Protein 1RTR (pdb70)

Secondary structure (DSSP, 8-state):
----HHHHHHHHHHHHHTSSPPPSS--SHHHHHHHHHTS----HHHHHHHHHHHHTTS-GGGGHHHHHHHHHHHHHHHHHHHSTTTT--SEETTEE-HHHHH-HHHHHHHHHHHHHHHHHHHHT-TTS-HHHHHHHHHHHHHHHSTTTHHHHHHHHHHTTTS---HHHHHHHHHHHTHHHHHHHHHHHHHHHT--HHHHHHHHHHHHHHHHHHHHHHHHHHHHHHH----HHHHHHHHHHHHHHHHHHHHHHHHHHTS-TTS--HHHHHHHHHHH--/----HHHHHHHHHHHHHTSS---TT-SSHHHHHHHHHTS----HHHHHHHHHHHHTTS-GGGGHHHHHHHHHHHHHHHHHHTSTTTT--SEETTEEPHHHHH-HHHHHHHHHHHHHHHHHHHHT-TTS-HHHHHHHHHHHHHHHSTTTHHHHHHHHHHTTTS---HHHHHHHHIIIIIHHHHHHHHHHHHHHT--HHHHHHHHHHHHHHHHHHHHHHHHHT---HHHHH-HHHHHHHHHHHHHHHHHHHHHS-TTS--HHHHHHHHHHHH-

Structure (mmCIF, N/CA/C/O backbone):
data_1RTR
#
_entry.id   1RTR
#
_cell.length_a   150.201
_cell.length_b   150.201
_cell.length_c   163.184
_cell.angle_alpha   90.00
_cell.angle_beta   90.00
_cell.angle_gamma   120.00
#
_symmetry.space_group_name_H-M   'P 61 2 2'
#
loop_
_entity.id
_entity.type
_entity.pdbx_description
1 polymer geranyltranstransferase
2 water water
#
loop_
_atom_site.group_PDB
_atom_site.id
_atom_site.type_symbol
_atom_site.label_atom_id
_atom_site.label_alt_id
_atom_site.label_comp_id
_atom_site.label_asym_id
_atom_site.label_entity_id
_atom_site.label_seq_id
_atom_site.pdbx_PDB_ins_code
_atom_site.Cartn_x
_atom_site.Cartn_y
_atom_site.Cartn_z
_atom_site.occupancy
_atom_site.B_iso_or_equiv
_atom_site.auth_seq_id
_atom_site.auth_comp_id
_atom_site.auth_asym_id
_atom_site.auth_atom_id
_atom_site.pdbx_PDB_model_num
ATOM 1 N N . THR A 1 2 ? -7.037 77.260 37.155 1.00 90.90 2 THR A N 1
ATOM 2 C CA . THR A 1 2 ? -7.252 77.725 38.558 1.00 91.04 2 THR A CA 1
ATOM 3 C C . THR A 1 2 ? -8.727 77.684 38.926 1.00 91.16 2 THR A C 1
ATOM 4 O O . THR A 1 2 ? -9.596 77.761 38.054 1.00 90.99 2 THR A O 1
ATOM 8 N N . ASN A 1 3 ? -8.992 77.556 40.226 1.00 91.52 3 ASN A N 1
ATOM 9 C CA . ASN A 1 3 ? -10.347 77.573 40.762 1.00 91.86 3 ASN A CA 1
ATOM 10 C C . ASN A 1 3 ? -10.814 79.000 41.052 1.00 91.87 3 ASN A C 1
ATOM 11 O O . ASN A 1 3 ? -10.343 79.636 42.000 1.00 92.15 3 ASN A O 1
ATOM 16 N N . LEU A 1 4 ? -11.726 79.504 40.223 1.00 91.68 4 LEU A N 1
ATOM 17 C CA . LEU A 1 4 ? -12.270 80.851 40.395 1.00 91.38 4 LEU A CA 1
ATOM 18 C C . LEU A 1 4 ? -13.793 80.836 40.300 1.00 91.33 4 LEU A C 1
ATOM 19 O O . LEU A 1 4 ? -14.351 80.910 39.194 1.00 91.38 4 LEU A O 1
ATOM 24 N N . PRO A 1 5 ? -14.464 80.732 41.452 1.00 91.17 5 PRO A N 1
ATOM 25 C CA . PRO A 1 5 ? -15.927 80.813 41.498 1.00 91.01 5 PRO A CA 1
ATOM 26 C C . PRO A 1 5 ? -16.393 82.066 40.764 1.00 90.85 5 PRO A C 1
ATOM 27 O O . PRO A 1 5 ? -15.774 83.125 40.911 1.00 90.89 5 PRO A O 1
ATOM 31 N N . MET A 1 6 ? -17.450 81.931 39.968 1.00 90.50 6 MET A N 1
ATOM 32 C CA . MET A 1 6 ? -17.970 83.041 39.179 1.00 90.08 6 MET A CA 1
ATOM 33 C C . MET A 1 6 ? -18.358 84.223 40.063 1.00 89.52 6 MET A C 1
ATOM 34 O O . MET A 1 6 ? -17.992 85.363 39.764 1.00 89.55 6 MET A O 1
ATOM 39 N N . ASN A 1 7 ? -19.080 83.951 41.149 1.00 88.69 7 ASN A N 1
ATOM 40 C CA . ASN A 1 7 ? -19.524 85.015 42.052 1.00 88.09 7 ASN A CA 1
ATOM 41 C C . ASN A 1 7 ? -18.379 85.762 42.742 1.00 87.21 7 ASN A C 1
ATOM 42 O O . ASN A 1 7 ? -18.544 86.916 43.139 1.00 87.21 7 ASN A O 1
ATOM 47 N N . LYS A 1 8 ? -17.224 85.112 42.881 1.00 86.06 8 LYS A N 1
ATOM 48 C CA . LYS A 1 8 ? -16.061 85.774 43.465 1.00 84.99 8 LYS A CA 1
ATOM 49 C C . LYS A 1 8 ? -15.350 86.707 42.481 1.00 83.75 8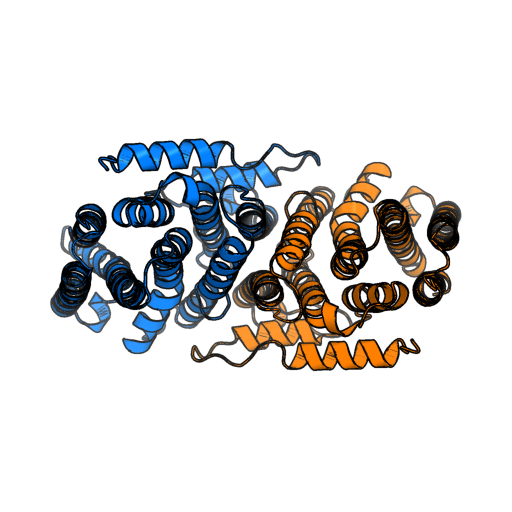 LYS A C 1
ATOM 50 O O . LYS A 1 8 ? -14.729 87.691 42.904 1.00 83.85 8 LYS A O 1
ATOM 56 N N . LEU A 1 9 ? -15.438 86.405 41.184 1.00 81.84 9 LEU A N 1
ATOM 57 C CA . LEU A 1 9 ? -14.958 87.321 40.153 1.00 80.00 9 LEU A CA 1
ATOM 58 C C . LEU A 1 9 ? -15.894 88.526 39.995 1.00 78.83 9 LEU A C 1
ATOM 59 O O . LEU A 1 9 ? -15.437 89.668 39.979 1.00 78.59 9 LEU A O 1
ATOM 64 N N . ILE A 1 10 ? -17.196 88.259 39.894 1.00 77.41 10 ILE A N 1
ATOM 65 C CA . ILE A 1 10 ? -18.222 89.302 39.873 1.00 76.22 10 ILE A CA 1
ATOM 66 C C . ILE A 1 10 ? -18.013 90.304 41.009 1.00 75.65 10 ILE A C 1
ATOM 67 O O . ILE A 1 10 ? -18.123 91.512 40.801 1.00 75.73 10 ILE A O 1
ATOM 72 N N . ASP A 1 11 ? -17.707 89.789 42.200 1.00 74.79 11 ASP A N 1
ATOM 73 C CA . ASP A 1 11 ? -17.477 90.610 43.388 1.00 73.93 11 ASP A CA 1
ATOM 74 C C . ASP A 1 11 ? -16.271 91.510 43.216 1.00 72.74 11 ASP A C 1
ATOM 75 O O . ASP A 1 11 ? -16.342 92.706 43.502 1.00 72.68 11 ASP A O 1
ATOM 80 N N . GLU A 1 12 ? -15.170 90.931 42.747 1.00 71.24 12 GLU A N 1
ATOM 81 C CA . GLU A 1 12 ? -13.950 91.688 42.518 1.00 69.98 12 GLU A CA 1
ATOM 82 C C . GLU A 1 12 ? -14.158 92.779 41.470 1.00 69.52 12 GLU A C 1
ATOM 83 O O . GLU A 1 12 ? -13.711 93.914 41.661 1.00 69.76 12 GLU A O 1
ATOM 89 N N . VAL A 1 13 ? -14.850 92.432 40.385 1.00 68.44 13 VAL A N 1
ATOM 90 C CA . VAL A 1 13 ? -15.205 93.390 39.346 1.00 67.45 13 VAL A CA 1
ATOM 91 C C . VAL A 1 13 ? -16.023 94.527 39.958 1.00 67.13 13 VAL A C 1
ATOM 92 O O . VAL A 1 13 ? -15.714 95.703 39.748 1.00 67.03 13 VAL A O 1
ATOM 96 N N . ASN A 1 14 ? -17.038 94.180 40.740 1.00 66.86 14 ASN A N 1
ATOM 97 C CA . ASN A 1 14 ? -17.865 95.194 41.388 1.00 66.70 14 ASN A CA 1
ATOM 98 C C . ASN A 1 14 ? -17.079 96.146 42.308 1.00 66.45 14 ASN A C 1
ATOM 99 O O . ASN A 1 14 ? -17.314 97.356 42.280 1.00 66.33 14 ASN A O 1
ATOM 104 N N . ASN A 1 15 ? -16.131 95.613 43.086 1.00 65.98 15 ASN A N 1
ATOM 105 C CA . ASN A 1 15 ? -15.303 96.452 43.962 1.00 65.76 15 ASN A CA 1
ATOM 106 C C . ASN A 1 15 ? -14.432 97.409 43.153 1.00 65.91 15 ASN A C 1
ATOM 107 O O . ASN A 1 15 ? -14.323 98.595 43.478 1.00 65.97 15 ASN A O 1
ATOM 116 N N . GLU A 1 16 ? -13.836 96.894 42.086 1.00 66.11 16 GLU A N 1
ATOM 117 C CA . GLU A 1 16 ? -13.036 97.723 41.189 1.00 66.25 16 GLU A CA 1
ATOM 118 C C . GLU A 1 16 ? -13.866 98.794 40.475 1.00 66.05 16 GLU A C 1
ATOM 119 O O . GLU A 1 16 ? -13.413 99.919 40.322 1.00 66.02 16 GLU A O 1
ATOM 125 N N . LEU A 1 17 ? -15.082 98.453 40.068 1.00 66.03 17 LEU A N 1
ATOM 126 C CA . LEU A 1 17 ? -15.922 99.400 39.346 1.00 66.12 17 LEU A CA 1
ATOM 127 C C . LEU A 1 17 ? -16.468 100.519 40.233 1.00 66.55 17 LEU A C 1
ATOM 128 O O . LEU A 1 17 ? -16.679 101.628 39.752 1.00 66.84 17 LEU A O 1
ATOM 133 N N . SER A 1 18 ? -16.706 100.225 41.515 1.00 66.96 18 SER A N 1
ATOM 134 C CA . SER A 1 18 ? -17.231 101.210 42.470 1.00 67.14 18 SER A CA 1
ATOM 135 C C . SER A 1 18 ? -16.225 102.323 42.767 1.00 67.58 18 SER A C 1
ATOM 136 O O . SER A 1 18 ? -16.596 103.427 43.182 1.00 67.58 18 SER A O 1
ATOM 139 N N . VAL A 1 19 ? -14.955 102.024 42.541 1.00 67.94 19 VAL A N 1
ATOM 140 C CA . VAL A 1 19 ? -13.881 102.935 42.873 1.00 68.60 19 VAL A CA 1
ATOM 141 C C . VAL A 1 19 ? -13.005 103.243 41.638 1.00 68.80 19 VAL A C 1
ATOM 142 O O . VAL A 1 19 ? -11.837 103.599 41.771 1.00 68.60 19 VAL A O 1
ATOM 146 N N . ALA A 1 20 ? -13.595 103.133 40.442 1.00 69.45 20 ALA A N 1
ATOM 147 C CA . ALA A 1 20 ? -12.860 103.264 39.169 1.00 69.89 20 ALA A CA 1
ATOM 148 C C . ALA A 1 20 ? -12.838 104.687 38.613 1.00 70.22 20 ALA A C 1
ATOM 149 O O . ALA A 1 20 ? -12.054 104.997 37.723 1.00 70.06 20 ALA A O 1
ATOM 151 N N . ILE A 1 21 ? -13.720 105.533 39.133 1.00 70.98 21 ILE A N 1
ATOM 152 C CA . ILE A 1 21 ? -13.775 106.942 38.769 1.00 71.94 21 ILE A CA 1
ATOM 153 C C . ILE A 1 21 ? -13.572 107.768 40.040 1.00 72.63 21 ILE A C 1
ATOM 154 O O . ILE A 1 21 ? -14.247 107.542 41.040 1.00 72.78 21 ILE A O 1
ATOM 159 N N . ASN A 1 22 ? -12.629 108.703 40.003 1.00 73.75 22 ASN A N 1
ATOM 160 C CA . ASN A 1 22 ? -12.368 109.570 41.153 1.00 74.95 22 ASN A CA 1
ATOM 161 C C . ASN A 1 22 ? -13.310 110.765 41.181 1.00 75.84 22 ASN A C 1
ATOM 162 O O . ASN A 1 22 ? -13.701 111.288 40.129 1.00 75.71 22 ASN A O 1
ATOM 167 N N . LYS A 1 23 ? -13.655 111.194 42.396 1.00 76.95 23 LYS A N 1
ATOM 168 C CA . LYS A 1 23 ? -14.617 112.278 42.607 1.00 77.95 23 LYS A CA 1
ATOM 169 C C . LYS A 1 23 ? -14.263 113.596 41.897 1.00 77.96 23 LYS A C 1
ATOM 170 O O . LYS A 1 23 ? -13.084 113.926 41.701 1.00 77.69 23 LYS A O 1
ATOM 176 N N . SER A 1 24 ? -15.314 114.325 41.521 1.00 78.19 24 SER A N 1
ATOM 177 C CA . SER A 1 24 ? -15.234 115.554 40.725 1.00 78.57 24 SER A CA 1
ATOM 178 C C . SER A 1 24 ? -14.315 116.632 41.304 1.00 78.57 24 SER A C 1
ATOM 179 O O . SER A 1 24 ? -14.423 116.992 42.480 1.00 78.53 24 SER A O 1
ATOM 182 N N . VAL A 1 25 ? -13.422 117.144 40.462 1.00 78.33 25 VAL A N 1
ATOM 183 C CA . VAL A 1 25 ? -12.594 118.290 40.819 1.00 78.27 25 VAL A CA 1
ATOM 184 C C . VAL A 1 25 ? -13.267 119.605 40.382 1.00 78.04 25 VAL A C 1
ATOM 185 O O . VAL A 1 25 ? -12.942 120.676 40.898 1.00 78.18 25 VAL A O 1
ATOM 189 N N . MET A 1 26 ? -14.212 119.505 39.445 1.00 77.67 26 MET A N 1
ATOM 190 C CA . MET A 1 26 ? -14.878 120.665 38.848 1.00 77.14 26 MET A CA 1
ATOM 191 C C . MET A 1 26 ? -16.264 120.934 39.452 1.00 77.12 26 MET A C 1
ATOM 192 O O . MET A 1 26 ? -16.951 121.871 39.042 1.00 77.24 26 MET A O 1
ATOM 197 N N . ASP A 1 27 ? -16.657 120.118 40.433 1.00 77.00 27 ASP A N 1
ATOM 198 C CA . ASP A 1 27 ? -17.968 120.220 41.100 1.00 76.71 27 ASP A CA 1
ATOM 199 C C . ASP A 1 27 ? -19.181 120.080 40.147 1.00 75.92 27 ASP A C 1
ATOM 200 O O . ASP A 1 27 ? -20.025 120.982 40.040 1.00 75.95 27 ASP A O 1
ATOM 205 N N . THR A 1 28 ? -19.240 118.947 39.444 1.00 74.79 28 THR A N 1
ATOM 206 C CA . THR A 1 28 ? -20.425 118.564 38.672 1.00 73.67 28 THR A CA 1
ATOM 207 C C . THR A 1 28 ? -20.843 117.142 39.027 1.00 72.80 28 THR A C 1
ATOM 208 O O . THR A 1 28 ? -20.111 116.406 39.699 1.00 72.47 28 THR A O 1
ATOM 212 N N . GLN A 1 29 ? -22.024 116.759 38.556 1.00 71.92 29 GLN A N 1
ATOM 213 C CA . GLN A 1 29 ? -22.554 115.427 38.803 1.00 71.09 29 GLN A CA 1
ATOM 214 C C . GLN A 1 29 ? -22.010 114.369 37.844 1.00 69.98 29 GLN A C 1
ATOM 215 O O . GLN A 1 29 ? -22.342 113.187 37.980 1.00 69.90 29 GLN A O 1
ATOM 221 N N . LEU A 1 30 ? -21.180 114.792 36.886 1.00 68.67 30 LEU A N 1
ATOM 222 C CA . LEU A 1 30 ? -20.668 113.912 35.832 1.00 67.11 30 LEU A CA 1
ATOM 223 C C . LEU A 1 30 ? -20.200 112.571 36.369 1.00 66.63 30 LEU A C 1
ATOM 224 O O . LEU A 1 30 ? -20.628 111.522 35.890 1.00 66.21 30 LEU A O 1
ATOM 229 N N . GLU A 1 31 ? -19.345 112.598 37.379 1.00 66.10 31 GLU A N 1
ATOM 230 C CA . GLU A 1 31 ? -18.812 111.348 37.891 1.00 65.98 31 GLU A CA 1
ATOM 231 C C . GLU A 1 31 ? -19.785 110.553 38.788 1.00 65.93 31 GLU A C 1
ATOM 232 O O . GLU A 1 31 ? -19.669 109.331 38.875 1.00 66.15 31 GLU A O 1
ATOM 238 N N . GLU A 1 32 ? -20.752 111.210 39.431 1.00 65.61 32 GLU A N 1
ATOM 239 C CA . GLU A 1 32 ? -21.774 110.427 40.137 1.00 65.30 32 GLU A CA 1
ATOM 240 C C . GLU A 1 32 ? -22.775 109.820 39.148 1.00 64.15 32 GLU A C 1
ATOM 241 O O . GLU A 1 32 ? -23.331 108.751 39.402 1.00 63.92 32 GLU A O 1
ATOM 247 N N . SER A 1 33 ? -22.966 110.486 38.010 1.00 62.92 33 SER A N 1
ATOM 248 C CA . SER A 1 33 ? -23.714 109.924 36.892 1.00 61.64 33 SER A CA 1
ATOM 249 C C . SER A 1 33 ? -22.989 108.718 36.265 1.00 61.15 33 SER A C 1
ATOM 250 O O . SER A 1 33 ? -23.595 107.678 36.046 1.00 61.07 33 SER A O 1
ATOM 253 N N . MET A 1 34 ? -21.694 108.864 35.985 1.00 60.37 34 MET A N 1
ATOM 254 C CA . MET A 1 34 ? -20.863 107.771 35.481 1.00 59.50 34 MET A CA 1
ATOM 255 C C . MET A 1 34 ? -20.942 106.573 36.421 1.00 60.05 34 MET A C 1
ATOM 256 O O . MET A 1 34 ? -21.255 105.457 35.995 1.00 60.05 34 MET A O 1
ATOM 261 N N . LEU A 1 35 ? -20.666 106.826 37.701 1.00 60.75 35 LEU A N 1
ATOM 262 C CA . LEU A 1 35 ? -20.662 105.808 38.752 1.00 61.06 35 LEU A CA 1
ATOM 263 C C . LEU A 1 35 ? -22.028 105.165 38.970 1.00 61.34 35 LEU A C 1
ATOM 264 O O . LEU A 1 35 ? -22.121 103.961 39.209 1.00 61.21 35 LEU A O 1
ATOM 269 N N . TYR A 1 36 ? -23.080 105.970 38.884 1.00 62.07 36 TYR A N 1
ATOM 270 C CA . TYR A 1 36 ? -24.445 105.466 39.023 1.00 63.09 36 TYR A CA 1
ATOM 271 C C . TYR A 1 36 ? -24.724 104.288 38.085 1.00 63.38 36 TYR A C 1
ATOM 272 O O . TYR A 1 36 ? -25.152 103.224 38.546 1.00 63.70 36 TYR A O 1
ATOM 281 N N . SER A 1 37 ? -24.483 104.480 36.784 1.00 63.44 37 SER A N 1
ATOM 282 C CA . SER A 1 37 ? -24.705 103.428 35.788 1.00 63.62 37 SER A CA 1
ATOM 283 C C . SER A 1 37 ? -23.677 102.301 35.885 1.00 63.92 37 SER A C 1
ATOM 284 O O . SER A 1 37 ? -24.003 101.134 35.698 1.00 63.84 37 SER A O 1
ATOM 287 N N . LEU A 1 38 ? -22.434 102.664 36.175 1.00 64.59 38 LEU A N 1
ATOM 288 C CA . LEU A 1 38 ? -21.360 101.697 36.336 1.00 65.45 38 LEU A CA 1
ATOM 289 C C . LEU A 1 38 ? -21.664 100.712 37.460 1.00 66.43 38 LEU A C 1
ATOM 290 O O . LEU A 1 38 ? -21.274 99.544 37.384 1.00 66.73 38 LEU A O 1
ATOM 295 N N . ASN A 1 39 ? -22.367 101.187 38.490 1.00 67.64 39 ASN A N 1
ATOM 296 C CA . ASN A 1 39 ? -22.746 100.360 39.640 1.00 68.80 39 ASN A CA 1
ATOM 297 C C . ASN A 1 39 ? -24.167 99.796 39.585 1.00 69.31 39 ASN A C 1
ATOM 298 O O . ASN A 1 39 ? -24.571 99.074 40.497 1.00 69.60 39 ASN A O 1
ATOM 303 N N . ALA A 1 40 ? -24.911 100.123 38.523 1.00 69.89 40 ALA A N 1
ATOM 304 C CA . ALA A 1 40 ? -26.260 99.588 38.287 1.00 70.30 40 ALA A CA 1
ATOM 305 C C . ALA A 1 40 ? -26.344 98.126 38.684 1.00 70.62 40 ALA A C 1
ATOM 306 O O . ALA A 1 40 ? -27.363 97.675 39.213 1.00 71.06 40 ALA A O 1
ATOM 308 N N . GLY A 1 41 ? -25.258 97.397 38.442 1.00 70.75 41 GLY A N 1
ATOM 309 C CA . GLY A 1 41 ? -25.167 96.007 38.828 1.00 70.92 41 GLY A CA 1
ATOM 310 C C . GLY A 1 41 ? -25.827 95.164 37.762 1.00 71.11 41 GLY A C 1
ATOM 311 O O . GLY A 1 41 ? -27.039 95.281 37.510 1.00 71.55 41 GLY A O 1
ATOM 312 N N . GLY A 1 42 ? -25.015 94.338 37.115 1.00 70.58 42 GLY A N 1
ATOM 313 C CA . GLY A 1 42 ? -25.503 93.373 36.157 1.00 69.96 42 GLY A CA 1
ATOM 314 C C . GLY A 1 42 ? -24.851 92.038 36.427 1.00 69.51 42 GLY A C 1
ATOM 315 O O . GLY A 1 42 ? -24.379 91.774 37.537 1.00 69.76 42 GLY A O 1
ATOM 316 N N . LYS A 1 43 ? -24.824 91.198 35.400 1.00 68.56 43 LYS A N 1
ATOM 317 C CA . LYS A 1 43 ? -24.243 89.870 35.499 1.00 67.67 43 LYS A CA 1
ATOM 318 C C . LYS A 1 43 ? -22.716 89.934 35.324 1.00 66.16 43 LYS A C 1
ATOM 319 O O . LYS A 1 43 ? -21.986 89.057 35.807 1.00 66.08 43 LYS A O 1
ATOM 325 N N . ARG A 1 44 ? -22.255 90.988 34.638 1.00 64.24 44 ARG A N 1
ATOM 326 C CA . ARG A 1 44 ? -20.829 91.254 34.351 1.00 62.19 44 ARG A CA 1
ATOM 327 C C . ARG A 1 44 ? -20.133 90.189 33.500 1.00 61.09 44 ARG A C 1
ATOM 328 O O . ARG A 1 44 ? -18.941 89.928 33.690 1.00 61.22 44 ARG A O 1
ATOM 336 N N . ILE A 1 45 ? -20.859 89.581 32.561 1.00 59.84 45 ILE A N 1
ATOM 337 C CA . ILE A 1 45 ? -20.314 88.450 31.796 1.00 58.29 45 ILE A CA 1
ATOM 338 C C . ILE A 1 45 ? -19.135 88.829 30.930 1.00 56.62 45 ILE A C 1
ATOM 339 O O . ILE A 1 45 ? -18.219 88.027 30.769 1.00 55.58 45 ILE A O 1
ATOM 344 N N . ARG A 1 46 ? -19.152 90.050 30.386 1.00 55.47 46 ARG A N 1
ATOM 345 C CA . ARG A 1 46 ? -18.083 90.493 29.482 1.00 54.26 46 ARG A CA 1
ATOM 346 C C . ARG A 1 46 ? -16.728 90.534 30.183 1.00 53.53 46 ARG A C 1
ATOM 347 O O . ARG A 1 46 ? -15.805 89.847 29.732 1.00 53.14 46 ARG A O 1
ATOM 355 N N . PRO A 1 47 ? -16.602 91.307 31.276 1.00 52.85 47 PRO A N 1
ATOM 356 C CA . PRO A 1 47 ? -15.376 91.293 32.083 1.00 52.52 47 PRO A CA 1
ATOM 357 C C . PRO A 1 47 ? -15.034 89.900 32.557 1.00 52.04 47 PRO A C 1
ATOM 358 O O . PRO A 1 47 ? -13.875 89.497 32.455 1.00 52.22 47 PRO A O 1
ATOM 362 N N . VAL A 1 48 ? -16.030 89.169 33.048 1.00 51.71 48 VAL A N 1
ATOM 363 C CA . VAL A 1 48 ? -15.786 87.842 33.602 1.00 51.60 48 VAL A CA 1
ATOM 364 C C . VAL A 1 48 ? -15.260 86.890 32.537 1.00 50.97 48 VAL A C 1
ATOM 365 O O . VAL A 1 48 ? -14.287 86.158 32.776 1.00 51.21 48 VAL A O 1
ATOM 369 N N . LEU A 1 49 ? -15.886 86.923 31.360 1.00 50.48 49 LEU A N 1
ATOM 370 C CA . LEU A 1 49 ? -15.410 86.180 30.197 1.00 49.47 49 LEU A CA 1
ATOM 371 C C . LEU A 1 49 ? -13.939 86.433 29.950 1.00 48.93 49 LEU A C 1
ATOM 372 O O . LEU A 1 49 ? -13.177 85.482 29.793 1.00 49.08 49 LEU A O 1
ATOM 377 N N . LEU A 1 50 ? -13.537 87.705 29.931 1.00 48.21 50 LEU A N 1
ATOM 378 C CA . LEU A 1 50 ? -12.145 88.067 29.640 1.00 48.04 50 LEU A CA 1
ATOM 379 C C . LEU A 1 50 ? -11.200 87.494 30.704 1.00 48.45 50 LEU A C 1
ATOM 380 O O . LEU A 1 50 ? -10.194 86.843 30.384 1.00 47.94 50 LEU A O 1
ATOM 385 N N . LEU A 1 51 ? -11.551 87.726 31.966 1.00 49.24 51 LEU A N 1
ATOM 386 C CA . LEU A 1 51 ? -10.833 87.162 33.107 1.00 49.84 51 LEU A CA 1
ATOM 387 C C . LEU A 1 51 ? -10.704 85.635 33.026 1.00 50.40 51 LEU A C 1
ATOM 388 O O . LEU A 1 51 ? -9.586 85.098 33.091 1.00 50.42 51 LEU A O 1
ATOM 393 N N . LEU A 1 52 ? -11.827 84.933 32.851 1.00 51.23 52 LEU A N 1
ATOM 394 C CA . LEU A 1 52 ? -11.801 83.459 32.766 1.00 51.91 52 LEU A CA 1
ATOM 395 C C . LEU A 1 52 ? -11.014 82.929 31.564 1.00 52.89 52 LEU A C 1
ATOM 396 O O . LEU A 1 52 ? -10.310 81.915 31.684 1.00 54.11 52 LEU A O 1
ATOM 401 N N . THR A 1 53 ? -11.097 83.611 30.421 1.00 52.89 53 THR A N 1
ATOM 402 C CA . THR A 1 53 ? -10.296 83.232 29.252 1.00 53.03 53 THR A CA 1
ATOM 403 C C . THR A 1 53 ? -8.783 83.253 29.530 1.00 53.98 53 THR A C 1
ATOM 404 O O . THR A 1 53 ? -8.053 82.345 29.105 1.00 54.17 53 THR A O 1
ATOM 408 N N . LEU A 1 54 ? -8.310 84.290 30.216 1.00 55.04 54 LEU A N 1
ATOM 409 C CA . LEU A 1 54 ? -6.898 84.352 30.624 1.00 56.56 54 LEU A CA 1
ATOM 410 C C . LEU A 1 54 ? -6.509 83.176 31.533 1.00 57.52 54 LEU A C 1
ATOM 411 O O . LEU A 1 54 ? -5.424 82.597 31.391 1.00 57.44 54 LEU A O 1
ATOM 416 N N . ASP A 1 55 ? -7.397 82.836 32.468 1.00 58.65 55 ASP A N 1
ATOM 417 C CA . ASP A 1 55 ? -7.149 81.726 33.378 1.00 59.97 55 ASP A CA 1
ATOM 418 C C . ASP A 1 55 ? -7.049 80.380 32.648 1.00 60.25 55 ASP A C 1
ATOM 419 O O . ASP A 1 55 ? -6.167 79.580 32.956 1.00 60.59 55 ASP A O 1
ATOM 424 N N . SER A 1 56 ? -7.939 80.151 31.675 1.00 60.06 56 SER A N 1
ATOM 425 C CA . SER A 1 56 ? -7.882 78.967 30.818 1.00 59.71 56 SER A CA 1
ATOM 426 C C . SER A 1 56 ? -6.585 78.903 30.061 1.00 59.43 56 SER A C 1
ATOM 427 O O . SER A 1 56 ? -6.122 77.819 29.695 1.00 60.12 56 SER A O 1
ATOM 430 N N . LEU A 1 57 ? -6.017 80.066 29.778 1.00 59.02 57 LEU A N 1
ATOM 431 C CA . LEU A 1 57 ? -4.796 80.128 28.992 1.00 58.71 57 LEU A CA 1
ATOM 432 C C . LEU A 1 57 ? -3.531 80.174 29.866 1.00 58.93 57 LEU A C 1
ATOM 433 O O . LEU A 1 57 ? -2.460 80.578 29.397 1.00 59.11 57 LEU A O 1
ATOM 438 N N . ASN A 1 58 ? -3.657 79.756 31.131 1.00 58.95 58 ASN A N 1
ATOM 439 C CA . ASN A 1 58 ? -2.510 79.617 32.037 1.00 59.06 58 ASN A CA 1
ATOM 440 C C . ASN A 1 58 ? -1.839 80.950 32.399 1.00 59.33 58 ASN A C 1
ATOM 441 O O . ASN A 1 58 ? -0.645 81.000 32.702 1.00 59.23 58 ASN A O 1
ATOM 446 N N . THR A 1 59 ? -2.613 82.026 32.369 1.00 59.42 59 THR A N 1
ATOM 447 C CA . THR A 1 59 ? -2.056 83.353 32.522 1.00 59.49 59 THR A CA 1
ATOM 448 C C . THR A 1 59 ? -2.679 84.001 33.735 1.00 59.71 59 THR A C 1
ATOM 449 O O . THR A 1 59 ? -3.847 83.751 34.048 1.00 59.76 59 THR A O 1
ATOM 453 N N . GLU A 1 60 ? -1.893 84.814 34.437 1.00 59.92 60 GLU A N 1
ATOM 454 C CA . GLU A 1 60 ? -2.403 85.531 35.603 1.00 60.06 60 GLU A CA 1
ATOM 455 C C . GLU A 1 60 ? -3.586 86.418 35.210 1.00 59.54 60 GLU A C 1
ATOM 456 O O . GLU A 1 60 ? -3.418 87.410 34.503 1.00 59.48 60 GLU A O 1
ATOM 462 N N . TYR A 1 61 ? -4.777 86.056 35.676 1.00 59.09 61 TYR A N 1
ATOM 463 C CA . TYR A 1 61 ? -5.986 86.773 35.289 1.00 59.06 61 TYR A CA 1
ATOM 464 C C . TYR A 1 61 ? -5.977 88.279 35.610 1.00 59.12 61 TYR A C 1
ATOM 465 O O . TYR A 1 61 ? -6.717 89.058 34.982 1.00 59.39 61 TYR A O 1
ATOM 474 N N . GLU A 1 62 ? -5.144 88.691 36.568 1.00 58.60 62 GLU A N 1
ATOM 475 C CA . GLU A 1 62 ? -5.116 90.097 36.989 1.00 58.10 62 GLU A CA 1
ATOM 476 C C . GLU A 1 62 ? -4.477 90.983 35.936 1.00 57.00 62 GLU A C 1
ATOM 477 O O . GLU A 1 62 ? -4.737 92.185 35.893 1.00 57.02 62 GLU A O 1
ATOM 483 N N . LEU A 1 63 ? -3.669 90.381 35.070 1.00 56.00 63 LEU A N 1
ATOM 484 C CA . LEU A 1 63 ? -3.137 91.096 33.908 1.00 54.99 63 LEU A CA 1
ATOM 485 C C . LEU A 1 63 ? -4.240 91.770 33.092 1.00 54.08 63 LEU A C 1
ATOM 486 O O . LEU A 1 63 ? -4.030 92.838 32.528 1.00 54.42 63 LEU A O 1
ATOM 491 N N . GLY A 1 64 ? -5.425 91.169 33.064 1.00 53.29 64 GLY A N 1
ATOM 492 C CA . GLY A 1 64 ? -6.503 91.676 32.241 1.00 52.44 64 GLY A CA 1
ATOM 493 C C . GLY A 1 64 ? -7.556 92.478 32.967 1.00 52.04 64 GLY A C 1
ATOM 494 O O . GLY A 1 64 ? -8.583 92.832 32.370 1.00 51.94 64 GLY A O 1
ATOM 495 N N . MET A 1 65 ? -7.324 92.779 34.242 1.00 51.90 65 MET A N 1
ATOM 496 C CA . MET A 1 65 ? -8.332 93.500 35.018 1.00 51.61 65 MET A CA 1
ATOM 497 C C . MET A 1 65 ? -8.683 94.863 34.436 1.00 51.85 65 MET A C 1
ATOM 498 O O . MET A 1 65 ? -9.866 95.197 34.332 1.00 52.48 65 MET A O 1
ATOM 503 N N . LYS A 1 66 ? -7.673 95.649 34.060 1.00 51.53 66 LYS A N 1
ATOM 504 C CA . LYS A 1 66 ? -7.941 96.970 33.505 1.00 51.27 66 LYS A CA 1
ATOM 505 C C . LYS A 1 66 ? -8.725 96.873 32.193 1.00 50.47 66 LYS A C 1
ATOM 506 O O . LYS A 1 66 ? -9.693 97.616 32.007 1.00 49.98 66 LYS A O 1
ATOM 512 N N . SER A 1 67 ? -8.328 95.942 31.315 1.00 49.64 67 SER A N 1
ATOM 513 C CA . SER A 1 67 ? -9.044 95.689 30.054 1.00 49.08 67 SER A CA 1
ATOM 514 C C . SER A 1 67 ? -10.497 95.283 30.301 1.00 49.13 67 SER A C 1
ATOM 515 O O . SER A 1 67 ? -11.405 95.795 29.645 1.00 48.54 67 SER A O 1
ATOM 518 N N . ALA A 1 68 ? -10.705 94.383 31.272 1.00 49.23 68 ALA A N 1
ATOM 519 C CA . ALA A 1 68 ? -12.038 93.989 31.718 1.00 49.03 68 ALA A CA 1
ATOM 520 C C . ALA A 1 68 ? -12.853 95.173 32.232 1.00 49.15 68 ALA A C 1
ATOM 521 O O . ALA A 1 68 ? -14.041 95.295 31.903 1.00 49.70 68 ALA A O 1
ATOM 523 N N . ILE A 1 69 ? -12.231 96.041 33.034 1.00 48.95 69 ILE A N 1
ATOM 524 C CA . ILE A 1 69 ? -12.907 97.250 33.522 1.00 48.96 69 ILE A CA 1
ATOM 525 C C . ILE A 1 69 ? -13.283 98.154 32.351 1.00 48.60 69 ILE A C 1
ATOM 526 O O . ILE A 1 69 ? -14.428 98.612 32.255 1.00 48.72 69 ILE A O 1
ATOM 531 N N . ALA A 1 70 ? -12.313 98.411 31.470 1.00 48.22 70 ALA A N 1
ATOM 532 C CA . ALA A 1 70 ? -12.567 99.115 30.214 1.00 48.20 70 ALA A CA 1
ATOM 533 C C . ALA A 1 70 ? -13.756 98.519 29.469 1.00 48.38 70 ALA A C 1
ATOM 534 O O . ALA A 1 70 ? -14.676 99.240 29.086 1.00 48.75 70 ALA A O 1
ATOM 536 N N . LEU A 1 71 ? -13.750 97.201 29.298 1.00 48.56 71 LEU A N 1
ATOM 537 C CA . LEU A 1 71 ? -14.817 96.508 28.580 1.00 48.84 71 LEU A CA 1
ATOM 538 C C . LEU A 1 71 ? -16.187 96.785 29.187 1.00 49.07 71 LEU A C 1
ATOM 539 O O . LEU A 1 71 ? -17.162 97.028 28.459 1.00 48.99 71 LEU A O 1
ATOM 544 N N . GLU A 1 72 ? -16.266 96.760 30.520 1.00 49.32 72 GLU A N 1
ATOM 545 C CA . GLU A 1 72 ? -17.539 97.036 31.197 1.00 49.29 72 GLU A CA 1
ATOM 546 C C . GLU A 1 72 ? -17.942 98.519 31.080 1.00 48.97 72 GLU A C 1
ATOM 547 O O . GLU A 1 72 ? -19.141 98.838 30.994 1.00 48.83 72 GLU A O 1
ATOM 553 N N . MET A 1 73 ? -16.951 99.415 31.059 1.00 48.50 73 MET A N 1
ATOM 554 C CA . MET A 1 73 ? -17.216 100.839 30.816 1.00 48.40 73 MET A CA 1
ATOM 555 C C . MET A 1 73 ? -17.869 101.027 29.437 1.00 48.82 73 MET A C 1
ATOM 556 O O . MET A 1 73 ? -18.849 101.776 29.303 1.00 48.97 73 MET A O 1
ATOM 561 N N . ILE A 1 74 ? -17.344 100.325 28.426 1.00 48.52 74 ILE A N 1
ATOM 562 C CA . ILE A 1 74 ? -17.887 100.394 27.074 1.00 48.82 74 ILE A CA 1
ATOM 563 C C . ILE A 1 74 ? -19.313 99.867 27.026 1.00 48.87 74 ILE A C 1
ATOM 564 O O . ILE A 1 74 ? -20.177 100.442 26.363 1.00 48.64 74 ILE A O 1
ATOM 569 N N . HIS A 1 75 ? -19.552 98.763 27.723 1.00 49.16 75 HIS A N 1
ATOM 570 C CA . HIS A 1 75 ? -20.894 98.199 27.797 1.00 49.38 75 HIS A CA 1
ATOM 571 C C . HIS A 1 75 ? -21.845 99.155 28.535 1.00 49.24 75 HIS A C 1
ATOM 572 O O . HIS A 1 75 ? -22.984 99.372 28.091 1.00 49.28 75 HIS A O 1
ATOM 579 N N . THR A 1 76 ? -21.370 99.740 29.639 1.00 49.28 76 THR A N 1
ATOM 580 C CA . THR A 1 76 ? -22.156 100.706 30.414 1.00 49.19 76 THR A CA 1
ATOM 581 C C . THR A 1 76 ? -22.535 101.930 29.573 1.00 49.13 76 THR A C 1
ATOM 582 O O . THR A 1 76 ? -23.706 102.348 29.551 1.00 49.32 76 THR A O 1
ATOM 586 N N . TYR A 1 77 ? -21.550 102.501 28.881 1.00 48.75 77 TYR A N 1
ATOM 587 C CA . TYR A 1 77 ? -21.799 103.670 28.036 1.00 48.52 77 TYR A CA 1
ATOM 588 C C . TYR A 1 77 ? -22.836 103.382 26.943 1.00 48.55 77 TYR A C 1
ATOM 589 O O . TYR A 1 77 ? -23.676 104.230 26.656 1.00 48.57 77 TYR A O 1
ATOM 598 N N . SER A 1 78 ? -22.782 102.204 26.332 1.00 48.87 78 SER A N 1
ATOM 599 C CA . SER A 1 78 ? -23.744 101.890 25.273 1.00 50.02 78 SER A CA 1
ATOM 600 C C . SER A 1 78 ? -25.187 101.851 25.816 1.00 50.31 78 SER A C 1
ATOM 601 O O . SER A 1 78 ? -26.125 102.305 25.155 1.00 50.43 78 SER A O 1
ATOM 604 N N . LEU A 1 79 ? -25.335 101.343 27.037 1.00 50.50 79 LEU A N 1
ATOM 605 C CA . LEU A 1 79 ? -26.614 101.299 27.723 1.00 51.00 79 LEU A CA 1
ATOM 606 C C . LEU A 1 79 ? -27.167 102.691 27.997 1.00 51.54 79 LEU A C 1
ATOM 607 O O . LEU A 1 79 ? -28.349 102.943 27.749 1.00 52.11 79 LEU A O 1
ATOM 612 N N . ILE A 1 80 ? -26.331 103.593 28.512 1.00 51.89 80 ILE A N 1
ATOM 613 C CA . ILE A 1 80 ? -26.785 104.948 28.807 1.00 52.11 80 ILE A CA 1
ATOM 614 C C . ILE A 1 80 ? -27.281 105.598 27.525 1.00 52.55 80 ILE A C 1
ATOM 615 O O . ILE A 1 80 ? -28.346 106.202 27.515 1.00 52.93 80 ILE A O 1
ATOM 620 N N . HIS A 1 81 ? -26.522 105.468 26.441 1.00 53.20 81 HIS A N 1
ATOM 621 C CA . HIS A 1 81 ? -26.975 106.024 25.170 1.00 54.16 81 HIS A CA 1
ATOM 622 C C . HIS A 1 81 ? -28.215 105.298 24.639 1.00 55.30 81 HIS A C 1
ATOM 623 O O . HIS A 1 81 ? -29.166 105.968 24.223 1.00 55.18 81 HIS A O 1
ATOM 630 N N . ASP A 1 82 ? -28.206 103.953 24.668 1.00 56.75 82 ASP A N 1
ATOM 631 C CA . ASP A 1 82 ? -29.349 103.139 24.210 1.00 58.70 82 ASP A CA 1
ATOM 632 C C . ASP A 1 82 ? -30.659 103.562 24.886 1.00 59.51 82 ASP A C 1
ATOM 633 O O . ASP A 1 82 ? -31.693 103.646 24.230 1.00 59.81 82 ASP A O 1
ATOM 638 N N . ASP A 1 83 ? -30.602 103.837 26.189 1.00 60.29 83 ASP A N 1
ATOM 639 C CA . ASP A 1 83 ? -31.788 104.175 26.964 1.00 61.44 83 ASP A CA 1
ATOM 640 C C . ASP A 1 83 ? -32.411 105.537 26.643 1.00 62.15 83 ASP A C 1
ATOM 641 O O . ASP A 1 83 ? -33.547 105.795 27.020 1.00 62.48 83 ASP A O 1
ATOM 646 N N . LEU A 1 84 ? -31.671 106.416 25.977 1.00 63.07 84 LEU A N 1
ATOM 647 C CA . LEU A 1 84 ? -32.131 107.791 25.774 1.00 63.99 84 LEU A CA 1
ATOM 648 C C . LEU A 1 84 ? -33.424 107.879 24.940 1.00 64.87 84 LEU A C 1
ATOM 649 O O . LEU A 1 84 ? -33.630 107.071 24.030 1.00 64.84 84 LEU A O 1
ATOM 654 N N . PRO A 1 85 ? -34.289 108.846 25.266 1.00 65.65 85 PRO A N 1
ATOM 655 C CA . PRO A 1 85 ? -35.542 109.092 24.530 1.00 66.21 85 PRO A CA 1
ATOM 656 C C . PRO A 1 85 ? -35.462 109.066 22.997 1.00 66.81 85 PRO A C 1
ATOM 657 O O . PRO A 1 85 ? -36.425 108.629 22.368 1.00 67.34 85 PRO A O 1
ATOM 661 N N . ALA A 1 86 ? -34.361 109.521 22.406 1.00 67.31 86 ALA A N 1
ATOM 662 C CA . ALA A 1 86 ? -34.232 109.517 20.946 1.00 67.80 86 ALA A CA 1
ATOM 663 C C . ALA A 1 86 ? -33.950 108.119 20.393 1.00 68.21 86 ALA A C 1
ATOM 664 O O . ALA A 1 86 ? -33.940 107.910 19.179 1.00 68.25 86 ALA A O 1
ATOM 666 N N . MET A 1 87 ? -33.727 107.174 21.298 1.00 68.76 87 MET A N 1
ATOM 667 C CA . MET A 1 87 ? -33.320 105.823 20.951 1.00 69.53 87 MET A CA 1
ATOM 668 C C . MET A 1 87 ? -34.351 104.834 21.518 1.00 70.31 87 MET A C 1
ATOM 669 O O . MET A 1 87 ? -35.525 104.899 21.153 1.00 70.56 87 MET A O 1
ATOM 674 N N . ASP A 1 88 ? -33.938 103.940 22.411 1.00 71.17 88 ASP A N 1
ATOM 675 C CA . ASP A 1 88 ? -34.856 102.948 22.966 1.00 72.15 88 ASP A CA 1
ATOM 676 C C . ASP A 1 88 ? -35.928 103.575 23.842 1.00 72.66 88 ASP A C 1
ATOM 677 O O . ASP A 1 88 ? -37.070 103.103 23.865 1.00 72.85 88 ASP A O 1
ATOM 682 N N . ASN A 1 89 ? -35.547 104.639 24.550 1.00 73.22 89 ASN A N 1
ATOM 683 C CA . ASN A 1 89 ? -36.440 105.388 25.436 1.00 73.55 89 ASN A CA 1
ATOM 684 C C . ASN A 1 89 ? -36.919 104.542 26.612 1.00 74.03 89 ASN A C 1
ATOM 685 O O . ASN A 1 89 ? -38.110 104.278 26.752 1.00 74.21 89 ASN A O 1
ATOM 690 N N . ASP A 1 90 ? -35.981 104.107 27.446 1.00 74.51 90 ASP A N 1
ATOM 691 C CA . ASP A 1 90 ? -36.315 103.317 28.621 1.00 75.31 90 ASP A CA 1
ATOM 692 C C . ASP A 1 90 ? -36.185 104.171 29.866 1.00 75.83 90 ASP A C 1
ATOM 693 O O . ASP A 1 90 ? -35.169 104.838 30.069 1.00 75.90 90 ASP A O 1
ATOM 698 N N . ASP A 1 91 ? -37.231 104.159 30.687 1.00 76.53 91 ASP A N 1
ATOM 699 C CA . ASP A 1 91 ? -37.219 104.861 31.968 1.00 77.11 91 ASP A CA 1
ATOM 700 C C . ASP A 1 91 ? -36.662 103.977 33.088 1.00 77.07 91 ASP A C 1
ATOM 701 O O . ASP A 1 91 ? -36.135 104.479 34.081 1.00 77.05 91 ASP A O 1
ATOM 706 N N . TYR A 1 92 ? -36.775 102.662 32.915 1.00 77.41 92 TYR A N 1
ATOM 707 C CA . TYR A 1 92 ? -36.322 101.697 33.916 1.00 77.76 92 TYR A CA 1
ATOM 708 C C . TYR A 1 92 ? -35.426 100.626 33.303 1.00 77.91 92 TYR A C 1
ATOM 709 O O . TYR A 1 92 ? -35.592 100.251 32.139 1.00 77.74 92 TYR A O 1
ATOM 718 N N . ARG A 1 93 ? -34.474 100.153 34.102 1.00 78.27 93 ARG A N 1
ATOM 719 C CA . ARG A 1 93 ? -33.613 99.030 33.752 1.00 78.76 93 ARG A CA 1
ATOM 720 C C . ARG A 1 93 ? -33.263 98.310 35.043 1.00 79.20 93 ARG A C 1
ATOM 721 O O . ARG A 1 93 ? -32.765 98.930 35.986 1.00 79.32 93 ARG A O 1
ATOM 729 N N . ARG A 1 94 ? -33.543 97.007 35.084 1.00 79.75 94 ARG A N 1
ATOM 730 C CA . ARG A 1 94 ? -33.369 96.188 36.287 1.00 80.31 94 ARG A CA 1
ATOM 731 C C . ARG A 1 94 ? -33.965 96.832 37.548 1.00 80.23 94 ARG A C 1
ATOM 732 O O . ARG A 1 94 ? -33.314 96.887 38.596 1.00 80.26 94 ARG A O 1
ATOM 740 N N . GLY A 1 95 ? -35.193 97.337 37.427 1.00 80.11 95 GLY A N 1
ATOM 741 C CA . GLY A 1 95 ? -35.926 97.884 38.562 1.00 80.03 95 GLY A CA 1
ATOM 742 C C . GLY A 1 95 ? -35.489 99.248 39.087 1.00 79.83 95 GLY A C 1
ATOM 743 O O . GLY A 1 95 ? -36.070 99.759 40.054 1.00 80.03 95 GLY A O 1
ATOM 744 N N . LY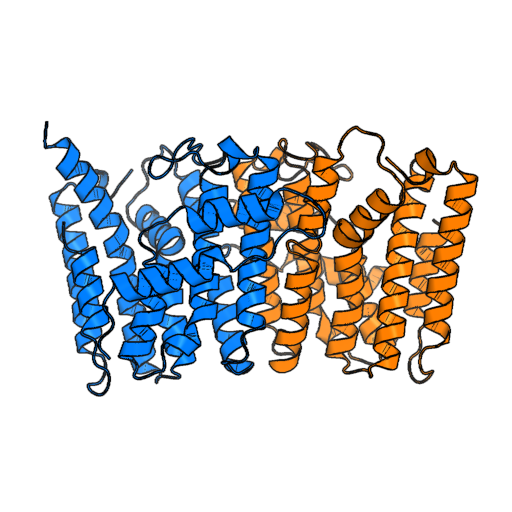S A 1 96 ? -34.474 99.838 38.459 1.00 79.20 96 LYS A N 1
ATOM 745 C CA . LYS A 1 96 ? -33.986 101.158 38.842 1.00 78.37 96 LYS A CA 1
ATOM 746 C C . LYS A 1 96 ? -34.153 102.136 37.684 1.00 77.46 96 LYS A C 1
ATOM 747 O O . LYS A 1 96 ? -34.216 101.728 36.525 1.00 77.50 96 LYS A O 1
ATOM 753 N N . LEU A 1 97 ? -34.234 103.424 38.008 1.00 76.32 97 LEU A N 1
ATOM 754 C CA . LEU A 1 97 ? -34.348 104.482 37.005 1.00 74.98 97 LEU A CA 1
ATOM 755 C C . LEU A 1 97 ? -33.087 104.567 36.150 1.00 73.87 97 LEU A C 1
ATOM 756 O O . LEU A 1 97 ? -31.973 104.377 36.650 1.00 73.60 97 LEU A O 1
ATOM 761 N N . THR A 1 98 ? -33.270 104.853 34.862 1.00 72.40 98 THR A N 1
ATOM 762 C CA . THR A 1 98 ? -32.152 105.006 33.940 1.00 70.96 98 THR A CA 1
ATOM 763 C C . THR A 1 98 ? -31.441 106.327 34.172 1.00 70.28 98 THR A C 1
ATOM 764 O O . THR A 1 98 ? -32.036 107.281 34.682 1.00 70.24 98 THR A O 1
ATOM 768 N N . ASN A 1 99 ? -30.170 106.378 33.779 1.00 69.29 99 ASN A N 1
ATOM 769 C CA . ASN A 1 99 ? -29.343 107.569 33.952 1.00 68.40 99 ASN A CA 1
ATOM 770 C C . ASN A 1 99 ? -30.067 108.879 33.642 1.00 68.11 99 ASN A C 1
ATOM 771 O O . ASN A 1 99 ? -30.098 109.776 34.480 1.00 68.11 99 ASN A O 1
ATOM 776 N N . HIS A 1 100 ? -30.664 108.974 32.457 1.00 67.83 100 HIS A N 1
ATOM 777 C CA . HIS A 1 100 ? -31.278 110.220 32.006 1.00 68.09 100 HIS A CA 1
ATOM 778 C C . HIS A 1 100 ? -32.524 110.614 32.804 1.00 68.13 100 HIS A C 1
ATOM 779 O O . HIS A 1 100 ? -32.930 111.781 32.803 1.00 68.01 100 HIS A O 1
ATOM 786 N N . LYS A 1 101 ? -33.128 109.637 33.476 1.00 68.25 101 LYS A N 1
ATOM 787 C CA . LYS A 1 101 ? -34.294 109.898 34.312 1.00 68.28 101 LYS A CA 1
ATOM 788 C C . LYS A 1 101 ? -33.886 110.525 35.646 1.00 67.85 101 LYS A C 1
ATOM 789 O O . LYS A 1 101 ? -34.674 111.232 36.266 1.00 68.16 101 LYS A O 1
ATOM 795 N N . VAL A 1 102 ? -32.646 110.280 36.063 1.00 67.12 102 VAL A N 1
ATOM 796 C CA . VAL A 1 102 ? -32.111 110.808 37.319 1.00 66.28 102 VAL A CA 1
ATOM 797 C C . VAL A 1 102 ? -31.268 112.083 37.138 1.00 65.84 102 VAL A C 1
ATOM 798 O O . VAL A 1 102 ? -31.119 112.865 38.089 1.00 66.04 102 VAL A O 1
ATOM 802 N N . TYR A 1 103 ? -30.719 112.296 35.938 1.00 64.67 103 TYR A N 1
ATOM 803 C CA . TYR A 1 103 ? -29.726 113.359 35.738 1.00 63.61 103 TYR A CA 1
ATOM 804 C C . TYR A 1 103 ? -30.029 114.287 34.578 1.00 63.23 103 TYR A C 1
ATOM 805 O O . TYR A 1 103 ? -29.372 115.318 34.418 1.00 63.17 103 TYR A O 1
ATOM 814 N N . GLY A 1 104 ? -31.012 113.920 33.768 1.00 62.65 104 GLY A N 1
ATOM 815 C CA . GLY A 1 104 ? -31.324 114.666 32.567 1.00 62.17 104 GLY A CA 1
ATOM 816 C C . GLY A 1 104 ? -30.602 114.078 31.376 1.00 61.93 104 GLY A C 1
ATOM 817 O O . GLY A 1 104 ? -29.606 113.371 31.526 1.00 61.96 104 GLY A O 1
ATOM 818 N N . GLU A 1 105 ? -31.112 114.377 30.189 1.00 61.80 105 GLU A N 1
ATOM 819 C CA . GLU A 1 105 ? -30.527 113.899 28.947 1.00 61.64 105 GLU A CA 1
ATOM 820 C C . GLU A 1 105 ? -29.084 114.350 28.713 1.00 61.29 105 GLU A C 1
ATOM 821 O O . GLU A 1 105 ? -28.252 113.527 28.314 1.00 61.28 105 GLU A O 1
ATOM 827 N N . TRP A 1 106 ? -28.785 115.630 28.966 1.00 60.52 106 TRP A N 1
ATOM 828 C CA . TRP A 1 106 ? -27.446 116.163 28.681 1.00 59.94 106 TRP A CA 1
ATOM 829 C C . TRP A 1 106 ? -26.362 115.556 29.570 1.00 59.13 106 TRP A C 1
ATOM 830 O O . TRP A 1 106 ? -25.264 115.255 29.081 1.00 58.91 106 TRP A O 1
ATOM 841 N N . THR A 1 107 ? -26.671 115.344 30.852 1.00 57.94 107 THR A N 1
ATOM 842 C CA . THR A 1 107 ? -25.715 114.698 31.749 1.00 56.95 107 THR A CA 1
ATOM 843 C C . THR A 1 107 ? -25.446 113.270 31.297 1.00 56.33 107 THR A C 1
ATOM 844 O O . THR A 1 107 ? -24.298 112.830 31.300 1.00 56.51 107 THR A O 1
ATOM 848 N N . ALA A 1 108 ? -26.507 112.563 30.904 1.00 55.10 108 ALA A N 1
ATOM 849 C CA . ALA A 1 108 ? -26.402 111.172 30.474 1.00 54.16 108 ALA A CA 1
ATOM 850 C C . ALA A 1 108 ? -25.569 111.025 29.200 1.00 53.26 108 ALA A C 1
ATOM 851 O O . ALA A 1 108 ? -24.700 110.166 29.141 1.00 52.85 108 ALA A O 1
ATOM 853 N N . ILE A 1 109 ? -25.831 111.863 28.199 1.00 52.35 109 ILE A N 1
ATOM 854 C CA . ILE A 1 109 ? -25.052 111.849 26.963 1.00 52.22 109 ILE A CA 1
ATOM 855 C C . ILE A 1 109 ? -23.567 111.957 27.300 1.00 52.01 109 ILE A C 1
ATOM 856 O O . ILE A 1 109 ? -22.762 111.122 26.879 1.00 51.98 109 ILE A O 1
ATOM 861 N N . LEU A 1 110 ? -23.229 112.970 28.098 1.00 51.70 110 LEU A N 1
ATOM 862 C CA . LEU A 1 110 ? -21.852 113.256 28.470 1.00 50.96 110 LEU A CA 1
ATOM 863 C C . LEU A 1 110 ? -21.280 112.207 29.426 1.00 50.56 110 LEU A C 1
ATOM 864 O O . LEU A 1 110 ? -20.085 111.902 29.376 1.00 50.90 110 LEU A O 1
ATOM 869 N N . ALA A 1 111 ? -22.116 111.620 30.271 1.00 49.76 111 ALA A N 1
ATOM 870 C CA . ALA A 1 111 ? -21.626 110.532 31.122 1.00 49.29 111 ALA A CA 1
ATOM 871 C C . ALA A 1 111 ? -21.243 109.313 30.267 1.00 49.03 111 ALA A C 1
ATOM 872 O O . ALA A 1 111 ? -20.259 108.616 30.556 1.00 49.28 111 ALA A O 1
ATOM 874 N N . GLY A 1 112 ? -22.010 109.077 29.201 1.00 48.53 112 GLY A N 1
ATOM 875 C CA . GLY A 1 112 ? -21.676 108.058 28.222 1.00 47.66 112 GLY A CA 1
ATOM 876 C C . GLY A 1 112 ? -20.360 108.357 27.529 1.00 47.33 112 GLY A C 1
ATOM 877 O O . GLY A 1 112 ? -19.439 107.528 27.541 1.00 47.58 112 GLY A O 1
ATOM 878 N N . ASP A 1 113 ? -20.262 109.550 26.942 1.00 46.73 113 ASP A N 1
ATOM 879 C CA . ASP A 1 113 ? -19.046 109.980 26.242 1.00 46.16 113 ASP A CA 1
ATOM 880 C C . ASP A 1 113 ? -17.784 109.857 27.094 1.00 45.79 113 ASP A C 1
ATOM 881 O O . ASP A 1 113 ? -16.732 109.409 26.603 1.00 45.38 113 ASP A O 1
ATOM 886 N N . ALA A 1 114 ? -17.907 110.229 28.371 1.00 44.74 114 ALA A N 1
ATOM 887 C CA . ALA A 1 114 ? -16.802 110.162 29.293 1.00 44.04 114 ALA A CA 1
ATOM 888 C C . ALA A 1 114 ? -16.378 108.711 29.535 1.00 43.76 114 ALA A C 1
ATOM 889 O O . ALA A 1 114 ? -15.178 108.394 29.595 1.00 43.47 114 ALA A O 1
ATOM 891 N N . LEU A 1 115 ? -17.353 107.819 29.656 1.00 43.85 115 LEU A N 1
ATOM 892 C CA . LEU A 1 115 ? -17.038 106.417 29.952 1.00 43.70 115 LEU A CA 1
ATOM 893 C C . LEU A 1 115 ? -16.334 105.766 28.765 1.00 43.71 115 LEU A C 1
ATOM 894 O O . LEU A 1 115 ? -15.339 105.041 28.950 1.00 43.97 115 LEU A O 1
ATOM 899 N N . LEU A 1 116 ? -16.827 106.051 27.557 1.00 42.96 116 LEU A N 1
ATOM 900 C CA . LEU A 1 116 ? -16.148 105.641 26.347 1.00 43.19 116 LEU A CA 1
ATOM 901 C C . LEU A 1 116 ? -14.704 106.104 26.387 1.00 43.28 116 LEU A C 1
ATOM 902 O O . LEU A 1 116 ? -13.783 105.301 26.227 1.00 43.60 116 LEU A O 1
ATOM 907 N N . THR A 1 117 ? -14.499 107.399 26.615 1.00 43.04 117 THR A N 1
ATOM 908 C CA . THR A 1 117 ? -13.154 107.931 26.717 1.00 43.25 117 THR A CA 1
ATOM 909 C C . THR A 1 117 ? -12.334 107.241 27.821 1.00 43.82 117 THR A C 1
ATOM 910 O O . THR A 1 117 ? -11.175 106.855 27.586 1.00 44.35 117 THR A O 1
ATOM 914 N N . LYS A 1 118 ? -12.915 107.076 29.015 1.00 43.65 118 LYS A N 1
ATOM 915 C CA . LYS A 1 118 ? -12.159 106.504 30.137 1.00 44.16 118 LYS A CA 1
ATOM 916 C C . LYS A 1 118 ? -11.638 105.084 29.842 1.00 44.39 118 LYS A C 1
ATOM 917 O O . LYS A 1 118 ? -10.529 104.720 30.252 1.00 43.63 118 LYS A O 1
ATOM 923 N N . ALA A 1 119 ? -12.444 104.293 29.129 1.00 44.85 119 ALA A N 1
ATOM 924 C CA . ALA A 1 119 ? -12.064 102.924 28.780 1.00 45.59 119 ALA A CA 1
ATOM 925 C C . ALA A 1 119 ? -10.715 102.871 28.067 1.00 46.28 119 ALA A C 1
ATOM 926 O O . ALA A 1 119 ? -9.887 102.006 28.362 1.00 45.99 119 ALA A O 1
ATOM 928 N N . PHE A 1 120 ? -10.488 103.821 27.156 1.00 47.69 120 PHE A N 1
ATOM 929 C CA . PHE A 1 120 ? -9.231 103.904 26.420 1.00 48.95 120 PHE A CA 1
ATOM 930 C C . PHE A 1 120 ? -8.065 104.387 27.278 1.00 49.98 120 PHE A C 1
ATOM 931 O O . PHE A 1 120 ? -6.944 103.879 27.161 1.00 50.61 120 PHE A O 1
ATOM 939 N N . GLU A 1 121 ? -8.336 105.349 28.157 1.00 51.03 121 GLU A N 1
ATOM 940 C CA . GLU A 1 121 ? -7.350 105.805 29.129 1.00 51.81 121 GLU A CA 1
ATOM 941 C C . GLU A 1 121 ? -6.862 104.658 29.989 1.00 51.48 121 GLU A C 1
ATOM 942 O O . GLU A 1 121 ? -5.664 104.517 30.217 1.00 51.72 121 GLU A O 1
ATOM 948 N N . LEU A 1 122 ? -7.800 103.840 30.455 1.00 51.52 122 LEU A N 1
ATOM 949 C CA . LEU A 1 122 ? -7.506 102.734 31.361 1.00 51.55 122 LEU A CA 1
ATOM 950 C C . LEU A 1 122 ? -6.565 101.688 30.771 1.00 51.80 122 LEU A C 1
ATOM 951 O O . LEU A 1 122 ? -5.634 101.248 31.445 1.00 52.02 122 LEU A O 1
ATOM 956 N N . ILE A 1 123 ? -6.789 101.296 29.516 1.00 52.15 123 ILE A N 1
ATOM 957 C CA . ILE A 1 123 ? -5.930 100.293 28.890 1.00 52.09 123 ILE A CA 1
ATOM 958 C C . ILE A 1 123 ? -4.572 100.905 28.614 1.00 52.67 123 ILE A C 1
ATOM 959 O O . ILE A 1 123 ? -3.540 100.285 28.900 1.00 52.43 123 ILE A O 1
ATOM 964 N N . SER A 1 124 ? -4.583 102.122 28.074 1.00 53.48 124 SER A N 1
ATOM 965 C CA . SER A 1 124 ? -3.349 102.807 27.697 1.00 54.87 124 SER A CA 1
ATOM 966 C C . SER A 1 124 ? -2.446 103.104 28.901 1.00 55.73 124 SER A C 1
ATOM 967 O O . SER A 1 124 ? -1.239 103.302 28.738 1.00 55.98 124 SER A O 1
ATOM 970 N N . SER A 1 125 ? -3.029 103.088 30.099 1.00 56.62 125 SER A N 1
ATOM 971 C CA . SER A 1 125 ? -2.281 103.338 31.329 1.00 58.01 125 SER A CA 1
ATOM 972 C C . SER A 1 125 ? -1.886 102.098 32.128 1.00 58.89 125 SER A C 1
ATOM 973 O O . SER A 1 125 ? -1.194 102.218 33.139 1.00 59.43 125 SER A O 1
ATOM 976 N N . ASP A 1 126 ? -2.305 100.914 31.683 1.00 59.98 126 ASP A N 1
ATOM 977 C CA . ASP A 1 126 ? -2.030 99.669 32.409 1.00 60.77 126 ASP A CA 1
ATOM 978 C C . ASP A 1 126 ? -0.583 99.206 32.326 1.00 61.62 126 ASP A C 1
ATOM 979 O O . ASP A 1 126 ? -0.145 98.679 31.301 1.00 61.77 126 ASP A O 1
ATOM 984 N N . ASP A 1 127 ? 0.138 99.351 33.435 1.00 62.77 127 ASP A N 1
ATOM 985 C CA . ASP A 1 127 ? 1.566 99.016 33.496 1.00 63.85 127 ASP A CA 1
ATOM 986 C C . ASP A 1 127 ? 1.884 97.526 33.618 1.00 63.59 127 ASP A C 1
ATOM 987 O O . ASP A 1 127 ? 3.052 97.132 33.589 1.00 63.82 127 ASP A O 1
ATOM 992 N N . ARG A 1 128 ? 0.854 96.695 33.742 1.00 63.33 128 ARG A N 1
ATOM 993 C CA . ARG A 1 128 ? 1.059 95.251 33.777 1.00 63.08 128 ARG A CA 1
ATOM 994 C C . ARG A 1 128 ? 1.283 94.682 32.363 1.00 62.54 128 ARG A C 1
ATOM 995 O O . ARG A 1 128 ? 1.764 93.560 32.202 1.00 62.46 128 ARG A O 1
ATOM 1003 N N . LEU A 1 129 ? 0.955 95.481 31.349 1.00 61.80 129 LEU A N 1
ATOM 1004 C CA . LEU A 1 129 ? 1.113 95.092 29.953 1.00 60.99 129 LEU A CA 1
ATOM 1005 C C . LEU A 1 129 ? 2.148 95.956 29.262 1.00 60.75 129 LEU A C 1
ATOM 1006 O O . LEU A 1 129 ? 2.294 97.131 29.574 1.00 60.73 129 LEU A O 1
ATOM 1011 N N . THR A 1 130 ? 2.860 95.363 28.313 1.00 60.87 130 THR A N 1
ATOM 1012 C CA . THR A 1 130 ? 3.807 96.093 27.474 1.00 60.74 130 THR A CA 1
ATOM 1013 C C . THR A 1 130 ? 3.035 97.024 26.560 1.00 60.84 130 THR A C 1
ATOM 1014 O O . THR A 1 130 ? 1.819 96.877 26.383 1.00 61.13 130 THR A O 1
ATOM 1018 N N . ASP A 1 131 ? 3.743 97.972 25.962 1.00 60.67 131 ASP A N 1
ATOM 1019 C CA . ASP A 1 131 ? 3.125 98.874 25.006 1.00 60.43 131 ASP A CA 1
ATOM 1020 C C . ASP A 1 131 ? 2.628 98.123 23.763 1.00 59.72 131 ASP A C 1
ATOM 1021 O O . ASP A 1 131 ? 1.575 98.462 23.196 1.00 59.77 131 ASP A O 1
ATOM 1026 N N . GLU A 1 132 ? 3.363 97.087 23.367 1.00 58.65 132 GLU A N 1
ATOM 1027 C CA . GLU A 1 132 ? 2.958 96.253 22.243 1.00 58.01 132 GLU A CA 1
ATOM 1028 C C . GLU A 1 132 ? 1.583 95.583 22.494 1.00 56.53 132 GLU A C 1
ATOM 1029 O O . GLU A 1 132 ? 0.695 95.649 21.644 1.00 56.53 132 GLU A O 1
ATOM 1035 N N . VAL A 1 133 ? 1.393 94.983 23.665 1.00 54.59 133 VAL A N 1
ATOM 1036 C CA . VAL A 1 133 ? 0.131 94.317 23.969 1.00 52.82 133 VAL A CA 1
ATOM 1037 C C . VAL A 1 133 ? -0.982 95.360 24.143 1.00 52.43 133 VAL A C 1
ATOM 1038 O O . VAL A 1 133 ? -2.129 95.136 23.746 1.00 52.34 133 VAL A O 1
ATOM 1042 N N . LYS A 1 134 ? -0.632 96.509 24.717 1.00 51.74 134 LYS A N 1
ATOM 1043 C CA . LYS A 1 134 ? -1.596 97.586 24.936 1.00 51.01 134 LYS A CA 1
ATOM 1044 C C . LYS A 1 134 ? -2.205 98.077 23.628 1.00 49.97 134 LYS A C 1
ATOM 1045 O O . LYS A 1 134 ? -3.415 98.289 23.542 1.00 49.66 134 LYS A O 1
ATOM 1051 N N . ILE A 1 135 ? -1.364 98.256 22.614 1.00 49.01 135 ILE A N 1
ATOM 1052 C CA . ILE A 1 135 ? -1.840 98.638 21.290 1.00 48.35 135 ILE A CA 1
ATOM 1053 C C . ILE A 1 135 ? -2.816 97.596 20.735 1.00 48.06 135 ILE A C 1
ATOM 1054 O O . ILE A 1 135 ? -3.889 97.948 20.265 1.00 48.06 135 ILE A O 1
ATOM 1059 N N . LYS A 1 136 ? -2.464 96.316 20.848 1.00 47.97 136 LYS A N 1
ATOM 1060 C CA . LYS A 1 136 ? -3.298 95.232 20.337 1.00 47.91 136 LYS A CA 1
ATOM 1061 C C . LYS A 1 136 ? -4.696 95.252 20.937 1.00 48.29 136 LYS A C 1
ATOM 1062 O O . LYS A 1 136 ? -5.692 95.171 20.199 1.00 48.11 136 LYS A O 1
ATOM 1068 N N . VAL A 1 137 ? -4.764 95.375 22.269 1.00 48.38 137 VAL A N 1
ATOM 1069 C CA . VAL A 1 137 ? -6.030 95.474 22.980 1.00 48.15 137 VAL A CA 1
ATOM 1070 C C . VAL A 1 137 ? -6.828 96.708 22.540 1.00 48.68 137 VAL A C 1
ATOM 1071 O O . VAL A 1 137 ? -8.024 96.606 22.237 1.00 48.64 137 VAL A O 1
ATOM 1075 N N . LEU A 1 138 ? -6.167 97.866 22.509 1.00 49.22 138 LEU A N 1
ATOM 1076 C CA . LEU A 1 138 ? -6.826 99.129 22.148 1.00 49.54 138 LEU A CA 1
ATOM 1077 C C . LEU A 1 138 ? -7.377 99.077 20.728 1.00 49.62 138 LEU A C 1
ATOM 1078 O O . LEU A 1 138 ? -8.529 99.440 20.488 1.00 49.42 138 LEU A O 1
ATOM 1083 N N . GLN A 1 139 ? -6.542 98.615 19.799 1.00 49.86 139 GLN A N 1
ATOM 1084 C CA . GLN A 1 139 ? -6.936 98.439 18.410 1.00 50.56 139 GLN A CA 1
ATOM 1085 C C . GLN A 1 139 ? -8.176 97.579 18.320 1.00 50.05 139 GLN A C 1
ATOM 1086 O O . GLN A 1 139 ? -9.143 97.941 17.651 1.00 50.70 139 GLN A O 1
ATOM 1092 N N . ARG A 1 140 ? -8.150 96.453 19.019 1.00 49.18 140 ARG A N 1
ATOM 1093 C CA . ARG A 1 140 ? -9.261 95.522 19.004 1.00 48.86 140 ARG A CA 1
ATOM 1094 C C . ARG A 1 140 ? -10.518 96.102 19.642 1.00 48.69 140 ARG A C 1
ATOM 1095 O O . ARG A 1 140 ? -11.625 95.933 19.118 1.00 49.20 140 ARG A O 1
ATOM 1103 N N . LEU A 1 141 ? -10.365 96.794 20.764 1.00 48.47 141 LEU A N 1
ATOM 1104 C CA . LEU A 1 141 ? -11.510 97.453 21.384 1.00 47.98 141 LEU A CA 1
ATOM 1105 C C . LEU A 1 141 ? -12.151 98.497 20.449 1.00 47.56 141 LEU A C 1
ATOM 1106 O O . LEU A 1 141 ? -13.372 98.583 20.354 1.00 47.52 141 LEU A O 1
ATOM 1111 N N . SER A 1 142 ? -11.331 99.283 19.763 1.00 46.92 142 SER A N 1
ATOM 1112 C CA . SER A 1 142 ? -11.866 100.358 18.934 1.00 46.96 142 SER A CA 1
ATOM 1113 C C . SER A 1 142 ? -12.616 99.831 17.706 1.00 46.96 142 SER A C 1
ATOM 1114 O O . SER A 1 142 ? -13.653 100.389 17.334 1.00 47.19 142 SER A O 1
ATOM 1117 N N . ILE A 1 143 ? -12.090 98.773 17.084 1.00 46.83 143 ILE A N 1
ATOM 1118 C CA . ILE A 1 143 ? -12.800 98.065 16.016 1.00 47.03 143 ILE A CA 1
ATOM 1119 C C . ILE A 1 143 ? -14.075 97.371 16.532 1.00 46.84 143 ILE A C 1
ATOM 1120 O O . ILE A 1 143 ? -15.116 97.438 15.890 1.00 46.86 143 ILE A O 1
ATOM 1125 N N . ALA A 1 144 ? -13.994 96.709 17.684 1.00 46.75 144 ALA A N 1
ATOM 1126 C CA . ALA A 1 144 ? -15.160 96.024 18.254 1.00 46.67 144 ALA A CA 1
ATOM 1127 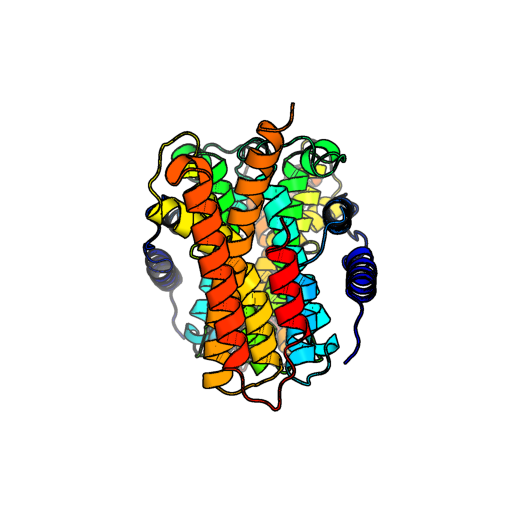C C . ALA A 1 144 ? -16.307 96.987 18.572 1.00 46.92 144 ALA A C 1
ATOM 1128 O O . ALA A 1 144 ? -17.489 96.620 18.452 1.00 47.22 144 ALA A O 1
ATOM 1130 N N . SER A 1 145 ? -15.957 98.211 18.972 1.00 46.66 145 SER A N 1
ATOM 1131 C CA . SER A 1 145 ? -16.925 99.158 19.504 1.00 46.92 145 SER A CA 1
ATOM 1132 C C . SER A 1 145 ? -17.426 100.128 18.445 1.00 47.08 145 SER A C 1
ATOM 1133 O O . SER A 1 145 ? -18.489 100.710 18.593 1.00 47.32 145 SER A O 1
ATOM 1136 N N . GLY A 1 146 ? -16.671 100.287 17.365 1.00 46.80 146 GLY A N 1
ATOM 1137 C CA . GLY A 1 146 ? -16.936 101.356 16.430 1.00 46.70 146 GLY A CA 1
ATOM 1138 C C . GLY A 1 146 ? -17.995 101.116 15.379 1.00 46.80 146 GLY A C 1
ATOM 1139 O O . GLY A 1 146 ? -18.886 100.271 15.533 1.00 47.21 146 GLY A O 1
ATOM 1140 N N . HIS A 1 147 ? -17.882 101.866 14.290 1.00 46.88 147 HIS A N 1
ATOM 1141 C CA . HIS A 1 147 ? -18.909 101.878 13.261 1.00 47.04 147 HIS A CA 1
ATOM 1142 C C . HIS A 1 147 ? -19.137 100.519 12.604 1.00 47.12 147 HIS A C 1
ATOM 1143 O O . HIS A 1 147 ? -20.244 100.252 12.171 1.00 47.55 147 HIS A O 1
ATOM 1150 N N . VAL A 1 148 ? -18.127 99.654 12.581 1.00 47.35 148 VAL A N 1
ATOM 1151 C CA . VAL A 1 148 ? -18.296 98.302 12.031 1.00 47.86 148 VAL A CA 1
ATOM 1152 C C . VAL A 1 148 ? -18.460 97.228 13.115 1.00 48.50 148 VAL A C 1
ATOM 1153 O O . VAL A 1 148 ? -18.488 96.030 12.812 1.00 48.90 148 VAL A O 1
ATOM 1157 N N . GLY A 1 149 ? -18.556 97.667 14.372 1.00 48.87 149 GLY A N 1
ATOM 1158 C CA . GLY A 1 149 ? -18.831 96.797 15.496 1.00 48.11 149 GLY A CA 1
ATOM 1159 C C . GLY A 1 149 ? -20.057 97.306 16.242 1.00 48.95 149 GLY A C 1
ATOM 1160 O O . GLY A 1 149 ? -21.118 97.567 15.632 1.00 49.06 149 GLY A O 1
ATOM 1161 N N . MET A 1 150 ? -19.907 97.482 17.561 1.00 48.29 150 MET A N 1
ATOM 1162 C CA . MET A 1 150 ? -21.041 97.724 18.436 1.00 47.51 150 MET A CA 1
ATOM 1163 C C . MET A 1 150 ? -21.909 98.895 18.005 1.00 47.92 150 MET A C 1
ATOM 1164 O O . MET A 1 150 ? -23.128 98.739 17.974 1.00 48.07 150 MET A O 1
ATOM 1169 N N . VAL A 1 151 ? -21.333 100.060 17.670 1.00 47.94 151 VAL A N 1
ATOM 1170 C CA . VAL A 1 151 ? -22.238 101.160 17.297 1.00 48.06 151 VAL A CA 1
ATOM 1171 C C . VAL A 1 151 ? -22.901 100.982 15.927 1.00 48.28 151 VAL A C 1
ATOM 1172 O O . VAL A 1 151 ? -24.028 101.428 15.740 1.00 48.56 151 VAL A O 1
ATOM 1176 N N . GLY A 1 152 ? -22.218 100.316 14.998 1.00 48.98 152 GLY A N 1
ATOM 1177 C CA . GLY A 1 152 ? -22.779 99.995 13.692 1.00 49.63 152 GLY A CA 1
ATOM 1178 C C . GLY A 1 152 ? -23.995 99.088 13.822 1.00 50.64 152 GLY A C 1
ATOM 1179 O O . GLY A 1 152 ? -24.960 99.227 13.079 1.00 50.77 152 GLY A O 1
ATOM 1180 N N . GLY A 1 153 ? -23.956 98.172 14.787 1.00 51.18 153 GLY A N 1
ATOM 1181 C CA . GLY A 1 153 ? -25.078 97.297 15.067 1.00 52.16 153 GLY A CA 1
ATOM 1182 C C . GLY A 1 153 ? -26.267 98.028 15.650 1.00 53.09 153 GLY A C 1
ATOM 1183 O O . GLY A 1 153 ? -27.421 97.696 15.341 1.00 53.13 153 GLY A O 1
ATOM 1184 N N . GLN A 1 154 ? -25.993 99.016 16.502 1.00 53.92 154 GLN A N 1
ATOM 1185 C CA . GLN A 1 154 ? -27.050 99.864 17.042 1.00 54.88 154 GLN A CA 1
ATOM 1186 C C . GLN A 1 154 ? -27.693 100.658 15.919 1.00 54.82 154 GLN A C 1
ATOM 1187 O O . GLN A 1 154 ? -28.897 100.853 15.931 1.00 54.84 154 GLN A O 1
ATOM 1193 N N . MET A 1 155 ? -26.894 101.125 14.959 1.00 55.02 155 MET A N 1
ATOM 1194 C CA . MET A 1 155 ? -27.449 101.850 13.812 1.00 55.15 155 MET A CA 1
ATOM 1195 C C . MET A 1 155 ? -28.396 100.920 13.060 1.00 55.36 155 MET A C 1
ATOM 1196 O O . MET A 1 155 ? -29.571 101.246 12.890 1.00 55.24 155 MET A O 1
ATOM 1201 N N . LEU A 1 156 ? -27.877 99.752 12.665 1.00 55.48 156 LEU A N 1
ATOM 1202 C CA . LEU A 1 156 ? -28.660 98.723 11.999 1.00 55.71 156 LEU A CA 1
ATOM 1203 C C . LEU A 1 156 ? -29.914 98.337 12.783 1.00 56.59 156 LEU A C 1
ATOM 1204 O O . LEU A 1 156 ? -30.971 98.212 12.194 1.00 56.52 156 LEU A O 1
ATOM 1209 N N . ASP A 1 157 ? -29.801 98.168 14.101 1.00 57.83 157 ASP A N 1
ATOM 1210 C CA . ASP A 1 157 ? -30.960 97.841 14.921 1.00 59.15 157 ASP A CA 1
ATOM 1211 C C . ASP A 1 157 ? -32.046 98.911 14.809 1.00 59.90 157 ASP A C 1
ATOM 1212 O O . ASP A 1 157 ? -33.201 98.584 14.560 1.00 60.15 157 ASP A O 1
ATOM 1217 N N . MET A 1 158 ? -31.660 100.177 14.989 1.00 60.86 158 MET A N 1
ATOM 1218 C CA . MET A 1 158 ? -32.578 101.320 14.991 1.00 61.66 158 MET A CA 1
ATOM 1219 C C . MET A 1 158 ? -33.228 101.529 13.623 1.00 62.34 158 MET A C 1
ATOM 1220 O O . MET A 1 158 ? -34.401 101.859 13.537 1.00 62.11 158 MET A O 1
ATOM 1225 N N . GLN A 1 159 ? -32.447 101.357 12.562 1.00 63.46 159 GLN A N 1
ATOM 1226 C CA . GLN A 1 159 ? -32.948 101.392 11.191 1.00 64.85 159 GLN A CA 1
ATOM 1227 C C . GLN A 1 159 ? -34.020 100.319 10.933 1.00 66.01 159 GLN A C 1
ATOM 1228 O O . GLN A 1 159 ? -34.990 100.561 10.212 1.00 66.03 159 GLN A O 1
ATOM 1234 N N . SER A 1 160 ? -33.828 99.147 11.540 1.00 67.37 160 SER A N 1
ATOM 1235 C CA . SER A 1 160 ? -34.701 97.989 11.370 1.00 68.71 160 SER A CA 1
ATOM 1236 C C . SER A 1 160 ? -35.968 98.030 12.214 1.00 70.15 160 SER A C 1
ATOM 1237 O O . SER A 1 160 ? -36.841 97.176 12.049 1.00 70.54 160 SER A O 1
ATOM 1240 N N . GLU A 1 161 ? -36.067 99.005 13.119 1.00 71.79 161 GLU A N 1
ATOM 1241 C CA . GLU A 1 161 ? -37.156 99.054 14.101 1.00 73.28 161 GLU A CA 1
ATOM 1242 C C . GLU A 1 161 ? -38.530 99.036 13.437 1.00 73.74 161 GLU A C 1
ATOM 1243 O O . GLU A 1 161 ? -38.816 99.856 12.564 1.00 73.59 161 GLU A O 1
ATOM 1249 N N . GLY A 1 162 ? -39.359 98.076 13.854 1.00 74.70 162 GLY A N 1
ATOM 1250 C CA . GLY A 1 162 ? -40.705 97.896 13.325 1.00 75.37 162 GLY A CA 1
ATOM 1251 C C . GLY A 1 162 ? -40.769 97.535 11.846 1.00 75.72 162 GLY A C 1
ATOM 1252 O O . GLY A 1 162 ? -41.776 97.807 11.189 1.00 76.06 162 GLY A O 1
ATOM 1253 N N . GLN A 1 163 ? -39.689 96.954 11.320 1.00 75.73 163 GLN A N 1
ATOM 1254 C CA . GLN A 1 163 ? -39.668 96.413 9.961 1.00 75.82 163 GLN A CA 1
ATOM 1255 C C . GLN A 1 163 ? -39.495 94.905 10.051 1.00 75.17 163 GLN A C 1
ATOM 1256 O O . GLN A 1 163 ? -38.924 94.408 11.026 1.00 75.03 163 GLN A O 1
ATOM 1262 N N . PRO A 1 164 ? -40.001 94.174 9.055 1.00 74.67 164 PRO A N 1
ATOM 1263 C CA . PRO A 1 164 ? -39.797 92.724 8.995 1.00 73.86 164 PRO A CA 1
ATOM 1264 C C . PRO A 1 164 ? -38.531 92.415 8.202 1.00 72.61 164 PRO A C 1
ATOM 1265 O O . PRO A 1 164 ? -38.567 92.277 6.978 1.00 73.11 164 PRO A O 1
ATOM 1269 N N . ILE A 1 165 ? -37.414 92.326 8.914 1.00 70.77 165 ILE A N 1
ATOM 1270 C CA . ILE A 1 165 ? -36.120 92.071 8.298 1.00 68.59 165 ILE A CA 1
ATOM 1271 C C . ILE A 1 165 ? -35.891 90.571 8.222 1.00 67.40 165 ILE A C 1
ATOM 1272 O O . ILE A 1 165 ? -36.445 89.828 9.027 1.00 67.32 165 ILE A O 1
ATOM 1277 N N . ASP A 1 166 ? -35.085 90.133 7.258 1.00 65.99 166 ASP A N 1
ATOM 1278 C CA . ASP A 1 166 ? -34.718 88.724 7.132 1.00 64.64 166 ASP A CA 1
ATOM 1279 C C . ASP A 1 166 ? -33.638 88.263 8.138 1.00 63.70 166 ASP A C 1
ATOM 1280 O O . ASP A 1 166 ? -33.120 89.056 8.926 1.00 63.48 166 ASP A O 1
ATOM 1285 N N . LEU A 1 167 ? -33.302 86.977 8.100 1.00 62.44 167 LEU A N 1
ATOM 1286 C CA . LEU A 1 167 ? -32.408 86.384 9.088 1.00 61.22 167 LEU A CA 1
ATOM 1287 C C . LEU A 1 167 ? -30.938 86.802 8.954 1.00 60.58 167 LEU A C 1
ATOM 1288 O O . LEU A 1 167 ? -30.224 86.842 9.957 1.00 60.25 167 LEU A O 1
ATOM 1293 N N . GLU A 1 168 ? -30.474 87.099 7.740 1.00 59.60 168 GLU A N 1
ATOM 1294 C CA . GLU A 1 168 ? -29.098 87.575 7.598 1.00 59.32 168 GLU A CA 1
ATOM 1295 C C . GLU A 1 168 ? -28.920 88.956 8.233 1.00 58.24 168 GLU A C 1
ATOM 1296 O O . GLU A 1 168 ? -27.887 89.226 8.828 1.00 58.31 168 GLU A O 1
ATOM 1302 N N . THR A 1 169 ? -29.941 89.801 8.113 1.00 57.26 169 THR A N 1
ATOM 1303 C CA . THR A 1 169 ? -29.972 91.110 8.749 1.00 56.51 169 THR A CA 1
ATOM 1304 C C . THR A 1 169 ? -29.990 90.997 10.278 1.00 56.17 169 THR A C 1
ATOM 1305 O O . THR A 1 169 ? -29.169 91.622 10.957 1.00 55.64 169 THR A O 1
ATOM 1309 N N . LEU A 1 170 ? -30.934 90.210 10.795 1.00 55.72 170 LEU A N 1
ATOM 1310 C CA . LEU A 1 170 ? -31.036 89.908 12.225 1.00 55.77 170 LEU A CA 1
ATOM 1311 C C . LEU A 1 170 ? -29.706 89.421 12.823 1.00 56.01 170 LEU A C 1
ATOM 1312 O O . LEU A 1 170 ? -29.306 89.844 13.910 1.00 55.68 170 LEU A O 1
ATOM 1317 N N . GLU A 1 171 ? -29.029 88.536 12.103 1.00 56.16 171 GLU A N 1
ATOM 1318 C CA . GLU A 1 171 ? -27.767 87.998 12.572 1.00 56.92 171 GLU A CA 1
ATOM 1319 C C . GLU A 1 171 ? -26.643 89.019 12.487 1.00 56.74 171 GLU A C 1
ATOM 1320 O O . GLU A 1 171 ? -25.791 89.065 13.381 1.00 56.59 171 GLU A O 1
ATOM 1326 N N . MET A 1 172 ? -26.651 89.820 11.419 1.00 56.43 172 MET A N 1
ATOM 1327 C CA . MET A 1 172 ? -25.740 90.946 11.274 1.00 56.59 172 MET A CA 1
ATOM 1328 C C . MET A 1 172 ? -25.861 91.899 12.474 1.00 56.08 172 MET A C 1
ATOM 1329 O O . MET A 1 172 ? -24.846 92.315 13.036 1.00 56.07 172 MET A O 1
ATOM 1334 N N . ILE A 1 173 ? -27.093 92.209 12.881 1.00 55.40 173 ILE A N 1
ATOM 1335 C CA . ILE A 1 173 ? -27.312 93.095 14.019 1.00 54.86 173 ILE A CA 1
ATOM 1336 C C . ILE A 1 173 ? -26.702 92.521 15.293 1.00 54.99 173 ILE A C 1
ATOM 1337 O O . ILE A 1 173 ? -25.995 93.231 15.999 1.00 55.92 173 ILE A O 1
ATOM 1342 N N . HIS A 1 174 ? -26.956 91.248 15.584 1.00 54.56 174 HIS A N 1
ATOM 1343 C CA . HIS A 1 174 ? -26.546 90.670 16.868 1.00 54.16 174 HIS A CA 1
ATOM 1344 C C . HIS A 1 174 ? -25.048 90.393 16.934 1.00 53.41 174 HIS A C 1
ATOM 1345 O O . HIS A 1 174 ? -24.431 90.529 17.988 1.00 53.49 174 HIS A O 1
ATOM 1352 N N . LYS A 1 175 ? -24.481 90.013 15.799 1.00 52.41 175 LYS A N 1
ATOM 1353 C CA . LYS A 1 175 ? -23.055 89.777 15.672 1.00 51.78 175 LYS A CA 1
ATOM 1354 C C . LYS A 1 175 ? -22.241 91.048 15.946 1.00 51.17 175 LYS A C 1
ATOM 1355 O O . LYS A 1 175 ? -21.203 90.987 16.580 1.00 51.16 175 LYS A O 1
ATOM 1361 N N . THR A 1 176 ? -22.713 92.192 15.469 1.00 50.60 176 THR A N 1
ATOM 1362 C CA . THR A 1 176 ? -21.959 93.426 15.620 1.00 50.25 176 THR A CA 1
ATOM 1363 C C . THR A 1 176 ? -22.353 94.135 16.914 1.00 51.01 176 THR A C 1
ATOM 1364 O O . THR A 1 176 ? -21.487 94.508 17.697 1.00 51.16 176 THR A O 1
ATOM 1368 N N . LYS A 1 177 ? -23.654 94.312 17.134 1.00 51.11 177 LYS A N 1
ATOM 1369 C CA . LYS A 1 177 ? -24.135 94.963 18.332 1.00 52.02 177 LYS A CA 1
ATOM 1370 C C . LYS A 1 177 ? -23.765 94.230 19.618 1.00 52.55 177 LYS A C 1
ATOM 1371 O O . LYS A 1 177 ? -23.408 94.881 20.595 1.00 53.72 177 LYS A O 1
ATOM 1377 N N . THR A 1 178 ? -23.859 92.903 19.622 1.00 52.38 178 THR A N 1
ATOM 1378 C CA . THR A 1 178 ? -23.648 92.113 20.837 1.00 52.57 178 THR A CA 1
ATOM 1379 C C . THR A 1 178 ? -22.340 91.320 20.806 1.00 52.02 178 THR A C 1
ATOM 1380 O O . THR A 1 178 ? -21.581 91.333 21.774 1.00 52.02 178 THR A O 1
ATOM 1384 N N . GLY A 1 179 ? -22.063 90.651 19.690 1.00 51.29 179 GLY A N 1
ATOM 1385 C CA . GLY A 1 179 ? -20.943 89.731 19.621 1.00 50.47 179 GLY A CA 1
ATOM 1386 C C . GLY A 1 179 ? -19.546 90.327 19.599 1.00 50.10 179 GLY A C 1
ATOM 1387 O O . GLY A 1 179 ? -18.576 89.657 19.975 1.00 50.23 179 GLY A O 1
ATOM 1388 N N . ALA A 1 180 ? -19.411 91.568 19.149 1.00 49.43 180 ALA A N 1
ATOM 1389 C CA . ALA A 1 180 ? -18.067 92.114 18.961 1.00 48.87 180 ALA A CA 1
ATOM 1390 C C . ALA A 1 180 ? -17.347 92.335 20.306 1.00 48.37 180 ALA A C 1
ATOM 1391 O O . ALA A 1 180 ? -16.145 92.060 20.423 1.00 48.08 180 ALA A O 1
ATOM 1393 N N . LEU A 1 181 ? -18.090 92.791 21.319 1.00 47.90 181 LEU A N 1
ATOM 1394 C CA . LEU A 1 181 ? -17.556 92.885 22.683 1.00 47.53 181 LEU A CA 1
ATOM 1395 C C . LEU A 1 181 ? -17.174 91.516 23.244 1.00 47.64 181 LEU A C 1
ATOM 1396 O O . LEU A 1 181 ? -16.087 91.359 23.849 1.00 47.34 181 LEU A O 1
ATOM 1401 N N . LEU A 1 182 ? -18.049 90.523 23.029 1.00 47.03 182 LEU A N 1
ATOM 1402 C CA . LEU A 1 182 ? -17.758 89.165 23.483 1.00 46.63 182 LEU A CA 1
ATOM 1403 C C . LEU A 1 182 ? -16.463 88.653 22.862 1.00 45.86 182 LEU A C 1
ATOM 1404 O O . LEU A 1 182 ? -15.595 88.123 23.560 1.00 46.15 182 LEU A O 1
ATOM 1409 N N . THR A 1 183 ? -16.323 88.842 21.559 1.00 44.72 183 THR A N 1
ATOM 1410 C CA . THR A 1 183 ? -15.114 88.443 20.863 1.00 43.87 183 THR A CA 1
ATOM 1411 C C . THR A 1 183 ? -13.912 89.255 21.328 1.00 43.91 183 THR A C 1
ATOM 1412 O O . THR A 1 183 ? -12.786 88.738 21.357 1.00 44.06 183 THR A O 1
ATOM 1416 N N . PHE A 1 184 ? -14.128 90.530 21.657 1.00 43.76 184 PHE A N 1
ATOM 1417 C CA . PHE A 1 184 ? -13.057 91.315 22.253 1.00 44.12 184 PHE A CA 1
ATOM 1418 C C . PHE A 1 184 ? -12.587 90.669 23.560 1.00 44.25 184 PHE A C 1
ATOM 1419 O O . PHE A 1 184 ? -11.388 90.512 23.773 1.00 44.30 184 PHE A O 1
ATOM 1427 N N . ALA A 1 185 ? -13.533 90.296 24.421 1.00 44.06 185 ALA A N 1
ATOM 1428 C CA . ALA A 1 185 ? -13.210 89.679 25.711 1.00 44.42 185 ALA A CA 1
ATOM 1429 C C . ALA A 1 185 ? -12.268 88.501 25.558 1.00 44.81 185 ALA A C 1
ATOM 1430 O O . ALA A 1 185 ? -11.204 88.482 26.191 1.00 45.95 185 ALA A O 1
ATOM 1432 N N . VAL A 1 186 ? -12.602 87.533 24.702 1.00 44.68 186 VAL A N 1
ATOM 1433 C CA . VAL A 1 186 ? -11.732 86.357 24.629 1.00 43.92 186 VAL A CA 1
ATOM 1434 C C . VAL A 1 186 ? -10.444 86.604 23.858 1.00 44.16 186 VAL A C 1
ATOM 1435 O O . VAL A 1 186 ? -9.405 86.047 24.242 1.00 44.52 186 VAL A O 1
ATOM 1439 N N . MET A 1 187 ? -10.492 87.452 22.817 1.00 43.42 187 MET A N 1
ATOM 1440 C CA . MET A 1 187 ? -9.325 87.690 21.958 1.00 43.04 187 MET A CA 1
ATOM 1441 C C . MET A 1 187 ? -8.326 88.670 22.569 1.00 43.70 187 MET A C 1
ATOM 1442 O O . MET A 1 187 ? -7.108 88.529 22.372 1.00 44.25 187 MET A O 1
ATOM 1447 N N . SER A 1 188 ? -8.820 89.666 23.298 1.00 44.23 188 SER A N 1
ATOM 1448 C CA . SER A 1 188 ? -7.926 90.511 24.092 1.00 45.30 188 SER A CA 1
ATOM 1449 C C . SER A 1 188 ? -7.143 89.622 25.072 1.00 45.42 188 SER A C 1
ATOM 1450 O O . SER A 1 188 ? -5.922 89.775 25.228 1.00 45.23 188 SER A O 1
ATOM 1453 N N . ALA A 1 189 ? -7.835 88.660 25.679 1.00 45.87 189 ALA A N 1
ATOM 1454 C CA . ALA A 1 189 ? -7.172 87.708 26.573 1.00 47.01 189 ALA A CA 1
ATOM 1455 C C . ALA A 1 189 ? -6.144 86.878 25.812 1.00 47.54 189 ALA A C 1
ATOM 1456 O O . ALA A 1 189 ? -4.995 86.721 26.243 1.00 48.15 189 ALA A O 1
ATOM 1458 N N . ALA A 1 190 ? -6.537 86.370 24.656 1.00 48.12 190 ALA A N 1
ATOM 1459 C CA . ALA A 1 190 ? -5.621 85.563 23.865 1.00 48.36 190 ALA A CA 1
ATOM 1460 C C . ALA A 1 190 ? -4.366 86.354 23.552 1.00 48.71 190 ALA A C 1
ATOM 1461 O O . ALA A 1 190 ? -3.258 85.788 23.491 1.00 48.46 190 ALA A O 1
ATOM 1463 N N . ASP A 1 191 ? -4.550 87.662 23.357 1.00 49.44 191 ASP A N 1
ATOM 1464 C CA . ASP A 1 191 ? -3.447 88.588 23.059 1.00 50.41 191 ASP A CA 1
ATOM 1465 C C . ASP A 1 191 ? -2.545 88.869 24.269 1.00 50.78 191 ASP A C 1
ATOM 1466 O O . ASP A 1 191 ? -1.314 88.925 24.143 1.00 50.87 191 ASP A O 1
ATOM 1471 N N . ILE A 1 192 ? -3.155 89.047 25.442 1.00 51.37 192 ILE A N 1
ATOM 1472 C CA . ILE A 1 192 ? -2.379 89.208 26.661 1.00 51.44 192 ILE A CA 1
ATOM 1473 C C . ILE A 1 192 ? -1.603 87.919 26.953 1.00 52.53 192 ILE A C 1
ATOM 1474 O O . ILE A 1 192 ? -0.424 87.974 27.331 1.00 53.06 192 ILE A O 1
ATOM 1479 N N . ALA A 1 193 ? -2.247 86.767 26.742 1.00 53.11 193 ALA A N 1
ATOM 1480 C CA . ALA A 1 193 ? -1.610 85.466 26.972 1.00 53.94 193 ALA A CA 1
ATOM 1481 C C . ALA A 1 193 ? -0.537 85.144 25.939 1.00 54.91 193 ALA A C 1
ATOM 1482 O O . ALA A 1 193 ? 0.319 84.291 26.164 1.00 55.20 193 ALA A O 1
ATOM 1484 N N . ASN A 1 194 ? -0.581 85.818 24.794 1.00 56.22 194 ASN A N 1
ATOM 1485 C CA . ASN A 1 194 ? 0.389 85.558 23.731 1.00 57.12 194 ASN A CA 1
ATOM 1486 C C . ASN A 1 194 ? 0.336 84.115 23.217 1.00 57.25 194 ASN A C 1
ATOM 1487 O O . ASN A 1 194 ? 1.363 83.512 22.916 1.00 57.05 194 ASN A O 1
ATOM 1492 N N . VAL A 1 195 ? -0.870 83.571 23.115 1.00 58.05 195 VAL A N 1
ATOM 1493 C CA . VAL A 1 195 ? -1.056 82.222 22.583 1.00 58.86 195 VAL A CA 1
ATOM 1494 C C . VAL A 1 195 ? -0.855 82.152 21.062 1.00 59.72 195 VAL A C 1
ATOM 1495 O O . VAL A 1 195 ? -0.831 83.180 20.365 1.00 59.67 195 VAL A O 1
ATOM 1499 N N . ASP A 1 196 ? -0.675 80.932 20.561 1.00 60.42 196 ASP A N 1
ATOM 1500 C CA . ASP A 1 196 ? -0.329 80.725 19.157 1.00 60.96 196 ASP A CA 1
ATOM 1501 C C . ASP A 1 196 ? -1.528 80.935 18.215 1.00 60.61 196 ASP A C 1
ATOM 1502 O O . ASP A 1 196 ? -2.692 80.825 18.627 1.00 60.02 196 ASP A O 1
ATOM 1507 N N . ASP A 1 197 ? -1.217 81.248 16.955 1.00 60.86 197 ASP A N 1
ATOM 1508 C CA . ASP A 1 197 ? -2.217 81.534 15.913 1.00 60.62 197 ASP A CA 1
ATOM 1509 C C . ASP A 1 197 ? -3.375 80.554 15.842 1.00 60.28 197 ASP A C 1
ATOM 1510 O O . ASP A 1 197 ? -4.539 80.967 15.806 1.00 60.28 197 ASP A O 1
ATOM 1515 N N . THR A 1 198 ? -3.071 79.261 15.861 1.00 60.11 198 THR A N 1
ATOM 1516 C CA . THR A 1 198 ? -4.129 78.267 15.733 1.00 59.88 198 THR A CA 1
ATOM 1517 C C . THR A 1 198 ? -5.017 78.154 16.962 1.00 59.99 198 THR A C 1
ATOM 1518 O O . THR A 1 198 ? -6.213 77.903 16.805 1.00 60.70 198 THR A O 1
ATOM 1522 N N . THR A 1 199 ? -4.472 78.371 18.168 1.00 59.90 199 THR A N 1
ATOM 1523 C CA . THR A 1 199 ? -5.324 78.525 19.376 1.00 59.55 199 THR A CA 1
ATOM 1524 C C . THR A 1 199 ? -6.208 79.775 19.292 1.00 59.35 199 THR A C 1
ATOM 1525 O O . THR A 1 199 ? -7.365 79.756 19.716 1.00 59.20 199 THR A O 1
ATOM 1529 N N . LYS A 1 200 ? -5.649 80.858 18.759 1.00 59.41 200 LYS A N 1
ATOM 1530 C CA . LYS A 1 200 ? -6.406 82.082 18.505 1.00 59.86 200 LYS A CA 1
ATOM 1531 C C . LYS A 1 200 ? -7.605 81.841 17.582 1.00 60.27 200 LYS A C 1
ATOM 1532 O O . LYS A 1 200 ? -8.717 82.297 17.867 1.00 60.15 200 LYS A O 1
ATOM 1538 N N . GLU A 1 201 ? -7.380 81.102 16.497 1.00 61.11 201 GLU A N 1
ATOM 1539 C CA . GLU A 1 201 ? -8.452 80.739 15.567 1.00 61.77 201 GLU A CA 1
ATOM 1540 C C . GLU A 1 201 ? -9.609 80.043 16.251 1.00 61.40 201 GLU A C 1
ATOM 1541 O O . GLU A 1 201 ? -10.763 80.350 15.975 1.00 62.32 201 GLU A O 1
ATOM 1547 N N . HIS A 1 202 ? -9.313 79.083 17.112 1.00 60.92 202 HIS A N 1
ATOM 1548 C CA . HIS A 1 202 ? -10.370 78.332 17.772 1.00 60.80 202 HIS A CA 1
ATOM 1549 C C . HIS A 1 202 ? -11.086 79.177 18.793 1.00 60.00 202 HIS A C 1
ATOM 1550 O O . HIS A 1 202 ? -12.293 79.019 19.011 1.00 60.48 202 HIS A O 1
ATOM 1557 N N . LEU A 1 203 ? -10.354 80.083 19.430 1.00 59.14 203 LEU A N 1
ATOM 1558 C CA . LEU A 1 203 ? -10.962 80.930 20.453 1.00 58.06 203 LEU A CA 1
ATOM 1559 C C . LEU A 1 203 ? -11.896 81.923 19.796 1.00 57.25 203 LEU A C 1
ATOM 1560 O O . LEU A 1 203 ? -12.965 82.233 20.327 1.00 56.68 203 LEU A O 1
ATOM 1565 N N . GLU A 1 204 ? -11.489 82.380 18.614 1.00 56.62 204 GLU A N 1
ATOM 1566 C CA . GLU A 1 204 ? -12.311 83.237 17.762 1.00 56.81 204 GLU A CA 1
ATOM 1567 C C . GLU A 1 204 ? -13.670 82.631 17.407 1.00 55.92 204 GLU A C 1
ATOM 1568 O O . GLU A 1 204 ? -14.704 83.190 17.800 1.00 56.01 204 GLU A O 1
ATOM 1574 N N . SER A 1 205 ? -13.680 81.500 16.691 1.00 54.63 205 SER A N 1
ATOM 1575 C CA . SER A 1 205 ? -14.949 80.816 16.404 1.00 53.89 205 SER A CA 1
ATOM 1576 C C . SER A 1 205 ? -15.718 80.561 17.670 1.00 52.82 205 SER A C 1
ATOM 1577 O O . SER A 1 205 ? -16.934 80.794 17.723 1.00 52.78 205 SER A O 1
ATOM 1580 N N . TYR A 1 206 ? -15.022 80.088 18.698 1.00 51.85 206 TYR A N 1
ATOM 1581 C CA . TYR A 1 206 ? -15.699 79.848 19.957 1.00 51.16 206 TYR A CA 1
ATOM 1582 C C . TYR A 1 206 ? -16.461 81.097 20.354 1.00 50.94 206 TYR A C 1
ATOM 1583 O O . TYR A 1 206 ? -17.651 81.017 20.663 1.00 51.47 206 TYR A O 1
ATOM 1592 N N . SER A 1 207 ? -15.794 82.256 20.325 1.00 50.68 207 SER A N 1
ATOM 1593 C CA . SER A 1 207 ? -16.414 83.504 20.798 1.00 50.43 207 SER A CA 1
ATOM 1594 C C . SER A 1 207 ? -17.580 83.944 19.931 1.00 50.43 207 SER A C 1
ATOM 1595 O O . SER A 1 207 ? -18.603 84.415 20.443 1.00 49.65 207 SER A O 1
ATOM 1598 N N . TYR A 1 208 ? -17.428 83.778 18.617 1.00 51.11 208 TYR A N 1
ATOM 1599 C CA . TYR A 1 208 ? -18.518 84.064 17.688 1.00 52.13 208 TYR A CA 1
ATOM 1600 C C . TYR A 1 208 ? -19.771 83.245 17.997 1.00 52.18 208 TYR A C 1
ATOM 1601 O O . TYR A 1 208 ? -20.865 83.807 18.134 1.00 52.52 208 TYR A O 1
ATOM 1610 N N . HIS A 1 209 ? -19.615 81.927 18.122 1.00 52.17 209 HIS A N 1
ATOM 1611 C CA . HIS A 1 209 ? -20.766 81.050 18.395 1.00 52.43 209 HIS A CA 1
ATOM 1612 C C . HIS A 1 209 ? -21.360 81.316 19.759 1.00 53.00 209 HIS A C 1
ATOM 1613 O O . HIS A 1 209 ? -22.591 81.379 19.912 1.00 53.18 209 HIS A O 1
ATOM 1620 N N . LEU A 1 210 ? -20.489 81.510 20.749 1.00 53.73 210 LEU A N 1
ATOM 1621 C CA . LEU A 1 210 ? -20.952 81.866 22.090 1.00 54.42 210 LEU A CA 1
ATOM 1622 C C . LEU A 1 210 ? -21.816 83.127 22.037 1.00 54.72 210 LEU A C 1
ATOM 1623 O O . LEU A 1 210 ? -22.848 83.204 22.705 1.00 55.08 210 LEU A O 1
ATOM 1628 N N . GLY A 1 211 ? -21.396 84.096 21.223 1.00 54.93 211 GLY A N 1
ATOM 1629 C CA . GLY A 1 211 ? -22.123 85.343 21.065 1.00 55.43 211 GLY A CA 1
ATOM 1630 C C . GLY A 1 211 ? -23.501 85.189 20.460 1.00 55.89 211 GLY A C 1
ATOM 1631 O O . GLY A 1 211 ? -24.460 85.809 20.929 1.00 56.16 211 GLY A O 1
ATOM 1632 N N . MET A 1 212 ? -23.604 84.375 19.414 1.00 56.17 212 MET A N 1
ATOM 1633 C CA . MET A 1 212 ? -24.897 84.112 18.782 1.00 56.85 212 MET A CA 1
ATOM 1634 C C . MET A 1 212 ? -25.857 83.371 19.729 1.00 57.81 212 MET A C 1
ATOM 1635 O O . MET A 1 212 ? -27.058 83.635 19.717 1.00 57.76 212 MET A O 1
ATOM 1640 N N . MET A 1 213 ? -25.329 82.487 20.580 1.00 59.17 213 MET A N 1
ATOM 1641 C CA . MET A 1 213 ? -26.156 81.822 21.606 1.00 60.47 213 MET A CA 1
ATOM 1642 C C . MET A 1 213 ? -26.962 82.819 22.415 1.00 62.07 213 MET A C 1
ATOM 1643 O O . MET A 1 213 ? -28.160 82.629 22.638 1.00 62.68 213 MET A O 1
ATOM 1648 N N . PHE A 1 214 ? -26.289 83.888 22.828 1.00 64.33 214 PHE A N 1
ATOM 1649 C CA . PHE A 1 214 ? -26.803 84.892 23.767 1.00 66.34 214 PHE A CA 1
ATOM 1650 C C . PHE A 1 214 ? -28.232 85.363 23.460 1.00 66.67 214 PHE A C 1
ATOM 1651 O O . PHE A 1 214 ? -29.122 85.290 24.310 1.00 67.14 214 PHE A O 1
ATOM 1659 N N . GLN A 1 215 ? -28.446 85.842 22.240 1.00 67.09 215 GLN A N 1
ATOM 1660 C CA . GLN A 1 215 ? -29.700 86.487 21.888 1.00 67.48 215 GLN A CA 1
ATOM 1661 C C . GLN A 1 215 ? -30.788 85.483 21.545 1.00 67.23 215 GLN A C 1
ATOM 1662 O O . GLN A 1 215 ? -31.976 85.739 21.795 1.00 67.45 215 GLN A O 1
ATOM 1668 N N . ILE A 1 216 ? -30.381 84.343 20.982 1.00 66.81 216 ILE A N 1
ATOM 1669 C CA . ILE A 1 216 ? -31.306 83.253 20.707 1.00 66.27 216 ILE A CA 1
ATOM 1670 C C . ILE A 1 216 ? -31.962 82.802 22.002 1.00 66.48 216 ILE A C 1
ATOM 1671 O O . ILE A 1 216 ? -33.189 82.756 22.087 1.00 66.14 216 ILE A O 1
ATOM 1676 N N . LYS A 1 217 ? -31.145 82.501 23.015 1.00 67.12 217 LYS A N 1
ATOM 1677 C CA . LYS A 1 217 ? -31.656 82.050 24.318 1.00 67.88 217 LYS A CA 1
ATOM 1678 C C . LYS A 1 217 ? -32.728 83.008 24.825 1.00 68.06 217 LYS A C 1
ATOM 1679 O O . LYS A 1 217 ? -33.823 82.592 25.211 1.00 68.14 217 LYS A O 1
ATOM 1685 N N . ASP A 1 218 ? -32.408 84.296 24.768 1.00 68.58 218 ASP A N 1
ATOM 1686 C CA . ASP A 1 218 ? -33.285 85.370 25.229 1.00 68.99 218 ASP A CA 1
ATOM 1687 C C . ASP A 1 218 ? -34.607 85.475 24.485 1.00 68.58 218 ASP A C 1
ATOM 1688 O O . ASP A 1 218 ? -35.647 85.718 25.109 1.00 68.29 218 ASP A O 1
ATOM 1693 N N . ASP A 1 219 ? -34.561 85.322 23.158 1.00 68.25 219 ASP A N 1
ATOM 1694 C CA . ASP A 1 219 ? -35.780 85.268 22.349 1.00 68.19 219 ASP A CA 1
ATOM 1695 C C . ASP A 1 219 ? -36.652 84.081 22.769 1.00 68.03 219 ASP A C 1
ATOM 1696 O O . ASP A 1 219 ? -37.851 84.238 22.969 1.00 67.70 219 ASP A O 1
ATOM 1701 N N . LEU A 1 220 ? -36.031 82.911 22.926 1.00 68.05 220 LEU A N 1
ATOM 1702 C CA . LEU A 1 220 ? -36.725 81.716 23.395 1.00 68.57 220 LEU A CA 1
ATOM 1703 C C . LEU A 1 220 ? -37.385 81.920 24.756 1.00 69.45 220 LEU A C 1
ATOM 1704 O O . LEU A 1 220 ? -38.580 81.655 24.907 1.00 69.57 220 LEU A O 1
ATOM 1709 N N . LEU A 1 221 ? -36.623 82.415 25.732 1.00 70.35 221 LEU A N 1
ATOM 1710 C CA . LEU A 1 221 ? -37.166 82.702 27.065 1.00 71.01 221 LEU A CA 1
ATOM 1711 C C . LEU A 1 221 ? -38.349 83.677 27.057 1.00 71.38 221 LEU A C 1
ATOM 1712 O O . LEU A 1 221 ? -39.272 83.530 27.852 1.00 71.57 221 LEU A O 1
ATOM 1717 N N . ASP A 1 222 ? -38.332 84.662 26.160 1.00 72.19 222 ASP A N 1
ATOM 1718 C CA . ASP A 1 222 ? -39.470 85.580 26.009 1.00 72.97 222 ASP A CA 1
ATOM 1719 C C . ASP A 1 222 ? -40.706 84.850 25.485 1.00 73.22 222 ASP A C 1
ATOM 1720 O O . ASP A 1 222 ? -41.836 85.182 25.846 1.00 73.18 222 ASP A O 1
ATOM 1725 N N . CYS A 1 223 ? -40.475 83.863 24.622 1.00 73.76 223 CYS A N 1
ATOM 1726 C CA . CYS A 1 223 ? -41.550 83.049 24.065 1.00 74.39 223 CYS A CA 1
ATOM 1727 C C . CYS A 1 223 ? -42.024 81.982 25.066 1.00 74.31 223 CYS A C 1
ATOM 1728 O O . CYS A 1 223 ? -43.229 81.817 25.258 1.00 74.43 223 CYS A O 1
ATOM 1731 N N . TYR A 1 224 ? -41.088 81.272 25.700 1.00 74.31 224 TYR A N 1
ATOM 1732 C CA . TYR A 1 224 ? -41.431 80.322 26.754 1.00 74.58 224 TYR A CA 1
ATOM 1733 C C . TYR A 1 224 ? -42.298 81.029 27.785 1.00 75.72 224 TYR A C 1
ATOM 1734 O O . TYR A 1 224 ? -43.311 80.484 28.237 1.00 75.72 224 TYR A O 1
ATOM 1743 N N . GLY A 1 225 ? -41.892 82.248 28.137 1.00 76.91 225 GLY A N 1
ATOM 1744 C CA . GLY A 1 225 ? -42.618 83.081 29.075 1.00 78.63 225 GLY A CA 1
ATOM 1745 C C . GLY A 1 225 ? -44.058 83.321 28.676 1.00 79.87 225 GLY A C 1
ATOM 1746 O O . GLY A 1 225 ? -44.951 83.225 29.510 1.00 79.98 225 GLY A O 1
ATOM 1747 N N . ASP A 1 226 ? -44.287 83.622 27.402 1.00 81.36 226 ASP A N 1
ATOM 1748 C CA . ASP A 1 226 ? -45.635 83.923 26.912 1.00 83.04 226 ASP A CA 1
ATOM 1749 C C . ASP A 1 226 ? -46.562 82.702 26.901 1.00 83.83 226 ASP A C 1
ATOM 1750 O O . ASP A 1 226 ? -47.770 82.823 27.127 1.00 83.87 226 ASP A O 1
ATOM 1755 N N . GLU A 1 227 ? -45.977 81.536 26.638 1.00 84.94 227 GLU A N 1
ATOM 1756 C CA . GLU A 1 227 ? -46.694 80.267 26.650 1.00 85.86 227 GLU A CA 1
ATOM 1757 C C . GLU A 1 227 ? -47.309 80.006 28.026 1.00 86.33 227 GLU A C 1
ATOM 1758 O O . GLU A 1 227 ? -48.491 79.669 28.124 1.00 86.71 227 GLU A O 1
ATOM 1764 N N . ALA A 1 228 ? -46.513 80.178 29.079 1.00 86.76 228 ALA A N 1
ATOM 1765 C CA . ALA A 1 228 ? -47.039 80.202 30.440 1.00 87.47 228 ALA A CA 1
ATOM 1766 C C . ALA A 1 228 ? -48.029 81.368 30.597 1.00 88.00 228 ALA A C 1
ATOM 1767 O O . ALA A 1 228 ? -47.814 82.454 30.048 1.00 88.01 228 ALA A O 1
ATOM 1769 N N . LYS A 1 229 ? -49.115 81.131 31.333 1.00 88.81 229 LYS A N 1
ATOM 1770 C CA . LYS A 1 229 ? -50.204 82.122 31.500 1.00 89.58 229 LYS A CA 1
ATOM 1771 C C . LYS A 1 229 ? -49.883 83.528 30.972 1.00 89.39 229 LYS A C 1
ATOM 1772 O O . LYS A 1 229 ? -50.407 83.944 29.941 1.00 89.35 229 LYS A O 1
ATOM 1778 N N . SER A 1 243 ? -39.197 91.912 15.588 1.00 59.05 243 SER A N 1
ATOM 1779 C CA . SER A 1 243 ? -38.699 90.876 14.695 1.00 59.44 243 SER A CA 1
ATOM 1780 C C . SER A 1 243 ? -37.526 90.101 15.324 1.00 59.71 243 SER A C 1
ATOM 1781 O O . SER A 1 243 ? -36.475 90.682 15.618 1.00 60.11 243 SER A O 1
ATOM 1784 N N . THR A 1 244 ? -37.714 88.792 15.531 1.00 59.59 244 THR A N 1
ATOM 1785 C CA . THR A 1 244 ? -36.830 88.003 16.406 1.00 59.41 244 THR A CA 1
ATOM 1786 C C . THR A 1 244 ? -36.519 86.625 15.852 1.00 59.37 244 THR A C 1
ATOM 1787 O O . THR A 1 244 ? -36.951 86.279 14.750 1.00 59.44 244 THR A O 1
ATOM 1791 N N . TYR A 1 245 ? -35.782 85.836 16.633 1.00 59.08 245 TYR A N 1
ATOM 1792 C CA . TYR A 1 245 ? -35.428 84.475 16.231 1.00 59.00 245 TYR A CA 1
ATOM 1793 C C . TYR A 1 245 ? -36.639 83.557 16.137 1.00 59.06 245 TYR A C 1
ATOM 1794 O O . TYR A 1 245 ? -36.728 82.781 15.185 1.00 59.25 245 TYR A O 1
ATOM 1803 N N . VAL A 1 246 ? -37.564 83.651 17.095 1.00 58.66 246 VAL A N 1
ATOM 1804 C CA . VAL A 1 246 ? -38.743 82.793 17.074 1.00 58.69 246 VAL A CA 1
ATOM 1805 C C . VAL A 1 246 ? -39.794 83.263 16.060 1.00 59.09 246 VAL A C 1
ATOM 1806 O O . VAL A 1 246 ? -40.538 82.437 15.512 1.00 59.79 246 VAL A O 1
ATOM 1810 N N . SER A 1 247 ? -39.843 84.569 15.796 1.00 58.93 247 SER A N 1
ATOM 1811 C CA . SER A 1 247 ? -40.796 85.124 14.833 1.00 58.30 247 SER A CA 1
ATOM 1812 C C . SER A 1 247 ? -40.389 84.849 13.390 1.00 58.19 247 SER A C 1
ATOM 1813 O O . SER A 1 247 ? -41.213 84.940 12.480 1.00 58.63 247 SER A O 1
ATOM 1816 N N . LEU A 1 248 ? -39.122 84.526 13.173 1.00 57.80 248 LEU A N 1
ATOM 1817 C CA . LEU A 1 248 ? -38.655 84.191 11.837 1.00 57.43 248 LEU A CA 1
ATOM 1818 C C . LEU A 1 248 ? -38.593 82.677 11.619 1.00 58.03 248 LEU A C 1
ATOM 1819 O O . LEU A 1 248 ? -38.891 82.189 10.529 1.00 58.43 248 LEU A O 1
ATOM 1824 N N . LEU A 1 249 ? -38.222 81.942 12.662 1.00 58.12 249 LEU A N 1
ATOM 1825 C CA . LEU A 1 249 ? -37.876 80.537 12.541 1.00 58.53 249 LEU A CA 1
ATOM 1826 C C . LEU A 1 249 ? -38.923 79.664 13.212 1.00 58.87 249 LEU A C 1
ATOM 1827 O O . LEU A 1 249 ? -38.946 78.438 13.037 1.00 58.66 249 LEU A O 1
ATOM 1832 N N . GLY A 1 250 ? -39.785 80.315 13.982 1.00 59.44 250 GLY A N 1
ATOM 1833 C CA . GLY A 1 250 ? -40.663 79.629 14.903 1.00 60.15 250 GLY A CA 1
ATOM 1834 C C . GLY A 1 250 ? -39.833 79.125 16.066 1.00 60.85 250 GLY A C 1
ATOM 1835 O O . GLY A 1 250 ? -38.590 79.154 16.025 1.00 60.88 250 GLY A O 1
ATOM 1836 N N . LYS A 1 251 ? -40.528 78.646 17.091 1.00 61.15 251 LYS A N 1
ATOM 1837 C CA . LYS A 1 251 ? -39.918 78.157 18.310 1.00 61.46 251 LYS A CA 1
ATOM 1838 C C . LYS A 1 251 ? -38.882 77.055 18.094 1.00 61.71 251 LYS A C 1
ATOM 1839 O O . LYS A 1 251 ? -37.785 77.117 18.647 1.00 62.06 251 LYS A O 1
ATOM 1845 N N . ASP A 1 252 ? -39.208 76.050 17.288 1.00 62.15 252 ASP A N 1
ATOM 1846 C CA . ASP A 1 252 ? -38.297 74.912 17.112 1.00 62.30 252 ASP A CA 1
ATOM 1847 C C . ASP A 1 252 ? -37.103 75.251 16.255 1.00 61.47 252 ASP A C 1
ATOM 1848 O O . ASP A 1 252 ? -36.027 74.687 16.446 1.00 61.65 252 ASP A O 1
ATOM 1853 N N . GLY A 1 253 ? -37.298 76.160 15.308 1.00 60.77 253 GLY A N 1
ATOM 1854 C CA . GLY A 1 253 ? -36.206 76.659 14.492 1.00 60.31 253 GLY A CA 1
ATOM 1855 C C . GLY A 1 253 ? -35.168 77.382 15.334 1.00 59.78 253 GLY A C 1
ATOM 1856 O O . GLY A 1 253 ? -33.968 77.157 15.165 1.00 59.39 253 GLY A O 1
ATOM 1857 N N . ALA A 1 254 ? -35.644 78.231 16.247 1.00 59.51 254 ALA A N 1
ATOM 1858 C CA . ALA A 1 254 ? -34.792 78.937 17.199 1.00 59.69 254 ALA A CA 1
ATOM 1859 C C . ALA A 1 254 ? -34.003 77.986 18.106 1.00 60.21 254 ALA A C 1
ATOM 1860 O O . ALA A 1 254 ? -32.771 78.095 18.205 1.00 60.07 254 ALA A O 1
ATOM 1862 N N . GLU A 1 255 ? -34.693 77.040 18.738 1.00 60.76 255 GLU A N 1
ATOM 1863 C CA . GLU A 1 255 ? -34.017 76.008 19.532 1.00 61.67 255 GLU A CA 1
ATOM 1864 C C . GLU A 1 255 ? -32.956 75.260 18.729 1.00 61.56 255 GLU A C 1
ATOM 1865 O O . GLU A 1 255 ? -31.887 74.938 19.246 1.00 61.78 255 GLU A O 1
ATOM 1871 N N . ASP A 1 256 ? -33.254 74.975 17.464 1.00 61.85 256 ASP A N 1
ATOM 1872 C CA . ASP A 1 256 ? -32.297 74.293 16.593 1.00 62.17 256 ASP A CA 1
ATOM 1873 C C . ASP A 1 256 ? -31.066 75.164 16.385 1.00 61.42 256 ASP A C 1
ATOM 1874 O O . ASP A 1 256 ? -29.936 74.668 16.395 1.00 61.18 256 ASP A O 1
ATOM 1879 N N . LYS A 1 257 ? -31.311 76.463 16.201 1.00 60.74 257 LYS A N 1
ATOM 1880 C CA . LYS A 1 257 ? -30.268 77.456 15.985 1.00 60.21 257 LYS A CA 1
ATOM 1881 C C . LYS A 1 257 ? -29.361 77.546 17.207 1.00 59.71 257 LYS A C 1
ATOM 1882 O O . LYS A 1 257 ? -28.130 77.459 17.087 1.00 59.19 257 LYS A O 1
ATOM 1888 N N . LEU A 1 258 ? -29.991 77.685 18.373 1.00 59.22 258 LEU A N 1
ATOM 1889 C CA . LEU A 1 258 ? -29.299 77.681 19.649 1.00 59.19 258 LEU A CA 1
ATOM 1890 C C . LEU A 1 258 ? -28.385 76.483 19.755 1.00 59.16 258 LEU A C 1
ATOM 1891 O O . LEU A 1 258 ? -27.179 76.636 19.977 1.00 59.90 258 LEU A O 1
ATOM 1896 N N . THR A 1 259 ? -28.953 75.292 19.579 1.00 58.78 259 THR A N 1
ATOM 1897 C CA . THR A 1 259 ? -28.204 74.044 19.722 1.00 58.20 259 THR A CA 1
ATOM 1898 C C . THR A 1 259 ? -27.036 73.987 18.760 1.00 57.83 259 THR A C 1
ATOM 1899 O O . THR A 1 259 ? -25.961 73.528 19.125 1.00 57.88 259 THR A O 1
ATOM 1903 N N . TYR A 1 260 ? -27.243 74.456 17.533 1.00 57.77 260 TYR A N 1
ATOM 1904 C CA . TYR A 1 260 ? -26.171 74.490 16.543 1.00 57.65 260 TYR A CA 1
ATOM 1905 C C . TYR A 1 260 ? -24.966 75.353 17.006 1.00 57.99 260 TYR A C 1
ATOM 1906 O O . TYR A 1 260 ? -23.807 74.967 16.842 1.00 57.86 260 TYR A O 1
ATOM 1915 N N . HIS A 1 261 ? -25.249 76.521 17.572 1.00 58.32 261 HIS A N 1
ATOM 1916 C CA . HIS A 1 261 ? -24.201 77.385 18.099 1.00 59.11 261 HIS A CA 1
ATOM 1917 C C . HIS A 1 261 ? -23.531 76.793 19.349 1.00 60.10 261 HIS A C 1
ATOM 1918 O O . HIS A 1 261 ? -22.294 76.807 19.468 1.00 59.07 261 HIS A O 1
ATOM 1925 N N . ARG A 1 262 ? -24.364 76.268 20.255 1.00 61.33 262 ARG A N 1
ATOM 1926 C CA . ARG A 1 262 ? -23.914 75.490 21.412 1.00 62.83 262 ARG A CA 1
ATOM 1927 C C . ARG A 1 262 ? -22.927 74.430 20.952 1.00 63.13 262 ARG A C 1
ATOM 1928 O O . ARG A 1 262 ? -21.828 74.338 21.477 1.00 63.76 262 ARG A O 1
ATOM 1936 N N . ASP A 1 263 ? -23.306 73.660 19.938 1.00 63.50 263 ASP A N 1
ATOM 1937 C CA . ASP A 1 263 ? -22.486 72.551 19.477 1.00 63.85 263 ASP A CA 1
ATOM 1938 C C . ASP A 1 263 ? -21.201 73.014 18.835 1.00 63.55 263 ASP A C 1
ATOM 1939 O O . ASP A 1 263 ? -20.164 72.388 19.007 1.00 63.44 263 ASP A O 1
ATOM 1944 N N . ALA A 1 264 ? -21.270 74.106 18.083 1.00 63.95 264 ALA A N 1
ATOM 1945 C CA . ALA A 1 264 ? -20.089 74.636 17.392 1.00 64.08 264 ALA A CA 1
ATOM 1946 C C . ALA A 1 264 ? -19.111 75.278 18.382 1.00 63.86 264 ALA A C 1
ATOM 1947 O O . ALA A 1 264 ? -17.900 75.189 18.200 1.00 63.43 264 ALA A O 1
ATOM 1949 N N . ALA A 1 265 ? -19.654 75.898 19.431 1.00 64.14 265 ALA A N 1
ATOM 1950 C CA . ALA A 1 265 ? -18.856 76.434 20.533 1.00 64.69 265 ALA A CA 1
ATOM 1951 C C . ALA A 1 265 ? -18.102 75.304 21.223 1.00 65.21 265 ALA A C 1
ATOM 1952 O O . ALA A 1 265 ? -16.861 75.300 21.224 1.00 65.48 265 ALA A O 1
ATOM 1954 N N . VAL A 1 266 ? -18.864 74.350 21.781 1.00 65.58 266 VAL A N 1
ATOM 1955 C CA . VAL A 1 266 ? -18.336 73.144 22.441 1.00 65.53 266 VAL A CA 1
ATOM 1956 C C . VAL A 1 266 ? -17.344 72.401 21.544 1.00 65.61 266 VAL A C 1
ATOM 1957 O O . VAL A 1 266 ? -16.303 71.946 22.010 1.00 66.02 266 VAL A O 1
ATOM 1961 N N . ASP A 1 267 ? -17.661 72.300 20.258 1.00 65.82 267 ASP A N 1
ATOM 1962 C CA . ASP A 1 267 ? -16.765 71.685 19.286 1.00 65.99 267 ASP A CA 1
ATOM 1963 C C . ASP A 1 267 ? -15.433 72.400 19.337 1.00 66.01 267 ASP A C 1
ATOM 1964 O O . ASP A 1 267 ? -14.407 71.775 19.535 1.00 66.05 267 ASP A O 1
ATOM 1969 N N . GLU A 1 268 ? -15.470 73.725 19.206 1.00 66.69 268 GLU A N 1
ATOM 1970 C CA . GLU A 1 268 ? -14.262 74.557 19.092 1.00 67.03 268 GLU A CA 1
ATOM 1971 C C . GLU A 1 268 ? -13.303 74.453 20.286 1.00 67.10 268 GLU A C 1
ATOM 1972 O O . GLU A 1 268 ? -12.083 74.412 20.115 1.00 66.50 268 GLU A O 1
ATOM 1978 N N . LEU A 1 269 ? -13.874 74.395 21.483 1.00 67.70 269 LEU A N 1
ATOM 1979 C CA . LEU A 1 269 ? -13.110 74.129 22.691 1.00 68.57 269 LEU A CA 1
ATOM 1980 C C . LEU A 1 269 ? -12.343 72.807 22.641 1.00 69.58 269 LEU A C 1
ATOM 1981 O O . LEU A 1 269 ? -11.161 72.780 23.002 1.00 70.42 269 LEU A O 1
ATOM 1986 N N . THR A 1 270 ? -12.980 71.725 22.173 1.00 70.40 270 THR A N 1
ATOM 1987 C CA . THR A 1 270 ? -12.297 70.420 22.081 1.00 70.96 270 THR A CA 1
ATOM 1988 C C . THR A 1 270 ? -11.130 70.413 21.095 1.00 71.46 270 THR A C 1
ATOM 1989 O O . THR A 1 270 ? -10.335 69.472 21.076 1.00 71.81 270 THR A O 1
ATOM 1993 N N . GLN A 1 271 ? -11.017 71.450 20.275 1.00 72.13 271 GLN A N 1
ATOM 1994 C CA . GLN A 1 271 ? -9.886 71.541 19.355 1.00 72.94 271 GLN A CA 1
ATOM 1995 C C . GLN A 1 271 ? -8.721 72.363 19.909 1.00 73.17 271 GLN A C 1
ATOM 1996 O O . GLN A 1 271 ? -7.655 72.440 19.285 1.00 72.92 271 GLN A O 1
ATOM 2002 N N . ILE A 1 272 ? -8.918 72.975 21.077 1.00 73.75 272 ILE A N 1
ATOM 2003 C CA . ILE A 1 272 ? -7.845 73.733 21.717 1.00 74.43 272 ILE A CA 1
ATOM 2004 C C . ILE A 1 272 ? -6.838 72.750 22.318 1.00 75.04 272 ILE A C 1
ATOM 2005 O O . ILE A 1 272 ? -7.234 71.787 22.984 1.00 75.19 272 ILE A O 1
ATOM 2010 N N . ASP A 1 273 ? -5.550 72.982 22.063 1.00 75.50 273 ASP A N 1
ATOM 2011 C CA . ASP A 1 273 ? -4.502 72.051 22.489 1.00 76.12 273 ASP A CA 1
ATOM 2012 C C . ASP A 1 273 ? -4.487 71.819 24.015 1.00 76.23 273 ASP A C 1
ATOM 2013 O O . ASP A 1 273 ? -4.817 72.719 24.804 1.00 76.10 273 ASP A O 1
ATOM 2018 N N . GLU A 1 274 ? -4.118 70.596 24.405 1.00 76.09 274 GLU A N 1
ATOM 2019 C CA . GLU A 1 274 ? -4.461 70.053 25.725 1.00 75.98 274 GLU A CA 1
ATOM 2020 C C . GLU A 1 274 ? -3.809 70.714 26.948 1.00 74.96 274 GLU A C 1
ATOM 2021 O O . GLU A 1 274 ? -4.279 70.525 28.074 1.00 74.75 274 GLU A O 1
ATOM 2027 N N . GLN A 1 275 ? -2.762 71.506 26.714 1.00 73.81 275 GLN A N 1
ATOM 2028 C CA . GLN A 1 275 ? -2.107 72.280 27.770 1.00 72.65 275 GLN A CA 1
ATOM 2029 C C . GLN A 1 275 ? -2.997 73.378 28.352 1.00 71.97 275 GLN A C 1
ATOM 2030 O O . GLN A 1 275 ? -2.712 73.889 29.437 1.00 72.17 275 GLN A O 1
ATOM 2036 N N . PHE A 1 276 ? -4.063 73.736 27.632 1.00 70.97 276 PHE A N 1
ATOM 2037 C CA . PHE A 1 276 ? -5.072 74.671 28.134 1.00 69.84 276 PHE A CA 1
ATOM 2038 C C . PHE A 1 276 ? -6.306 73.910 28.598 1.00 69.83 276 PHE A C 1
ATOM 2039 O O . PHE A 1 276 ? -6.856 73.106 27.857 1.00 69.77 276 PHE A O 1
ATOM 2047 N N . ASN A 1 277 ? -6.724 74.181 29.830 1.00 69.94 277 ASN A N 1
ATOM 2048 C CA . ASN A 1 277 ? -7.920 73.607 30.433 1.00 70.05 277 ASN A CA 1
ATOM 2049 C C . ASN A 1 277 ? -9.137 74.529 30.243 1.00 70.12 277 ASN A C 1
ATOM 2050 O O . ASN A 1 277 ? -9.198 75.631 30.804 1.00 70.11 277 ASN A O 1
ATOM 2055 N N . THR A 1 278 ? -10.122 74.054 29.488 1.00 70.16 278 THR A N 1
ATOM 2056 C CA . THR A 1 278 ? -11.237 74.889 29.052 1.00 70.11 278 THR A CA 1
ATOM 2057 C C . THR A 1 278 ? -12.493 74.750 29.900 1.00 70.45 278 THR A C 1
ATOM 2058 O O . THR A 1 278 ? -13.541 75.291 29.547 1.00 70.48 278 THR A O 1
ATOM 2062 N N . LYS A 1 279 ? -12.400 74.048 31.024 1.00 70.89 279 LYS A N 1
ATOM 2063 C CA . LYS A 1 279 ? -13.576 73.822 31.864 1.00 71.26 279 LYS A CA 1
ATOM 2064 C C . LYS A 1 279 ? -14.385 75.108 32.087 1.00 71.15 279 LYS A C 1
ATOM 2065 O O . LYS A 1 279 ? -15.619 75.070 32.103 1.00 71.49 279 LYS A O 1
ATOM 2071 N N . HIS A 1 280 ? -13.694 76.244 32.206 1.00 70.99 280 HIS A N 1
ATOM 2072 C CA . HIS A 1 280 ? -14.345 77.539 32.450 1.00 70.99 280 HIS A CA 1
ATOM 2073 C C . HIS A 1 280 ? -15.149 78.046 31.252 1.00 70.28 280 HIS A C 1
ATOM 2074 O O . HIS A 1 280 ? -16.308 78.461 31.389 1.00 69.65 280 HIS A O 1
ATOM 2081 N N . LEU A 1 281 ? -14.502 78.033 30.089 1.00 69.68 281 LEU A N 1
ATOM 2082 C CA . LEU A 1 281 ? -15.131 78.417 28.838 1.00 69.58 281 LEU A CA 1
ATOM 2083 C C . LEU A 1 281 ? -16.360 77.531 28.594 1.00 69.98 281 LEU A C 1
ATOM 2084 O O . LEU A 1 281 ? -17.472 78.036 28.386 1.00 70.03 281 LEU A O 1
ATOM 2089 N N . LEU A 1 282 ? -16.152 76.214 28.676 1.00 70.20 282 LEU A N 1
ATOM 2090 C CA . LEU A 1 282 ? -17.211 75.218 28.538 1.00 70.13 282 LEU A CA 1
ATOM 2091 C C . LEU A 1 282 ? -18.338 75.468 29.521 1.00 70.14 282 LEU A C 1
ATOM 2092 O O . LEU A 1 282 ? -19.505 75.283 29.184 1.00 70.21 282 LEU A O 1
ATOM 2097 N N . GLU A 1 283 ? -17.996 75.908 30.727 1.00 70.48 283 GLU A N 1
ATOM 2098 C CA . GLU A 1 283 ? -19.011 76.237 31.726 1.00 70.93 283 GLU A CA 1
ATOM 2099 C C . GLU A 1 283 ? -19.852 77.453 31.327 1.00 70.55 283 GLU A C 1
ATOM 2100 O O . GLU A 1 283 ? -21.048 77.495 31.614 1.00 70.25 283 GLU A O 1
ATOM 2106 N N . ILE A 1 284 ? -19.226 78.437 30.674 1.00 70.47 284 ILE A N 1
ATOM 2107 C CA . ILE A 1 284 ? -19.944 79.625 30.203 1.00 70.47 284 ILE A CA 1
ATOM 2108 C C . ILE A 1 284 ? -20.901 79.277 29.060 1.00 70.57 284 ILE A C 1
ATOM 2109 O O . ILE A 1 284 ? -22.025 79.783 29.022 1.00 70.16 284 ILE A O 1
ATOM 2114 N N . VAL A 1 285 ? -20.457 78.406 28.153 1.00 70.93 285 VAL A N 1
ATOM 2115 C CA . VAL A 1 285 ? -21.320 77.866 27.100 1.00 71.79 285 VAL A CA 1
ATOM 2116 C C . VAL A 1 285 ? -22.605 77.300 27.693 1.00 72.64 285 VAL A C 1
ATOM 2117 O O . VAL A 1 285 ? -23.697 77.582 27.195 1.00 72.44 285 VAL A O 1
ATOM 2121 N N . ASP A 1 286 ? -22.470 76.519 28.765 1.00 73.75 286 ASP A N 1
ATOM 2122 C CA . ASP A 1 286 ? -23.633 75.889 29.384 1.00 75.17 286 ASP A CA 1
ATOM 2123 C C . ASP A 1 286 ? -24.549 76.873 30.107 1.00 75.86 286 ASP A C 1
ATOM 2124 O O . ASP A 1 286 ? -25.756 76.654 30.188 1.00 75.96 286 ASP A O 1
ATOM 2129 N N . LEU A 1 287 ? -23.982 77.967 30.605 1.00 77.24 287 LEU A N 1
ATOM 2130 C CA . LEU A 1 287 ? -24.782 79.025 31.227 1.00 78.61 287 LEU A CA 1
ATOM 2131 C C . LEU A 1 287 ? -25.599 79.784 30.177 1.00 79.25 287 LEU A C 1
ATOM 2132 O O . LEU A 1 287 ? -26.757 80.129 30.411 1.00 79.14 287 LEU A O 1
ATOM 2137 N N . PHE A 1 288 ? -24.987 80.022 29.020 1.00 80.48 288 PHE A N 1
ATOM 2138 C CA . PHE A 1 288 ? -25.663 80.635 27.877 1.00 81.82 288 PHE A CA 1
ATOM 2139 C C . PHE A 1 288 ? -26.731 79.687 27.320 1.00 82.48 288 PHE A C 1
ATOM 2140 O O . PHE A 1 288 ? -27.763 80.134 26.813 1.00 82.52 288 PHE A O 1
ATOM 2148 N N . TYR A 1 289 ? -26.469 78.382 27.409 1.00 83.36 289 TYR A N 1
ATOM 2149 C CA . TYR A 1 289 ? -27.388 77.368 26.893 1.00 84.32 289 TYR A CA 1
ATOM 2150 C C . TYR A 1 289 ? -28.579 77.088 27.803 1.00 84.95 289 TYR A C 1
ATOM 2151 O O . TYR A 1 289 ? -29.710 76.974 27.322 1.00 84.86 289 TYR A O 1
ATOM 2160 N N . SER A 1 290 ? -28.320 76.965 29.105 1.00 85.88 290 SER A N 1
ATOM 2161 C CA . SER A 1 290 ? -29.362 76.658 30.077 1.00 86.90 290 SER A CA 1
ATOM 2162 C C . SER A 1 290 ? -30.554 77.591 29.880 1.00 87.65 290 SER A C 1
ATOM 2163 O O . SER A 1 290 ? -30.451 78.803 30.103 1.00 87.90 290 SER A O 1
ATOM 2166 N N . ARG A 1 291 ? -31.670 77.004 29.441 1.00 88.48 291 ARG A N 1
ATOM 2167 C CA . ARG A 1 291 ? -32.918 77.718 29.141 1.00 88.95 291 ARG A CA 1
ATOM 2168 C C . ARG A 1 291 ? -32.813 78.580 27.881 1.00 89.11 291 ARG A C 1
ATOM 2169 O O . ARG A 1 291 ? -33.719 78.583 27.045 1.00 89.23 291 ARG A O 1
ATOM 2177 N N . THR B 1 2 ? 10.657 124.026 7.680 1.00 83.36 2 THR B N 1
ATOM 2178 C CA . THR B 1 2 ? 10.088 123.807 6.316 1.00 83.69 2 THR B CA 1
ATOM 2179 C C . THR B 1 2 ? 9.025 124.842 5.950 1.00 83.67 2 THR B C 1
ATOM 2180 O O . THR B 1 2 ? 8.345 125.387 6.818 1.00 83.76 2 THR B O 1
ATOM 2184 N N . ASN B 1 3 ? 8.910 125.110 4.652 1.00 83.76 3 ASN B N 1
ATOM 2185 C CA . ASN B 1 3 ? 7.883 125.987 4.103 1.00 83.73 3 ASN B CA 1
ATOM 2186 C C . ASN B 1 3 ? 6.541 125.248 3.984 1.00 83.57 3 ASN B C 1
ATOM 2187 O O . ASN B 1 3 ? 6.345 124.446 3.067 1.00 83.60 3 ASN B O 1
ATOM 2192 N N . LEU B 1 4 ? 5.630 125.512 4.918 1.00 83.35 4 LEU B N 1
ATOM 2193 C CA . LEU B 1 4 ? 4.322 124.851 4.932 1.00 83.22 4 LEU B CA 1
ATOM 2194 C C . LEU B 1 4 ? 3.175 125.858 5.014 1.00 83.05 4 LEU B C 1
ATOM 2195 O O . LEU B 1 4 ? 2.695 126.167 6.104 1.00 83.10 4 LEU B O 1
ATOM 2200 N N . PRO B 1 5 ? 2.729 126.366 3.868 1.00 83.02 5 PRO B N 1
ATOM 2201 C CA . PRO B 1 5 ? 1.647 127.358 3.842 1.00 82.97 5 PRO B CA 1
ATOM 2202 C C . PRO B 1 5 ? 0.374 126.831 4.510 1.00 82.91 5 PRO B C 1
ATOM 2203 O O . PRO B 1 5 ? 0.000 125.674 4.304 1.00 82.92 5 PRO B O 1
ATOM 2207 N N . MET B 1 6 ? -0.264 127.686 5.305 1.00 82.77 6 MET B N 1
ATOM 2208 C CA . MET B 1 6 ? -1.501 127.367 6.017 1.00 82.59 6 MET B CA 1
ATOM 2209 C C . MET B 1 6 ? -2.569 126.746 5.118 1.00 82.30 6 MET B C 1
ATOM 2210 O O . MET B 1 6 ? -3.109 125.683 5.443 1.00 82.37 6 MET B O 1
ATOM 2215 N N . ASN B 1 7 ? -2.866 127.408 3.997 1.00 81.80 7 ASN B N 1
ATOM 2216 C CA . ASN B 1 7 ? -3.899 126.953 3.061 1.00 81.22 7 ASN B CA 1
ATOM 2217 C C . ASN B 1 7 ? -3.632 125.559 2.475 1.00 80.66 7 ASN B C 1
ATOM 2218 O O . ASN B 1 7 ? -4.572 124.825 2.156 1.00 80.81 7 ASN B O 1
ATOM 2223 N N . LYS B 1 8 ? -2.353 125.202 2.353 1.00 79.74 8 LYS B N 1
ATOM 2224 C CA . LYS B 1 8 ? -1.942 123.930 1.758 1.00 78.75 8 LYS B CA 1
ATOM 2225 C C . LYS B 1 8 ? -2.145 122.772 2.740 1.00 77.45 8 LYS B C 1
ATOM 2226 O O . LYS B 1 8 ? -2.608 121.687 2.357 1.00 77.19 8 LYS B O 1
ATOM 2232 N N . LEU B 1 9 ? -1.789 123.021 4.000 1.00 75.85 9 LEU B N 1
ATOM 2233 C CA . LEU B 1 9 ? -1.966 122.062 5.080 1.00 74.22 9 LEU B CA 1
ATOM 2234 C C . LEU B 1 9 ? -3.444 121.792 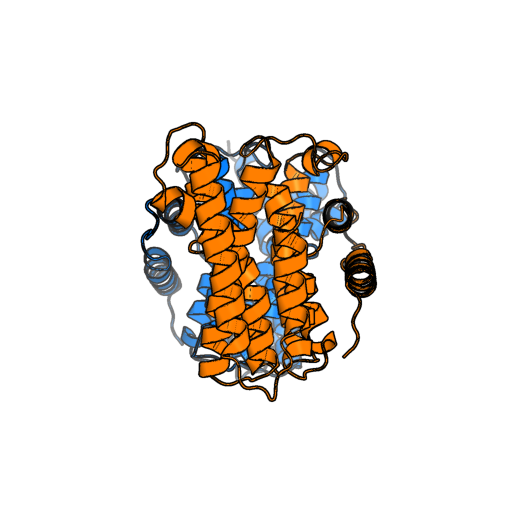5.323 1.00 73.29 9 LEU B C 1
ATOM 2235 O O . LEU B 1 9 ? -3.850 120.635 5.383 1.00 73.15 9 LEU B O 1
ATOM 2240 N N . ILE B 1 10 ? -4.241 122.856 5.447 1.00 72.13 10 ILE B N 1
ATOM 2241 C CA . ILE B 1 10 ? -5.698 122.743 5.548 1.00 71.28 10 ILE B CA 1
ATOM 2242 C C . ILE B 1 10 ? -6.291 121.923 4.391 1.00 71.04 10 ILE B C 1
ATOM 2243 O O . ILE B 1 10 ? -7.210 121.122 4.599 1.00 71.02 10 ILE B O 1
ATOM 2248 N N . ASP B 1 11 ? -5.764 122.134 3.183 1.00 70.46 11 ASP B N 1
ATOM 2249 C CA . ASP B 1 11 ? -6.223 121.429 1.987 1.00 69.89 11 ASP B CA 1
ATOM 2250 C C . ASP B 1 11 ? -5.934 119.941 2.084 1.00 68.93 11 ASP B C 1
ATOM 2251 O O . ASP B 1 11 ? -6.797 119.112 1.788 1.00 68.68 11 ASP B O 1
ATOM 2256 N N . GLU B 1 12 ? -4.713 119.616 2.498 1.00 67.83 12 GLU B N 1
ATOM 2257 C CA . GLU B 1 12 ? -4.312 118.235 2.711 1.00 66.98 12 GLU B CA 1
ATOM 2258 C C . GLU B 1 12 ? -5.171 117.574 3.807 1.00 66.78 12 GLU B C 1
ATOM 2259 O O . GLU B 1 12 ? -5.652 116.450 3.624 1.00 66.92 12 GLU B O 1
ATOM 2265 N N . VAL B 1 13 ? -5.366 118.285 4.925 1.00 66.08 13 VAL B N 1
ATOM 2266 C CA . VAL B 1 13 ? -6.149 117.795 6.058 1.00 65.30 13 VAL B CA 1
ATOM 2267 C C . VAL B 1 13 ? -7.584 117.510 5.618 1.00 65.28 13 VAL B C 1
ATOM 2268 O O . VAL B 1 13 ? -8.135 116.467 5.951 1.00 65.31 13 VAL B O 1
ATOM 2272 N N . ASN B 1 14 ? -8.173 118.425 4.849 1.00 65.37 14 ASN B N 1
ATOM 2273 C CA . ASN B 1 14 ? -9.510 118.222 4.274 1.00 65.38 14 ASN B CA 1
ATOM 2274 C C . ASN B 1 14 ? -9.619 117.031 3.305 1.00 65.39 14 ASN B C 1
ATOM 2275 O O . ASN B 1 14 ? -10.686 116.423 3.208 1.00 65.27 14 ASN B O 1
ATOM 2280 N N . ASN B 1 15 ? -8.528 116.699 2.608 1.00 65.21 15 ASN B N 1
ATOM 2281 C CA . ASN B 1 15 ? -8.521 115.556 1.692 1.00 65.45 15 ASN B CA 1
ATOM 2282 C C . ASN B 1 15 ? -8.419 114.241 2.431 1.00 65.59 15 ASN B C 1
ATOM 2283 O O . ASN B 1 15 ? -9.066 113.266 2.059 1.00 65.60 15 ASN B O 1
ATOM 2288 N N . GLU B 1 16 ? -7.596 114.220 3.474 1.00 66.03 16 GLU B N 1
ATOM 2289 C CA . GLU B 1 16 ? -7.443 113.043 4.318 1.00 66.31 16 GLU B CA 1
ATOM 2290 C C . GLU B 1 16 ? -8.746 112.712 5.030 1.00 66.13 16 GLU B C 1
ATOM 2291 O O . GLU B 1 16 ? -9.076 111.537 5.204 1.00 66.19 16 GLU B O 1
ATOM 2297 N N . LEU B 1 17 ? -9.476 113.755 5.429 1.00 65.98 17 LEU B N 1
ATOM 2298 C CA . LEU B 1 17 ? -10.720 113.602 6.177 1.00 66.01 17 LEU B CA 1
ATOM 2299 C C . LEU B 1 17 ? -11.850 113.091 5.295 1.00 66.18 17 LEU B C 1
ATOM 2300 O O . LEU B 1 17 ? -12.703 112.328 5.749 1.00 66.32 17 LEU B O 1
ATOM 2305 N N . SER B 1 18 ? -11.848 113.511 4.031 1.00 66.09 18 SER B N 1
ATOM 2306 C CA . SER B 1 18 ? -12.892 113.132 3.090 1.00 65.99 18 SER B CA 1
ATOM 2307 C C . SER B 1 18 ? -12.818 111.649 2.729 1.00 66.04 18 SER B C 1
ATOM 2308 O O . SER B 1 18 ? -13.811 111.081 2.280 1.00 66.38 18 SER B O 1
ATOM 2311 N N . VAL B 1 19 ? -11.653 111.027 2.932 1.00 65.86 19 VAL B N 1
ATOM 2312 C CA . VAL B 1 19 ? -11.492 109.581 2.707 1.00 65.69 19 VAL B CA 1
ATOM 2313 C C . VAL B 1 19 ? -11.127 108.814 3.990 1.00 65.70 19 VAL B C 1
ATOM 2314 O O . VAL B 1 19 ? -10.583 107.710 3.931 1.00 65.34 19 VAL B O 1
ATOM 2318 N N . ALA B 1 20 ? -11.441 109.400 5.145 1.00 65.90 20 ALA B N 1
ATOM 2319 C CA . ALA B 1 20 ? -11.010 108.837 6.425 1.00 65.89 20 ALA B CA 1
ATOM 2320 C C . ALA B 1 20 ? -11.915 107.700 6.887 1.00 65.90 20 ALA B C 1
ATOM 2321 O O . ALA B 1 20 ? -11.487 106.851 7.651 1.00 65.71 20 ALA B O 1
ATOM 2323 N N . ILE B 1 21 ? -13.161 107.699 6.424 1.00 66.27 21 ILE B N 1
ATOM 2324 C CA . ILE B 1 21 ? -14.122 106.651 6.755 1.00 66.97 21 ILE B CA 1
ATOM 2325 C C . ILE B 1 21 ? -14.645 106.017 5.465 1.00 67.65 21 ILE B C 1
ATOM 2326 O O . ILE B 1 21 ? -15.141 106.726 4.600 1.00 67.90 21 ILE B O 1
ATOM 2331 N N . ASN B 1 22 ? -14.521 104.695 5.337 1.00 68.57 22 ASN B N 1
ATOM 2332 C CA . ASN B 1 22 ? -15.014 103.967 4.156 1.00 69.56 22 ASN B CA 1
ATOM 2333 C C . ASN B 1 22 ? -16.457 103.492 4.333 1.00 69.91 22 ASN B C 1
ATOM 2334 O O . ASN B 1 22 ? -16.888 103.242 5.465 1.00 70.21 22 ASN B O 1
ATOM 2339 N N . LYS B 1 23 ? -17.194 103.363 3.224 1.00 70.15 23 LYS B N 1
ATOM 2340 C CA . LYS B 1 23 ? -18.530 102.755 3.250 1.00 70.41 23 LYS B CA 1
ATOM 2341 C C . LYS B 1 23 ? -18.439 101.342 3.816 1.00 69.99 23 LYS B C 1
ATOM 2342 O O . LYS B 1 23 ? -17.457 100.623 3.573 1.00 69.78 23 LYS B O 1
ATOM 2348 N N . SER B 1 24 ? -19.466 100.949 4.562 1.00 69.57 24 SER B N 1
ATOM 2349 C CA . SER B 1 24 ? -19.444 99.692 5.297 1.00 69.37 24 SER B CA 1
ATOM 2350 C C . SER B 1 24 ? -20.502 98.716 4.774 1.00 69.35 24 SER B C 1
ATOM 2351 O O . SER B 1 24 ? -21.503 99.131 4.180 1.00 69.55 24 SER B O 1
ATOM 2354 N N . VAL B 1 25 ? -20.270 97.424 5.005 1.00 69.07 25 VAL B N 1
ATOM 2355 C CA . VAL B 1 25 ? -21.176 96.365 4.563 1.00 68.93 25 VAL B CA 1
ATOM 2356 C C . VAL B 1 25 ? -22.595 96.431 5.153 1.00 68.56 25 VAL B C 1
ATOM 2357 O O . VAL B 1 25 ? -23.504 95.786 4.637 1.00 68.67 25 VAL B O 1
ATOM 2361 N N . MET B 1 26 ? -22.791 97.207 6.214 1.00 68.10 26 MET B N 1
ATOM 2362 C CA . MET B 1 26 ? -24.054 97.156 6.955 1.00 67.73 26 MET B CA 1
ATOM 2363 C C . MET B 1 26 ? -25.155 98.023 6.348 1.00 67.83 26 MET B C 1
ATOM 2364 O O . MET B 1 26 ? -26.325 97.918 6.742 1.00 67.94 26 MET B O 1
ATOM 2369 N N . ASP B 1 27 ? -24.776 98.871 5.391 1.00 67.61 27 ASP B N 1
ATOM 2370 C CA . ASP B 1 27 ? -25.729 99.650 4.599 1.00 67.41 27 ASP B CA 1
ATOM 2371 C C . ASP B 1 27 ? -26.655 100.538 5.448 1.00 66.35 27 ASP B C 1
ATOM 2372 O O . ASP B 1 27 ? -27.883 100.361 5.479 1.00 66.50 27 ASP B O 1
ATOM 2377 N N . THR B 1 28 ? -26.049 101.485 6.151 1.00 64.77 28 THR B N 1
ATOM 2378 C CA . THR B 1 28 ? -26.798 102.450 6.950 1.00 63.43 28 THR B CA 1
ATOM 2379 C C . THR B 1 28 ? -26.299 103.841 6.616 1.00 62.72 28 THR B C 1
ATOM 2380 O O . THR B 1 28 ? -25.456 104.017 5.737 1.00 62.00 28 THR B O 1
ATOM 2384 N N . GLN B 1 29 ? -26.802 104.825 7.347 1.00 62.38 29 GLN B N 1
ATOM 2385 C CA . GLN B 1 29 ? -26.379 106.201 7.141 1.00 62.06 29 GLN B CA 1
ATOM 2386 C C . GLN B 1 29 ? -25.245 106.649 8.069 1.00 61.28 29 GLN B C 1
ATOM 2387 O O . GLN B 1 29 ? -24.860 107.822 8.039 1.00 61.20 29 GLN B O 1
ATOM 2393 N N . LEU B 1 30 ? -24.702 105.716 8.862 1.00 60.27 30 LEU B N 1
ATOM 2394 C CA . LEU B 1 30 ? -23.668 106.033 9.852 1.00 59.43 30 LEU B CA 1
ATOM 2395 C C . LEU B 1 30 ? -22.470 106.724 9.230 1.00 59.10 30 LEU B C 1
ATOM 2396 O O . LEU B 1 30 ? -22.068 107.792 9.670 1.00 58.71 30 LEU B O 1
ATOM 2401 N N . GLU B 1 31 ? -21.921 106.110 8.191 1.00 59.00 31 GLU B N 1
ATOM 2402 C CA . GLU B 1 31 ? -20.692 106.584 7.591 1.00 58.92 31 GLU B CA 1
ATOM 2403 C C . GLU B 1 31 ? -20.957 107.906 6.886 1.00 59.40 31 GLU B C 1
ATOM 2404 O O . GLU B 1 31 ? -20.104 108.794 6.868 1.00 59.98 31 GLU B O 1
ATOM 2410 N N . GLU B 1 32 ? -22.159 108.044 6.337 1.00 59.58 32 GLU B N 1
ATOM 2411 C CA . GLU B 1 32 ? -22.573 109.279 5.681 1.00 59.61 32 GLU B CA 1
ATOM 2412 C C . GLU B 1 32 ? -22.697 110.424 6.677 1.00 58.67 32 GLU B C 1
ATOM 2413 O O . GLU B 1 32 ? -22.214 111.525 6.429 1.00 59.03 32 GLU B O 1
ATOM 2419 N N . SER B 1 33 ? -23.351 110.156 7.797 1.00 57.43 33 SER B N 1
ATOM 2420 C CA . SER B 1 33 ? -23.505 111.146 8.844 1.00 56.54 33 SER B CA 1
ATOM 2421 C C . SER B 1 33 ? -22.138 111.530 9.434 1.00 56.24 33 SER B C 1
ATOM 2422 O O . SER B 1 33 ? -21.861 112.712 9.647 1.00 56.32 33 SER B O 1
ATOM 2425 N N . MET B 1 34 ? -21.282 110.533 9.672 1.00 55.29 34 MET B N 1
ATOM 2426 C CA . MET B 1 34 ? -19.936 110.781 10.172 1.00 53.97 34 MET B CA 1
ATOM 2427 C C . MET B 1 34 ? -19.212 111.742 9.227 1.00 54.59 34 MET B C 1
ATOM 2428 O O . MET B 1 34 ? -18.656 112.742 9.669 1.00 54.48 34 MET B O 1
ATOM 2433 N N . LEU B 1 35 ? -19.250 111.445 7.927 1.00 54.91 35 LEU B N 1
ATOM 2434 C CA . LEU B 1 35 ? -18.509 112.219 6.931 1.00 55.14 35 LEU B CA 1
ATOM 2435 C C . LEU B 1 35 ? -19.135 113.587 6.669 1.00 55.57 35 LEU B C 1
ATOM 2436 O O . LEU B 1 35 ? -18.429 114.555 6.394 1.00 55.57 35 LEU B O 1
ATOM 2441 N N . TYR B 1 36 ? -20.457 113.659 6.750 1.00 56.02 36 TYR B N 1
ATOM 2442 C CA . TYR B 1 36 ? -21.154 114.926 6.611 1.00 56.70 36 TYR B CA 1
ATOM 2443 C C . TYR B 1 36 ? -20.558 115.962 7.578 1.00 57.14 36 TYR B C 1
ATOM 2444 O O . TYR B 1 36 ? -20.093 117.023 7.155 1.00 57.43 36 TYR B O 1
ATOM 2453 N N . SER B 1 37 ? -20.547 115.637 8.868 1.00 57.44 37 SER B N 1
ATOM 2454 C CA . SER B 1 37 ? -19.994 116.518 9.886 1.00 57.56 37 SER B CA 1
ATOM 2455 C C . SER B 1 37 ? -18.489 116.737 9.747 1.00 58.19 37 SER B C 1
ATOM 2456 O O . SER B 1 37 ? -17.998 117.834 9.980 1.00 58.44 37 SER B O 1
ATOM 2459 N N . LEU B 1 38 ? -17.769 115.692 9.355 1.00 59.03 38 LEU B N 1
ATOM 2460 C CA . LEU B 1 38 ? -16.316 115.737 9.212 1.00 60.06 38 LEU B CA 1
ATOM 2461 C C . LEU B 1 38 ? -15.856 116.635 8.062 1.00 61.23 38 LEU B C 1
ATOM 2462 O O . LEU B 1 38 ? -14.749 117.182 8.094 1.00 61.45 38 LEU B O 1
ATOM 2467 N N . ASN B 1 39 ? -16.710 116.772 7.050 1.00 62.61 39 ASN B N 1
ATOM 2468 C CA . ASN B 1 39 ? -16.436 117.626 5.899 1.00 63.78 39 ASN B CA 1
ATOM 2469 C C . ASN B 1 39 ? -17.034 119.019 6.016 1.00 64.29 39 ASN B C 1
ATOM 2470 O O . ASN B 1 39 ? -16.878 119.827 5.112 1.00 64.86 39 ASN B O 1
ATOM 2475 N N . ALA B 1 40 ? -17.715 119.304 7.121 1.00 65.24 40 ALA B N 1
ATOM 2476 C CA . ALA B 1 40 ? -18.334 120.615 7.327 1.00 66.07 40 ALA B CA 1
ATOM 2477 C C . ALA B 1 40 ? -17.306 121.730 7.178 1.00 66.95 40 ALA B C 1
ATOM 2478 O O . ALA B 1 40 ? -17.655 122.884 6.880 1.00 67.66 40 ALA B O 1
ATOM 2480 N N . GLY B 1 41 ? -16.038 121.378 7.380 1.00 67.31 41 GLY B N 1
ATOM 2481 C CA . GLY B 1 41 ? -14.934 122.292 7.155 1.00 67.60 41 GLY B CA 1
ATOM 2482 C C . GLY B 1 41 ? -14.890 123.442 8.151 1.00 67.73 41 GLY B C 1
ATOM 2483 O O . GLY B 1 41 ? -15.881 123.756 8.824 1.00 68.28 41 GLY B O 1
ATOM 2484 N N . GLY B 1 42 ? -13.733 124.086 8.225 1.00 67.20 42 GLY B N 1
ATOM 2485 C CA . GLY B 1 42 ? -13.550 125.222 9.097 1.00 66.28 42 GLY B CA 1
ATOM 2486 C C . GLY B 1 42 ? -12.098 125.613 9.066 1.00 65.55 42 GLY B C 1
ATOM 2487 O O . GLY B 1 42 ? -11.429 125.417 8.055 1.00 65.77 42 GLY B O 1
ATOM 2488 N N . LYS B 1 43 ? -11.609 126.141 10.183 1.00 64.71 43 LYS B N 1
ATOM 2489 C CA . LYS B 1 43 ? -10.229 126.617 10.280 1.00 63.82 43 LYS B CA 1
ATOM 2490 C C . LYS B 1 43 ? -9.239 125.456 10.411 1.00 62.37 43 LYS B C 1
ATOM 2491 O O . LYS B 1 43 ? -8.073 125.593 10.054 1.00 62.31 43 LYS B O 1
ATOM 2497 N N . ARG B 1 44 ? -9.720 124.314 10.912 1.00 60.74 44 ARG B N 1
ATOM 2498 C CA . ARG B 1 44 ? -8.901 123.107 11.152 1.00 59.00 44 ARG B CA 1
ATOM 2499 C C . ARG B 1 44 ? -7.636 123.424 11.948 1.00 57.71 44 ARG B C 1
ATOM 2500 O O . ARG B 1 44 ? -6.557 122.879 11.697 1.00 57.61 44 ARG B O 1
ATOM 2508 N N . ILE B 1 45 ? -7.794 124.298 12.931 1.00 56.38 45 ILE B N 1
ATOM 2509 C CA . ILE B 1 45 ? -6.659 124.817 13.679 1.00 55.15 45 ILE B CA 1
ATOM 2510 C C . ILE B 1 45 ? -5.993 123.766 14.569 1.00 54.14 45 ILE B C 1
ATOM 2511 O O . ILE B 1 45 ? -4.777 123.815 14.780 1.00 53.67 45 ILE B O 1
ATOM 2516 N N . ARG B 1 46 ? -6.777 122.803 15.060 1.00 53.02 46 ARG B N 1
ATOM 2517 C CA . ARG B 1 46 ? -6.227 121.773 15.944 1.00 52.12 46 ARG B CA 1
ATOM 2518 C C . ARG B 1 46 ? -5.248 120.820 15.232 1.00 51.51 46 ARG B C 1
ATOM 2519 O O . ARG B 1 46 ? -4.103 120.690 15.686 1.00 51.60 46 ARG B O 1
ATOM 2527 N N . PRO B 1 47 ? -5.665 120.161 14.141 1.00 50.77 47 PRO B N 1
ATOM 2528 C CA . PRO B 1 47 ? -4.732 119.347 13.356 1.00 50.86 47 PRO B CA 1
ATOM 2529 C C . PRO B 1 47 ? -3.567 120.175 12.806 1.00 50.97 47 PRO B C 1
ATOM 2530 O O . PRO B 1 47 ? -2.409 119.727 12.875 1.00 50.79 47 PRO B O 1
ATOM 2534 N N . VAL B 1 48 ? -3.871 121.370 12.294 1.00 51.29 48 VAL B N 1
ATOM 2535 C CA . VAL B 1 48 ? -2.848 122.284 11.763 1.00 51.59 48 VAL B CA 1
ATOM 2536 C C . VAL B 1 48 ? -1.821 122.623 12.845 1.00 51.40 48 VAL B C 1
ATOM 2537 O O . VAL B 1 48 ? -0.610 122.514 12.618 1.00 51.70 48 VAL B O 1
ATOM 2541 N N . LEU B 1 49 ? -2.310 123.000 14.024 1.00 51.27 49 LEU B N 1
ATOM 2542 C CA . LEU B 1 49 ? -1.438 123.243 15.166 1.00 50.75 49 LEU B CA 1
ATOM 2543 C C . LEU B 1 49 ? -0.522 122.051 15.384 1.00 50.28 49 LEU B C 1
ATOM 2544 O O . LEU B 1 49 ? 0.683 122.223 15.476 1.00 50.31 49 LEU B O 1
ATOM 2549 N N . LEU B 1 50 ? -1.079 120.843 15.415 1.00 49.98 50 LEU B N 1
ATOM 2550 C CA . LEU B 1 50 ? -0.262 119.639 15.600 1.00 50.06 50 LEU B CA 1
ATOM 2551 C C . LEU B 1 50 ? 0.877 119.503 14.561 1.00 50.76 50 LEU B C 1
ATOM 2552 O O . LEU B 1 50 ? 2.038 119.253 14.922 1.00 50.45 50 LEU B O 1
ATOM 2557 N N . LEU B 1 51 ? 0.531 119.649 13.279 1.00 51.01 51 LEU B N 1
ATOM 2558 C CA . LEU B 1 51 ? 1.499 119.453 12.206 1.00 51.68 51 LEU B CA 1
ATOM 2559 C C . LEU B 1 51 ? 2.562 120.554 12.246 1.00 52.27 51 LEU B C 1
ATOM 2560 O O . LEU B 1 51 ? 3.769 120.270 12.285 1.00 52.50 51 LEU B O 1
ATOM 2565 N N . LEU B 1 52 ? 2.111 121.804 12.296 1.00 52.83 52 LEU B N 1
ATOM 2566 C CA . LEU B 1 52 ? 3.022 122.936 12.377 1.00 53.48 52 LEU B CA 1
ATOM 2567 C C . LEU B 1 52 ? 4.053 122.813 13.497 1.00 54.33 52 LEU B C 1
ATOM 2568 O O . LEU B 1 52 ? 5.242 123.070 13.264 1.00 54.93 52 LEU B O 1
ATOM 2573 N N . THR B 1 53 ? 3.635 122.394 14.693 1.00 54.75 53 THR B N 1
ATOM 2574 C CA . THR B 1 53 ? 4.620 122.288 15.762 1.00 55.50 53 THR B CA 1
ATOM 2575 C C . THR B 1 53 ? 5.576 121.110 15.598 1.00 56.47 53 THR B C 1
ATOM 2576 O O . THR B 1 53 ? 6.727 121.190 16.031 1.00 57.05 53 THR B O 1
ATOM 2580 N N . LEU B 1 54 ? 5.117 120.030 14.969 1.00 57.35 54 LEU B N 1
ATOM 2581 C CA . LEU B 1 54 ? 6.007 118.923 14.622 1.00 58.40 54 LEU B CA 1
ATOM 2582 C C . LEU B 1 54 ? 7.123 119.438 13.715 1.00 59.24 54 LEU B C 1
ATOM 2583 O O . LEU B 1 54 ? 8.301 119.127 13.906 1.00 58.98 54 LEU B O 1
ATOM 2588 N N . ASP B 1 55 ? 6.729 120.231 12.725 1.00 60.12 55 ASP B N 1
ATOM 2589 C CA . ASP B 1 55 ? 7.673 120.860 11.827 1.00 61.35 55 ASP B CA 1
ATOM 2590 C C . ASP B 1 55 ? 8.602 121.864 12.528 1.00 61.44 55 ASP B C 1
ATOM 2591 O O . ASP B 1 55 ? 9.807 121.857 12.292 1.00 61.79 55 ASP B O 1
ATOM 2596 N N . SER B 1 56 ? 8.045 122.721 13.380 1.00 61.50 56 SER B N 1
ATOM 2597 C CA . SER B 1 56 ? 8.852 123.595 14.238 1.00 61.19 56 SER B CA 1
ATOM 2598 C C . SER B 1 56 ? 9.889 122.811 15.032 1.00 60.94 56 SER B C 1
ATOM 2599 O O . SER B 1 56 ? 10.908 123.368 15.448 1.00 61.55 56 SER B O 1
ATOM 2602 N N . LEU B 1 57 ? 9.620 121.527 15.264 1.00 60.39 57 LEU B N 1
ATOM 2603 C CA . LEU B 1 57 ? 10.484 120.710 16.110 1.00 59.91 57 LEU B CA 1
ATOM 2604 C C . LEU B 1 57 ? 11.394 119.799 15.289 1.00 59.96 57 LEU B C 1
ATOM 2605 O O . LEU B 1 57 ? 11.903 118.786 15.796 1.00 59.24 57 LEU B O 1
ATOM 2610 N N . ASN B 1 58 ? 11.603 120.192 14.026 1.00 60.28 58 ASN B N 1
ATOM 2611 C CA . ASN B 1 58 ? 12.505 119.501 13.098 1.00 60.54 58 ASN B CA 1
ATOM 2612 C C . ASN B 1 58 ? 12.125 118.046 12.864 1.00 60.95 58 ASN B C 1
ATOM 2613 O O . ASN B 1 58 ? 12.993 117.167 12.817 1.00 61.16 58 ASN B O 1
ATOM 2618 N N . THR B 1 59 ? 10.827 117.800 12.723 1.00 61.20 59 THR B N 1
ATOM 2619 C CA . THR B 1 59 ? 10.318 116.450 12.543 1.00 61.30 59 THR B CA 1
ATOM 2620 C C . THR B 1 59 ? 9.386 116.436 11.339 1.00 61.61 59 THR B C 1
ATOM 2621 O O . THR B 1 59 ? 8.639 117.394 11.117 1.00 61.43 59 THR B O 1
ATOM 2625 N N . GLU B 1 60 ? 9.463 115.359 10.556 1.00 62.07 60 GLU B N 1
ATOM 2626 C CA . GLU B 1 60 ? 8.547 115.106 9.444 1.00 62.53 60 GLU B CA 1
ATOM 2627 C C . GLU B 1 60 ? 7.114 115.272 9.943 1.00 62.16 60 GLU B C 1
ATOM 2628 O O . GLU B 1 60 ? 6.666 114.508 10.802 1.00 62.24 60 GLU B O 1
ATOM 2634 N N . TYR B 1 61 ? 6.403 116.275 9.428 1.00 61.62 61 TYR B N 1
ATOM 2635 C CA . TYR B 1 61 ? 5.050 116.564 9.904 1.00 61.21 61 TYR B CA 1
ATOM 2636 C C . TYR B 1 61 ? 4.066 115.439 9.589 1.00 60.93 61 TYR B C 1
ATOM 2637 O O . TYR B 1 61 ? 3.054 115.280 10.277 1.00 61.18 61 TYR B O 1
ATOM 2646 N N . GLU B 1 62 ? 4.370 114.652 8.562 1.00 60.33 62 GLU B N 1
ATOM 2647 C CA . GLU B 1 62 ? 3.484 113.563 8.151 1.00 59.69 62 GLU B CA 1
ATOM 2648 C C . GLU B 1 62 ? 3.402 112.444 9.194 1.00 58.72 62 GLU B C 1
ATOM 2649 O O . GLU B 1 62 ? 2.455 111.651 9.166 1.00 58.65 62 GLU B O 1
ATOM 2655 N N . LEU B 1 63 ? 4.366 112.412 10.117 1.00 57.25 63 LEU B N 1
ATOM 2656 C CA . LEU B 1 63 ? 4.347 111.484 11.245 1.00 56.75 63 LEU B CA 1
ATOM 2657 C C . LEU B 1 63 ? 3.181 111.735 12.207 1.00 56.42 63 LEU B C 1
ATOM 2658 O O . LEU B 1 63 ? 2.817 110.871 13.019 1.00 56.55 63 LEU B O 1
ATOM 2663 N N . GLY B 1 64 ? 2.605 112.927 12.139 1.00 55.53 64 GLY B N 1
ATOM 2664 C CA . GLY B 1 64 ? 1.544 113.267 13.055 1.00 54.33 64 GLY B CA 1
ATOM 2665 C C . GLY B 1 64 ? 0.219 113.347 12.357 1.00 53.70 64 GLY B C 1
ATOM 2666 O O . GLY B 1 64 ? -0.765 113.746 12.989 1.00 53.93 64 GLY B O 1
ATOM 2667 N N . MET B 1 65 ? 0.182 112.969 11.076 1.00 52.73 65 MET B N 1
ATOM 2668 C CA . MET B 1 65 ? -1.038 113.110 10.279 1.00 52.25 65 MET B CA 1
ATOM 2669 C C . MET B 1 65 ? -2.210 112.304 10.819 1.00 52.39 65 MET B C 1
ATOM 2670 O O . MET B 1 65 ? -3.334 112.814 10.844 1.00 52.71 65 MET B O 1
ATOM 2675 N N . LYS B 1 66 ? -1.964 111.058 11.236 1.00 52.28 66 LYS B N 1
ATOM 2676 C CA . LYS B 1 66 ? -3.040 110.239 11.814 1.00 51.98 66 LYS B CA 1
ATOM 2677 C C . LYS B 1 66 ? -3.526 110.859 13.116 1.00 51.15 66 LYS B C 1
ATOM 2678 O O . LYS B 1 66 ? -4.738 110.985 13.329 1.00 50.61 66 LYS B O 1
ATOM 2684 N N . SER B 1 67 ? -2.577 111.259 13.968 1.00 50.57 67 SER B N 1
ATOM 2685 C CA . SER B 1 67 ? -2.901 111.908 15.234 1.00 49.98 67 SER B CA 1
ATOM 2686 C C . SER B 1 67 ? -3.729 113.170 14.995 1.00 50.15 67 SER B C 1
ATOM 2687 O O . SER B 1 67 ? -4.731 113.400 15.669 1.00 49.77 67 SER B O 1
ATOM 2690 N N . ALA B 1 68 ? -3.326 113.961 14.002 1.00 50.39 68 ALA B N 1
ATOM 2691 C CA . ALA B 1 68 ? -4.041 115.175 13.635 1.00 50.82 68 ALA B CA 1
ATOM 2692 C C . ALA B 1 68 ? -5.485 114.891 13.202 1.00 51.21 68 ALA B C 1
ATOM 2693 O O . ALA B 1 68 ? -6.420 115.603 13.608 1.00 51.59 68 ALA B O 1
ATOM 2695 N N . ILE B 1 69 ? -5.663 113.855 12.380 1.00 51.28 69 ILE B N 1
ATOM 2696 C CA . ILE B 1 69 ? -6.987 113.449 11.895 1.00 51.23 69 ILE B CA 1
ATOM 2697 C C . ILE B 1 69 ? -7.849 112.928 13.047 1.00 50.41 69 ILE B C 1
ATOM 2698 O O . ILE B 1 69 ? -9.033 113.261 13.155 1.00 50.62 69 ILE B O 1
ATOM 2703 N N . ALA B 1 70 ? -7.245 112.113 13.901 1.00 49.67 70 ALA B N 1
ATOM 2704 C CA . ALA B 1 70 ? -7.873 111.686 15.144 1.00 49.23 70 ALA B CA 1
ATOM 2705 C C . ALA B 1 70 ? -8.350 112.904 15.951 1.00 49.12 70 ALA B C 1
ATOM 2706 O O . ALA B 1 70 ? -9.499 112.943 16.420 1.00 48.71 70 ALA B O 1
ATOM 2708 N N . LEU B 1 71 ? -7.477 113.905 16.076 1.00 48.80 71 LEU B N 1
ATOM 2709 C CA . LEU B 1 71 ? -7.811 115.124 16.797 1.00 48.76 71 LEU B CA 1
ATOM 2710 C C . LEU B 1 71 ? -9.025 115.817 16.196 1.00 48.68 71 LEU B C 1
ATOM 2711 O O . LEU B 1 71 ? -9.922 116.223 16.934 1.00 49.00 71 LEU B O 1
ATOM 2716 N N . GLU B 1 72 ? -9.077 115.937 14.867 1.00 48.37 72 GLU B N 1
ATOM 2717 C CA . GLU B 1 72 ? -10.216 116.601 14.235 1.00 48.03 72 GLU B CA 1
ATOM 2718 C C . GLU B 1 72 ? -11.507 115.778 14.357 1.00 47.44 72 GLU B C 1
ATOM 2719 O O . GLU B 1 72 ? -12.581 116.352 14.464 1.00 47.21 72 GLU B O 1
ATOM 2725 N N . MET B 1 73 ? -11.395 114.446 14.340 1.00 47.00 73 MET B N 1
ATOM 2726 C CA . MET B 1 73 ? -12.517 113.547 14.638 1.00 46.42 73 MET B CA 1
ATOM 2727 C C . MET B 1 73 ? -13.057 113.754 16.070 1.00 46.55 73 MET B C 1
ATOM 2728 O O . MET B 1 73 ? -14.275 113.747 16.293 1.00 46.01 73 MET B O 1
ATOM 2733 N N . ILE B 1 74 ? -12.161 113.928 17.044 1.00 46.61 74 ILE B N 1
ATOM 2734 C CA . ILE B 1 74 ? -12.609 114.196 18.412 1.00 47.26 74 ILE B CA 1
ATOM 2735 C C . ILE B 1 74 ? -13.356 115.528 18.441 1.00 47.98 74 ILE B C 1
ATOM 2736 O O . ILE B 1 74 ? -14.412 115.653 19.093 1.00 48.08 74 ILE B O 1
ATOM 2741 N N . HIS B 1 75 ? -12.813 116.513 17.719 1.00 48.16 75 HIS B N 1
ATOM 2742 C CA . HIS B 1 75 ? -13.401 117.837 17.710 1.00 48.48 75 HIS B CA 1
ATOM 2743 C C . HIS B 1 75 ? -14.795 117.832 17.098 1.00 48.35 75 HIS B C 1
ATOM 2744 O O . HIS B 1 75 ? -15.727 118.434 17.656 1.00 48.31 75 HIS B O 1
ATOM 2751 N N . THR B 1 76 ? -14.950 117.151 15.966 1.00 48.56 76 THR B N 1
ATOM 2752 C CA . THR B 1 76 ? -16.255 117.125 15.308 1.00 48.82 76 THR B CA 1
ATOM 2753 C C . THR B 1 76 ? -17.320 116.283 16.008 1.00 48.56 76 THR B C 1
ATOM 2754 O O . THR B 1 76 ? -18.494 116.634 15.951 1.00 48.76 76 THR B O 1
ATOM 2758 N N . TYR B 1 77 ? -16.930 115.199 16.672 1.00 48.31 77 TYR B N 1
ATOM 2759 C CA . TYR B 1 77 ? -17.898 114.435 17.457 1.00 48.29 77 TYR B CA 1
ATOM 2760 C C . TYR B 1 77 ? -18.529 115.269 18.576 1.00 48.70 77 TYR B C 1
ATOM 2761 O O . TYR B 1 77 ? -19.737 115.156 18.826 1.00 49.08 77 TYR B O 1
ATOM 2770 N N . SER B 1 78 ? -17.732 116.101 19.245 1.00 48.82 78 SER B N 1
ATOM 2771 C CA . SER B 1 78 ? -18.273 116.941 20.316 1.00 49.29 78 SER B CA 1
ATOM 2772 C C . SER B 1 78 ? -19.190 11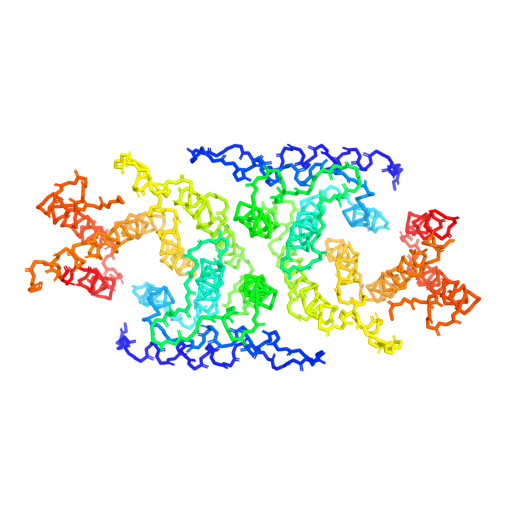8.029 19.743 1.00 49.46 78 SER B C 1
ATOM 2773 O O . SER B 1 78 ? -20.191 118.391 20.347 1.00 49.06 78 SER B O 1
ATOM 2776 N N . LEU B 1 79 ? -18.857 118.521 18.556 1.00 49.98 79 LEU B N 1
ATOM 2777 C CA . LEU B 1 79 ? -19.737 119.427 17.839 1.00 50.59 79 LEU B CA 1
ATOM 2778 C C . LEU B 1 79 ? -21.069 118.745 17.513 1.00 51.34 79 LEU B C 1
ATOM 2779 O O . LEU B 1 79 ? -22.125 119.363 17.658 1.00 51.34 79 LEU B O 1
ATOM 2784 N N . ILE B 1 80 ? -21.027 117.470 17.099 1.00 51.90 80 ILE B N 1
ATOM 2785 C CA . ILE B 1 80 ? -22.254 116.730 16.802 1.00 52.30 80 ILE B CA 1
ATOM 2786 C C . ILE B 1 80 ? -23.098 116.611 18.060 1.00 53.10 80 ILE B C 1
ATOM 2787 O O . ILE B 1 80 ? -24.313 116.862 18.043 1.00 52.94 80 ILE B O 1
ATOM 2792 N N . HIS B 1 81 ? -22.452 116.223 19.153 1.00 54.13 81 HIS B N 1
ATOM 2793 C CA . HIS B 1 81 ? -23.167 116.066 20.406 1.00 55.10 81 HIS B CA 1
ATOM 2794 C C . HIS B 1 81 ? -23.619 117.411 20.957 1.00 56.07 81 HIS B C 1
ATOM 2795 O O . HIS B 1 81 ? -24.736 117.523 21.468 1.00 56.46 81 HIS B O 1
ATOM 2802 N N . ASP B 1 82 ? -22.779 118.437 20.820 1.00 57.05 82 ASP B N 1
ATOM 2803 C CA . ASP B 1 82 ? -23.108 119.762 21.357 1.00 58.21 82 ASP B CA 1
ATOM 2804 C C . ASP B 1 82 ? -24.421 120.295 20.798 1.00 58.32 82 ASP B C 1
ATOM 2805 O O . ASP B 1 82 ? -25.251 120.791 21.548 1.00 58.10 82 ASP B O 1
ATOM 2810 N N . ASP B 1 83 ? -24.593 120.182 19.484 1.00 58.77 83 ASP B N 1
ATOM 2811 C CA . ASP B 1 83 ? -25.735 120.759 18.783 1.00 59.62 83 ASP B CA 1
ATOM 2812 C C . ASP B 1 83 ? -27.077 120.106 19.088 1.00 60.07 83 ASP B C 1
ATOM 2813 O O . ASP B 1 83 ? -28.116 120.659 18.736 1.00 59.87 83 ASP B O 1
ATOM 2818 N N . LEU B 1 84 ? -27.056 118.934 19.720 1.00 60.87 84 LEU B N 1
ATOM 2819 C CA . LEU B 1 84 ? -28.286 118.201 20.033 1.00 61.76 84 LEU B CA 1
ATOM 2820 C C . LEU B 1 84 ? -29.286 119.029 20.866 1.00 62.62 84 LEU B C 1
ATOM 2821 O O . LEU B 1 84 ? -28.872 119.807 21.735 1.00 62.35 84 LEU B O 1
ATOM 2826 N N . PRO B 1 85 ? -30.589 118.874 20.576 1.00 63.44 85 PRO B N 1
ATOM 2827 C CA . PRO B 1 85 ? -31.665 119.557 21.316 1.00 64.07 85 PRO B CA 1
ATOM 2828 C C . PRO B 1 85 ? -31.541 119.516 22.842 1.00 64.65 85 PRO B C 1
ATOM 2829 O O . PRO B 1 85 ? -31.907 120.499 23.494 1.00 64.84 85 PRO B O 1
ATOM 2833 N N . ALA B 1 86 ? -31.037 118.417 23.395 1.00 65.16 86 ALA B N 1
ATOM 2834 C CA . ALA B 1 86 ? -30.846 118.312 24.836 1.00 65.88 86 ALA B CA 1
ATOM 2835 C C . ALA B 1 86 ? -29.646 119.130 25.338 1.00 66.46 86 ALA B C 1
ATOM 2836 O O . ALA B 1 86 ? -29.482 119.319 26.545 1.00 66.51 86 ALA B O 1
ATOM 2838 N N . MET B 1 87 ? -28.819 119.618 24.413 1.00 67.01 87 MET B N 1
ATOM 2839 C CA . MET B 1 87 ? -27.675 120.459 24.766 1.00 67.62 87 MET B CA 1
ATOM 2840 C C . MET B 1 87 ? -27.844 121.889 24.221 1.00 68.60 87 MET B C 1
ATOM 2841 O O . MET B 1 87 ? -28.743 122.591 24.660 1.00 69.00 87 MET B O 1
ATOM 2846 N N . ASP B 1 88 ? -27.008 122.319 23.277 1.00 69.76 88 ASP B N 1
ATOM 2847 C CA . ASP B 1 88 ? -27.048 123.700 22.777 1.00 70.90 88 ASP B CA 1
ATOM 2848 C C . ASP B 1 88 ? -28.243 123.956 21.872 1.00 71.55 88 ASP B C 1
ATOM 2849 O O . ASP B 1 88 ? -28.626 125.107 21.653 1.00 71.87 88 ASP B O 1
ATOM 2854 N N . ASN B 1 89 ? -28.815 122.877 21.339 1.00 72.28 89 ASN B N 1
ATOM 2855 C CA . ASN B 1 89 ? -29.964 122.938 20.434 1.00 72.75 89 ASN B CA 1
ATOM 2856 C C . ASN B 1 89 ? -29.755 123.815 19.196 1.00 72.95 89 ASN B C 1
ATOM 2857 O O . ASN B 1 89 ? -30.574 124.687 18.905 1.00 72.93 89 ASN B O 1
ATOM 2862 N N . ASP B 1 90 ? -28.664 123.580 18.469 1.00 73.31 90 ASP B N 1
ATOM 2863 C CA . ASP B 1 90 ? -28.386 124.326 17.238 1.00 73.81 90 ASP B CA 1
ATOM 2864 C C . ASP B 1 90 ? -28.940 123.617 16.011 1.00 73.92 90 ASP B C 1
ATOM 2865 O O . ASP B 1 90 ? -28.685 122.432 15.808 1.00 74.13 90 ASP B O 1
ATOM 2870 N N . ASP B 1 91 ? -29.691 124.352 15.196 1.00 74.14 91 ASP B N 1
ATOM 2871 C CA . ASP B 1 91 ? -30.179 123.844 13.920 1.00 74.37 91 ASP B CA 1
ATOM 2872 C C . ASP B 1 91 ? -29.196 124.173 12.805 1.00 74.31 91 ASP B C 1
ATOM 2873 O O . ASP B 1 91 ? -29.246 123.584 11.724 1.00 74.29 91 ASP B O 1
ATOM 2878 N N . TYR B 1 92 ? -28.289 125.107 13.078 1.00 74.56 92 TYR B N 1
ATOM 2879 C CA . TYR B 1 92 ? -27.366 125.607 12.058 1.00 74.65 92 TYR B CA 1
ATOM 2880 C C . TYR B 1 92 ? -25.943 125.763 12.583 1.00 74.74 92 TYR B C 1
ATOM 2881 O O . TYR B 1 92 ? -25.731 126.145 13.733 1.00 74.70 92 TYR B O 1
ATOM 2890 N N . ARG B 1 93 ? -24.979 125.447 11.727 1.00 75.05 93 ARG B N 1
ATOM 2891 C CA . ARG B 1 93 ? -23.566 125.623 12.027 1.00 75.46 93 ARG B CA 1
ATOM 2892 C C . ARG B 1 93 ? -22.860 126.048 10.737 1.00 76.24 93 ARG B C 1
ATOM 2893 O O . ARG B 1 93 ? -22.900 125.326 9.728 1.00 76.40 93 ARG B O 1
ATOM 2901 N N . ARG B 1 94 ? -22.220 127.222 10.795 1.00 76.74 94 ARG B N 1
ATOM 2902 C CA . ARG B 1 94 ? -21.673 127.940 9.632 1.00 77.27 94 ARG B CA 1
ATOM 2903 C C . ARG B 1 94 ? -22.428 127.782 8.298 1.00 76.94 94 ARG B C 1
ATOM 2904 O O . ARG B 1 94 ? -21.846 127.404 7.276 1.00 77.08 94 ARG B O 1
ATOM 2912 N N . GLY B 1 95 ? -23.727 128.065 8.328 1.00 76.51 95 GLY B N 1
ATOM 2913 C CA . GLY B 1 95 ? -24.536 128.076 7.122 1.00 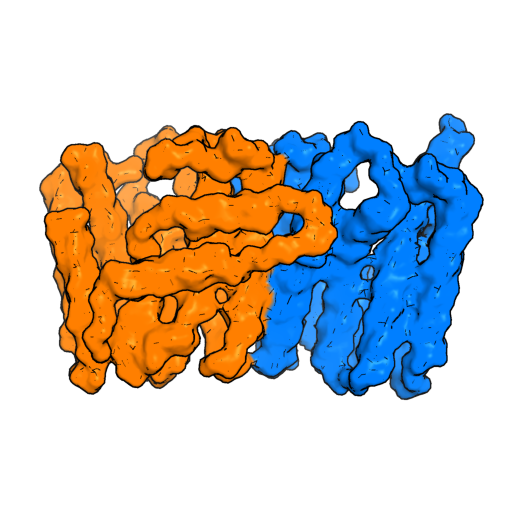76.00 95 GLY B CA 1
ATOM 2914 C C . GLY B 1 95 ? -25.263 126.781 6.811 1.00 75.71 95 GLY B C 1
ATOM 2915 O O . GLY B 1 95 ? -26.379 126.814 6.281 1.00 75.90 95 GLY B O 1
ATOM 2916 N N . LYS B 1 96 ? -24.638 125.645 7.131 1.00 75.08 96 LYS B N 1
ATOM 2917 C CA . LYS B 1 96 ? -25.222 124.323 6.867 1.00 74.00 96 LYS B CA 1
ATOM 2918 C C . LYS B 1 96 ? -26.038 123.813 8.058 1.00 72.57 96 LYS B C 1
ATOM 2919 O O . LYS B 1 96 ? -25.762 124.165 9.209 1.00 72.16 96 LYS B O 1
ATOM 2925 N N . LEU B 1 97 ? -27.048 122.993 7.766 1.00 71.16 97 LEU B N 1
ATOM 2926 C CA . LEU B 1 97 ? -27.828 122.298 8.795 1.00 69.78 97 LEU B CA 1
ATOM 2927 C C . LEU B 1 97 ? -26.937 121.386 9.640 1.00 68.62 97 LEU B C 1
ATOM 2928 O O . LEU B 1 97 ? -25.962 120.817 9.135 1.00 68.39 97 LEU B O 1
ATOM 2933 N N . THR B 1 98 ? -27.281 121.254 10.921 1.00 67.02 98 THR B N 1
ATOM 2934 C CA . THR B 1 98 ? -26.539 120.389 11.832 1.00 65.69 98 THR B CA 1
ATOM 2935 C C . THR B 1 98 ? -26.892 118.921 11.602 1.00 65.06 98 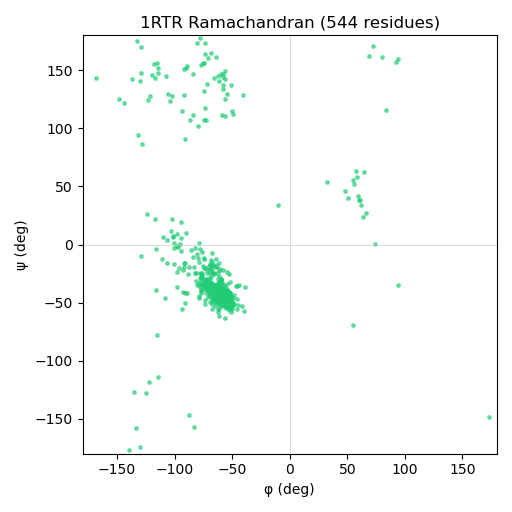THR B C 1
ATOM 2936 O O . THR B 1 98 ? -27.991 118.601 11.125 1.00 64.98 98 THR B O 1
ATOM 2940 N N . ASN B 1 99 ? -25.952 118.042 11.949 1.00 64.11 99 ASN B N 1
ATOM 2941 C CA . ASN B 1 99 ? -26.089 116.598 11.766 1.00 63.13 99 ASN B CA 1
ATOM 2942 C C . ASN B 1 99 ? -27.481 116.027 12.066 1.00 63.43 99 ASN B C 1
ATOM 2943 O O . ASN B 1 99 ? -28.105 115.407 11.191 1.00 63.29 99 ASN B O 1
ATOM 2948 N N . HIS B 1 100 ? -27.958 116.254 13.290 1.00 63.58 100 HIS B N 1
ATOM 2949 C CA . HIS B 1 100 ? -29.254 115.747 13.748 1.00 63.94 100 HIS B CA 1
ATOM 2950 C C . HIS B 1 100 ? -30.462 116.311 13.008 1.00 64.14 100 HIS B C 1
ATOM 2951 O O . HIS B 1 100 ? -31.550 115.744 13.091 1.00 64.84 100 HIS B O 1
ATOM 2958 N N . LYS B 1 101 ? -30.290 117.430 12.306 1.00 63.99 101 LYS B N 1
ATOM 2959 C CA . LYS B 1 101 ? -31.386 118.018 11.552 1.00 63.61 101 LYS B CA 1
ATOM 2960 C C . LYS B 1 101 ? -31.450 117.413 10.152 1.00 63.13 101 LYS B C 1
ATOM 2961 O O . LYS B 1 101 ? -32.478 117.492 9.478 1.00 63.33 101 LYS B O 1
ATOM 2967 N N . VAL B 1 102 ? -30.348 116.810 9.718 1.00 62.20 102 VAL B N 1
ATOM 2968 C CA . VAL B 1 102 ? -30.313 116.093 8.448 1.00 61.09 102 VAL B CA 1
ATOM 2969 C C . VAL B 1 102 ? -30.630 114.609 8.638 1.00 60.31 102 VAL B C 1
ATOM 2970 O O . VAL B 1 102 ? -31.360 114.031 7.842 1.00 60.14 102 VAL B O 1
ATOM 2974 N N . TYR B 1 103 ? -30.095 113.998 9.695 1.00 59.28 103 TYR B N 1
ATOM 2975 C CA . TYR B 1 103 ? -30.162 112.541 9.837 1.00 58.05 103 TYR B CA 1
ATOM 2976 C C . TYR B 1 103 ? -30.971 112.080 11.025 1.00 57.52 103 TYR B C 1
ATOM 2977 O O . TYR B 1 103 ? -31.141 110.875 11.221 1.00 57.73 103 TYR B O 1
ATOM 2986 N N . GLY B 1 104 ? -31.455 113.021 11.827 1.00 56.59 104 GLY B N 1
ATOM 2987 C CA . GLY B 1 104 ? -32.177 112.666 13.034 1.00 55.52 104 GLY B CA 1
ATOM 2988 C C . GLY B 1 104 ? -31.262 112.577 14.242 1.00 55.17 104 GLY B C 1
ATOM 2989 O O . GLY B 1 104 ? -30.052 112.374 14.129 1.00 54.68 104 GLY B O 1
ATOM 2990 N N . GLU B 1 105 ? -31.857 112.727 15.413 1.00 55.20 105 GLU B N 1
ATOM 2991 C CA . GLU B 1 105 ? -31.121 112.680 16.667 1.00 55.47 105 GLU B CA 1
ATOM 2992 C C . GLU B 1 105 ? -30.335 111.379 16.920 1.00 55.45 105 GLU B C 1
ATOM 2993 O O . GLU B 1 105 ? -29.148 111.438 17.272 1.00 55.32 105 GLU B O 1
ATOM 2999 N N . TRP B 1 106 ? -30.971 110.215 16.739 1.00 55.43 106 TRP B N 1
ATOM 3000 C CA . TRP B 1 106 ? -30.315 108.941 17.090 1.00 55.31 106 TRP B CA 1
ATOM 3001 C C . TRP B 1 106 ? -29.103 108.641 16.219 1.00 54.60 106 TRP B C 1
ATOM 3002 O O . TRP B 1 106 ? -28.075 108.185 16.726 1.00 54.80 106 TRP B O 1
ATOM 3013 N N . THR B 1 107 ? -29.215 108.931 14.927 1.00 53.30 107 THR B N 1
ATOM 3014 C CA . THR B 1 107 ? -28.093 108.777 14.016 1.00 52.36 107 THR B CA 1
ATOM 3015 C C . THR B 1 107 ? -26.941 109.694 14.410 1.00 51.89 107 THR B C 1
ATOM 3016 O O . THR B 1 107 ? -25.780 109.261 14.470 1.00 51.92 107 THR B O 1
ATOM 3020 N N . ALA B 1 108 ? -27.264 110.955 14.684 1.00 50.92 108 ALA B N 1
ATOM 3021 C CA . ALA B 1 108 ? -26.257 111.929 15.072 1.00 50.29 108 ALA B CA 1
ATOM 3022 C C . ALA B 1 108 ? -25.528 111.495 16.341 1.00 49.95 108 ALA B C 1
ATOM 3023 O O . ALA B 1 108 ? -24.309 111.535 16.390 1.00 50.15 108 ALA B O 1
ATOM 3025 N N . ILE B 1 109 ? -26.256 111.036 17.351 1.00 49.81 109 ILE B N 1
ATOM 3026 C CA . ILE B 1 109 ? -25.599 110.513 18.550 1.00 49.89 109 ILE B CA 1
ATOM 3027 C C . ILE B 1 109 ? -24.602 109.409 18.183 1.00 49.68 109 ILE B C 1
ATOM 3028 O O . ILE B 1 109 ? -23.448 109.416 18.658 1.00 49.77 109 ILE B O 1
ATOM 3033 N N . LEU B 1 110 ? -25.040 108.472 17.337 1.00 48.79 110 LEU B N 1
ATOM 3034 C CA . LEU B 1 110 ? -24.193 107.340 16.971 1.00 48.32 110 LEU B CA 1
ATOM 3035 C C . LEU B 1 110 ? -22.998 107.768 16.106 1.00 48.37 110 LEU B C 1
ATOM 3036 O O . LEU B 1 110 ? -21.894 107.214 16.240 1.00 48.41 110 LEU B O 1
ATOM 3041 N N . ALA B 1 111 ? -23.195 108.763 15.243 1.00 48.05 111 ALA B N 1
ATOM 3042 C CA . ALA B 1 111 ? -22.083 109.262 14.429 1.00 48.03 111 ALA B CA 1
ATOM 3043 C C . ALA B 1 111 ? -20.979 109.815 15.323 1.00 47.90 111 ALA B C 1
ATOM 3044 O O . ALA B 1 111 ? -19.794 109.579 15.079 1.00 47.79 111 ALA B O 1
ATOM 3046 N N . GLY B 1 112 ? -21.388 110.527 16.373 1.00 48.02 112 GLY B N 1
ATOM 3047 C CA . GLY B 1 112 ? -20.480 111.029 17.394 1.00 47.94 112 GLY B CA 1
ATOM 3048 C C . GLY B 1 112 ? -19.723 109.950 18.153 1.00 47.74 112 GLY B C 1
ATOM 3049 O O . GLY B 1 112 ? -18.491 110.007 18.252 1.00 48.15 112 GLY B O 1
ATOM 3050 N N . ASP B 1 113 ? -20.447 108.969 18.688 1.00 47.32 113 ASP B N 1
ATOM 3051 C CA . ASP B 1 113 ? -19.818 107.838 19.372 1.00 46.82 113 ASP B CA 1
ATOM 3052 C C . ASP B 1 113 ? -18.804 107.148 18.453 1.00 46.26 113 ASP B C 1
ATOM 3053 O O . ASP B 1 113 ? -17.674 106.814 18.874 1.00 46.16 113 ASP B O 1
ATOM 3058 N N . ALA B 1 114 ? -19.200 106.957 17.194 1.00 45.20 114 ALA B N 1
ATOM 3059 C CA . ALA B 1 114 ? -18.365 106.256 16.224 1.00 44.62 114 ALA B CA 1
ATOM 3060 C C . ALA B 1 114 ? -17.088 107.038 15.958 1.00 44.13 114 ALA B C 1
ATOM 3061 O O . ALA B 1 114 ? -15.989 106.459 15.960 1.00 44.30 114 ALA B O 1
ATOM 3063 N N . LEU B 1 115 ? -17.229 108.350 15.766 1.00 43.48 115 LEU B N 1
ATOM 3064 C CA . LEU B 1 115 ? -16.075 109.229 15.541 1.00 43.37 115 LEU B CA 1
ATOM 3065 C C . LEU B 1 115 ? -15.114 109.256 16.718 1.00 43.39 115 LEU B C 1
ATOM 3066 O O . LEU B 1 115 ? -13.902 109.152 16.521 1.00 43.36 115 LEU B O 1
ATOM 3071 N N . LEU B 1 116 ? -15.653 109.378 17.938 1.00 43.37 116 LEU B N 1
ATOM 3072 C CA . LEU B 1 116 ? -14.849 109.243 19.141 1.00 43.64 116 LEU B CA 1
ATOM 3073 C C . LEU B 1 116 ? -14.007 107.968 19.062 1.00 43.65 116 LEU B C 1
ATOM 3074 O O . LEU B 1 116 ? -12.786 108.007 19.250 1.00 43.43 116 LEU B O 1
ATOM 3079 N N . THR B 1 117 ? -14.675 106.850 18.772 1.00 43.25 117 THR B N 1
ATOM 3080 C CA . THR B 1 117 ? -14.038 105.539 18.752 1.00 43.55 117 THR B CA 1
ATOM 3081 C C . THR B 1 117 ? -12.991 105.414 17.653 1.00 43.66 117 THR B C 1
ATOM 3082 O O . THR B 1 117 ? -11.892 104.898 17.890 1.00 42.88 117 THR B O 1
ATOM 3086 N N . LYS B 1 118 ? -13.334 105.896 16.456 1.00 44.23 118 LYS B N 1
ATOM 3087 C CA . LYS B 1 118 ? -12.426 105.818 15.316 1.00 45.01 118 LYS B CA 1
ATOM 3088 C C . LYS B 1 118 ? -11.113 106.581 15.550 1.00 45.67 118 LYS B C 1
ATOM 3089 O O . LYS B 1 118 ? -10.059 106.156 15.062 1.00 45.63 118 LYS B O 1
ATOM 3095 N N . ALA B 1 119 ? -11.175 107.692 16.296 1.00 46.32 119 ALA B N 1
ATOM 3096 C CA . ALA B 1 119 ? -9.973 108.476 16.613 1.00 47.07 119 ALA B CA 1
ATOM 3097 C C . ALA B 1 119 ? -8.951 107.611 17.313 1.00 47.81 119 ALA B C 1
ATOM 3098 O O . ALA B 1 119 ? -7.774 107.661 16.993 1.00 47.75 119 ALA B O 1
ATOM 3100 N N . PHE B 1 120 ? -9.410 106.809 18.268 1.00 49.67 120 PHE B N 1
ATOM 3101 C CA . PHE B 1 120 ? -8.518 105.922 19.005 1.00 51.29 120 PHE B CA 1
ATOM 3102 C C . PHE B 1 120 ? -8.060 104.738 18.135 1.00 52.07 120 PHE B C 1
ATOM 3103 O O . PHE B 1 120 ? -6.938 104.257 18.286 1.00 52.45 120 PHE B O 1
ATOM 3111 N N . GLU B 1 121 ? -8.910 104.297 17.207 1.00 52.80 121 GLU B N 1
ATOM 3112 C CA . GLU B 1 121 ? -8.496 103.312 16.208 1.00 53.93 121 GLU B CA 1
ATOM 3113 C C . GLU B 1 121 ? -7.378 103.855 15.339 1.00 53.52 121 GLU B C 1
ATOM 3114 O O . GLU B 1 121 ? -6.371 103.192 15.110 1.00 53.52 121 GLU B O 1
ATOM 3120 N N . LEU B 1 122 ? -7.568 105.074 14.863 1.00 53.69 122 LEU B N 1
ATOM 3121 C CA . LEU B 1 122 ? -6.607 105.713 13.978 1.00 53.83 122 LEU B CA 1
ATOM 3122 C C . LEU B 1 122 ? -5.209 105.797 14.587 1.00 53.55 122 LEU B C 1
ATOM 3123 O O . LEU B 1 122 ? -4.244 105.426 13.942 1.00 53.66 122 LEU B O 1
ATOM 3128 N N . ILE B 1 123 ? -5.104 106.253 15.834 1.00 53.40 123 ILE B N 1
ATOM 3129 C CA . ILE B 1 123 ? -3.800 106.368 16.491 1.00 53.02 123 ILE B CA 1
ATOM 3130 C C . ILE B 1 123 ? -3.209 105.000 16.830 1.00 53.43 123 ILE B C 1
ATOM 3131 O O . ILE B 1 123 ? -1.997 104.794 16.714 1.00 52.63 123 ILE B O 1
ATOM 3136 N N . SER B 1 124 ? -4.075 104.080 17.252 1.00 54.48 124 SER B N 1
ATOM 3137 C CA . SER B 1 124 ? -3.717 102.673 17.476 1.00 55.71 124 SER B CA 1
ATOM 3138 C C . SER B 1 124 ? -3.072 102.002 16.265 1.00 56.19 124 SER B C 1
ATOM 3139 O O . SER B 1 124 ? -2.225 101.126 16.417 1.00 56.38 124 SER B O 1
ATOM 3142 N N . SER B 1 125 ? -3.503 102.396 15.071 1.00 57.08 125 SER B N 1
ATOM 3143 C CA . SER B 1 125 ? -3.135 101.701 13.843 1.00 58.55 125 SER B CA 1
ATOM 3144 C C . SER B 1 125 ? -1.953 102.335 13.098 1.00 59.44 125 SER B C 1
ATOM 3145 O O . SER B 1 125 ? -1.527 101.816 12.059 1.00 59.79 125 SER B O 1
ATOM 3148 N N . ASP B 1 126 ? -1.438 103.448 13.622 1.00 60.37 126 ASP B N 1
ATOM 3149 C CA . ASP B 1 126 ? -0.413 104.244 12.948 1.00 61.60 126 ASP B CA 1
ATOM 3150 C C . ASP B 1 126 ? 0.972 103.591 13.002 1.00 62.50 126 ASP B C 1
ATOM 3151 O O . ASP B 1 126 ? 1.622 103.568 14.062 1.00 62.19 126 ASP B O 1
ATOM 3156 N N . ASP B 1 127 ? 1.425 103.057 11.863 1.00 63.50 127 ASP B N 1
ATOM 3157 C CA . ASP B 1 127 ? 2.706 102.325 11.837 1.00 64.76 127 ASP B CA 1
ATOM 3158 C C . ASP B 1 127 ? 3.932 103.218 11.639 1.00 64.48 127 ASP B C 1
ATOM 3159 O O . ASP B 1 127 ? 5.061 102.744 11.716 1.00 64.39 127 ASP B O 1
ATOM 3164 N N . ARG B 1 128 ? 3.700 104.511 11.411 1.00 64.53 128 ARG B N 1
ATOM 3165 C CA . ARG B 1 128 ? 4.787 105.488 11.356 1.00 64.23 128 ARG B CA 1
ATOM 3166 C C . ARG B 1 128 ? 5.337 105.797 12.756 1.00 63.01 128 ARG B C 1
ATOM 3167 O O . ARG B 1 128 ? 6.394 106.408 12.878 1.00 63.11 128 ARG B O 1
ATOM 3175 N N . LEU B 1 129 ? 4.622 105.375 13.800 1.00 61.82 129 LEU B N 1
ATOM 3176 C CA . LEU B 1 129 ? 5.025 105.629 15.196 1.00 60.47 129 LEU B CA 1
ATOM 3177 C C . LEU B 1 129 ? 5.306 104.337 15.944 1.00 60.04 129 LEU B C 1
ATOM 3178 O O . LEU B 1 129 ? 4.606 103.347 15.756 1.00 59.93 129 LEU B O 1
ATOM 3183 N N . THR B 1 130 ? 6.302 104.348 16.823 1.00 59.74 130 THR B N 1
ATOM 3184 C CA . THR B 1 130 ? 6.544 103.181 17.664 1.00 59.61 130 THR B CA 1
ATOM 3185 C C . THR B 1 130 ? 5.353 102.963 18.589 1.00 59.52 130 THR B C 1
ATOM 3186 O O . THR B 1 130 ? 4.534 103.866 18.788 1.00 59.52 130 THR B O 1
ATOM 3190 N N . ASP B 1 131 ? 5.238 101.760 19.136 1.00 59.28 131 ASP B N 1
ATOM 3191 C CA . ASP B 1 131 ? 4.172 101.474 20.075 1.00 59.48 131 ASP B CA 1
ATOM 3192 C C . ASP B 1 131 ? 4.260 102.367 21.305 1.00 59.06 131 ASP B C 1
ATOM 3193 O O . ASP B 1 131 ? 3.230 102.766 21.856 1.00 58.89 131 ASP B O 1
ATOM 3198 N N . GLU B 1 132 ? 5.486 102.697 21.713 1.00 58.70 132 GLU B N 1
ATOM 3199 C CA . GLU B 1 132 ? 5.696 103.522 22.901 1.00 58.62 132 GLU B CA 1
ATOM 3200 C C . GLU B 1 132 ? 5.143 104.953 22.752 1.00 57.60 132 GLU B C 1
ATOM 3201 O O . GLU B 1 132 ? 4.511 105.474 23.684 1.00 57.01 132 GLU B O 1
ATOM 3207 N N . VAL B 1 133 ? 5.306 105.561 21.575 1.00 56.55 133 VAL B N 1
ATOM 3208 C CA . VAL B 1 133 ? 4.739 106.889 21.375 1.00 55.78 133 VAL B CA 1
ATOM 3209 C C . VAL B 1 133 ? 3.232 106.869 21.148 1.00 55.48 133 VAL B C 1
ATOM 3210 O O . VAL B 1 133 ? 2.535 107.776 21.612 1.00 55.38 133 VAL B O 1
ATOM 3214 N N . LYS B 1 134 ? 2.726 105.837 20.464 1.00 54.92 134 LYS B N 1
ATOM 3215 C CA . LYS B 1 134 ? 1.278 105.690 20.278 1.00 54.00 134 LYS B CA 1
ATOM 3216 C C . LYS B 1 134 ? 0.610 105.718 21.645 1.00 52.82 134 LYS B C 1
ATOM 3217 O O . LYS B 1 134 ? -0.386 106.411 21.845 1.00 52.97 134 LYS B O 1
ATOM 3223 N N . ILE B 1 135 ? 1.169 104.980 22.591 1.00 51.73 135 ILE B N 1
ATOM 3224 C CA . ILE B 1 135 ? 0.599 104.932 23.930 1.00 51.07 135 ILE B CA 1
ATOM 3225 C C . ILE B 1 135 ? 0.632 106.302 24.609 1.00 50.88 135 ILE B C 1
ATOM 3226 O O . ILE B 1 135 ? -0.351 106.704 25.236 1.00 50.91 135 ILE B O 1
ATOM 3231 N N . LYS B 1 136 ? 1.732 107.030 24.423 1.00 50.60 136 LYS B N 1
ATOM 3232 C CA . LYS B 1 136 ? 1.886 108.389 24.955 1.00 50.34 136 LYS B CA 1
ATOM 3233 C C . LYS B 1 136 ? 0.848 109.352 24.390 1.00 49.69 136 LYS B C 1
ATOM 3234 O O . LYS B 1 136 ? 0.230 110.118 25.146 1.00 49.94 136 LYS B O 1
ATOM 3240 N N . VAL B 1 137 ? 0.665 109.306 23.068 1.00 48.56 137 VAL B N 1
ATOM 3241 C CA . VAL B 1 137 ? -0.303 110.136 22.372 1.00 47.74 137 VAL B CA 1
ATOM 3242 C C . VAL B 1 137 ? -1.729 109.753 22.773 1.00 48.10 137 VAL B C 1
ATOM 3243 O O . VAL B 1 137 ? -2.560 110.619 23.083 1.00 47.31 137 VAL B O 1
ATOM 3247 N N . LEU B 1 138 ? -1.990 108.446 22.759 1.00 48.68 138 LEU B N 1
ATOM 3248 C CA . LEU B 1 138 ? -3.289 107.863 23.095 1.00 49.16 138 LEU B CA 1
ATOM 3249 C C . LEU B 1 138 ? -3.689 108.176 24.533 1.00 49.30 138 LEU B C 1
ATOM 3250 O O . LEU B 1 138 ? -4.831 108.534 24.809 1.00 48.99 138 LEU B O 1
ATOM 3255 N N . GLN B 1 139 ? -2.747 108.033 25.454 1.00 50.25 139 GLN B N 1
ATOM 3256 C CA . GLN B 1 139 ? -3.020 108.324 26.857 1.00 51.67 139 GLN B CA 1
ATOM 3257 C C . GLN B 1 139 ? -3.363 109.797 27.027 1.00 51.45 139 GLN B C 1
ATOM 3258 O O . GLN B 1 139 ? -4.316 110.148 27.731 1.00 51.68 139 GLN B O 1
ATOM 3264 N N . ARG B 1 140 ? -2.597 110.651 26.354 1.00 50.97 140 ARG B N 1
ATOM 3265 C CA . ARG B 1 140 ? -2.843 112.083 26.381 1.00 50.51 140 ARG B CA 1
ATOM 3266 C C . ARG B 1 140 ? -4.178 112.469 25.749 1.00 50.31 140 ARG B C 1
ATOM 3267 O O . ARG B 1 140 ? -4.898 113.323 26.284 1.00 50.96 140 ARG B O 1
ATOM 3275 N N . LEU B 1 141 ? -4.529 111.854 24.624 1.00 49.91 141 LEU B N 1
ATOM 3276 C CA . LEU B 1 141 ? -5.804 112.174 23.988 1.00 49.38 141 LEU B CA 1
ATOM 3277 C C . LEU B 1 141 ? -7.005 111.857 24.881 1.00 49.09 141 LEU B C 1
ATOM 3278 O O . LEU B 1 141 ? -7.970 112.621 24.911 1.00 49.31 141 LEU B O 1
ATOM 3283 N N . SER B 1 142 ? -6.941 110.747 25.609 1.00 48.29 142 SER B N 1
ATOM 3284 C CA . SER B 1 142 ? -8.076 110.318 26.417 1.00 48.18 142 SER B CA 1
ATOM 3285 C C . SER B 1 142 ? -8.238 111.157 27.677 1.00 47.76 142 SER B C 1
ATOM 3286 O O . SER B 1 142 ? -9.359 111.434 28.086 1.00 47.87 142 SER B O 1
ATOM 3289 N N . ILE B 1 143 ? -7.124 111.561 28.286 1.00 47.65 143 ILE B N 1
ATOM 3290 C CA . ILE B 1 143 ? -7.155 112.499 29.407 1.00 46.98 143 ILE B CA 1
ATOM 3291 C C . ILE B 1 143 ? -7.660 113.885 28.959 1.00 47.33 143 ILE B C 1
ATOM 3292 O O . ILE B 1 143 ? -8.497 114.485 29.638 1.00 47.39 143 ILE B O 1
ATOM 3297 N N . ALA B 1 144 ? -7.182 114.381 27.816 1.00 46.97 144 ALA B N 1
ATOM 3298 C CA . ALA B 1 144 ? -7.635 115.683 27.315 1.00 47.02 144 ALA B CA 1
ATOM 3299 C C . ALA B 1 144 ? -9.102 115.711 26.882 1.00 47.54 144 ALA B C 1
ATOM 3300 O O . ALA B 1 144 ? -9.730 116.785 26.865 1.00 47.88 144 ALA B O 1
ATOM 3302 N N . SER B 1 145 ? -9.651 114.549 26.525 1.00 47.82 145 SER B N 1
ATOM 3303 C CA . SER B 1 145 ? -11.003 114.482 25.965 1.00 48.27 145 SER B CA 1
ATOM 3304 C C . SER B 1 145 ? -12.054 114.057 26.969 1.00 48.41 145 SER B C 1
ATOM 3305 O O . SER B 1 145 ? -13.232 114.252 26.721 1.00 48.47 145 SER B O 1
ATOM 3308 N N . GLY B 1 146 ? -11.630 113.471 28.084 1.00 48.76 146 GLY B N 1
ATOM 3309 C CA . GLY B 1 146 ? -12.541 112.847 29.026 1.00 49.61 146 GLY B CA 1
ATOM 3310 C C . GLY B 1 146 ? -13.134 113.729 30.106 1.00 50.55 146 GLY B C 1
ATOM 3311 O O . GLY B 1 146 ? -13.396 114.918 29.888 1.00 50.75 146 GLY B O 1
ATOM 3312 N N . HIS B 1 147 ? -13.359 113.143 31.280 1.00 51.11 147 HIS B N 1
ATOM 3313 C CA . HIS B 1 147 ? -14.139 113.815 32.313 1.00 51.81 147 HIS B CA 1
ATOM 3314 C C . HIS B 1 147 ? -13.402 114.953 33.016 1.00 51.90 147 HIS B C 1
ATOM 3315 O O . HIS B 1 147 ? -14.040 115.821 33.621 1.00 52.21 147 HIS B O 1
ATOM 3322 N N . VAL B 1 148 ? -12.075 114.956 32.935 1.00 51.82 148 VAL B N 1
ATOM 3323 C CA . VAL B 1 148 ? -11.283 116.059 33.486 1.00 51.89 148 VAL B CA 1
ATOM 3324 C C . VAL B 1 148 ? -10.783 117.002 32.376 1.00 51.52 148 VAL B C 1
ATOM 3325 O O . VAL B 1 148 ? -9.937 117.861 32.616 1.00 51.64 148 VAL B O 1
ATOM 3329 N N . GLY B 1 149 ? -11.319 116.827 31.171 1.00 51.19 149 GLY B N 1
ATOM 3330 C CA . GLY B 1 149 ? -10.905 117.564 29.993 1.00 50.28 149 GLY B CA 1
ATOM 3331 C C . GLY B 1 149 ? -12.122 118.027 29.221 1.00 50.37 149 GLY B C 1
ATOM 3332 O O . GLY B 1 149 ? -13.028 118.648 29.780 1.00 50.35 149 GLY B O 1
ATOM 3333 N N . MET B 1 150 ? -12.169 117.703 27.937 1.00 50.14 150 MET B N 1
ATOM 3334 C CA . MET B 1 150 ? -13.227 118.220 27.085 1.00 50.11 150 MET B CA 1
ATOM 3335 C C . MET B 1 150 ? -14.626 118.000 27.655 1.00 50.46 150 MET B C 1
ATOM 3336 O O . MET B 1 150 ? -15.376 118.963 27.794 1.00 50.36 150 MET B O 1
ATOM 3341 N N . VAL B 1 151 ? -14.990 116.762 27.991 1.00 50.72 151 VAL B N 1
ATOM 3342 C CA . VAL B 1 151 ? -16.387 116.536 28.392 1.00 51.21 151 VAL B CA 1
ATOM 3343 C C . VAL B 1 151 ? -16.725 117.117 29.758 1.00 51.54 151 VAL B C 1
ATOM 3344 O O . VAL B 1 151 ? -17.812 117.641 29.930 1.00 52.30 151 VAL B O 1
ATOM 3348 N N . GLY B 1 152 ? -15.795 117.056 30.707 1.00 51.89 152 GLY B N 1
ATOM 3349 C CA . GLY B 1 152 ? -15.972 117.716 31.985 1.00 52.31 152 GLY B CA 1
ATOM 3350 C C . GLY B 1 152 ? -16.168 119.215 31.819 1.00 53.05 152 GLY B C 1
ATOM 3351 O O . GLY B 1 152 ? -16.987 119.831 32.510 1.00 52.92 152 GLY B O 1
ATOM 3352 N N . GLY B 1 153 ? -15.417 119.800 30.893 1.00 53.38 153 GLY B N 1
ATOM 3353 C CA . GLY B 1 153 ? -15.590 121.191 30.539 1.00 54.44 153 GLY B CA 1
ATOM 3354 C C . GLY B 1 153 ? -16.975 121.498 30.023 1.00 55.63 153 GLY B C 1
ATOM 3355 O O . GLY B 1 153 ? -17.532 122.550 30.345 1.00 55.92 153 GLY B O 1
ATOM 3356 N N . GLN B 1 154 ? -17.537 120.586 29.228 1.00 56.66 154 GLN B N 1
ATOM 3357 C CA . GLN B 1 154 ? -18.915 120.721 28.742 1.00 57.64 154 GLN B CA 1
ATOM 3358 C C . GLN B 1 154 ? -19.942 120.601 29.871 1.00 57.68 154 GLN B C 1
ATOM 3359 O O . GLN B 1 154 ? -20.931 121.328 29.879 1.00 57.41 154 GLN B O 1
ATOM 3365 N N . MET B 1 155 ? -19.711 119.674 30.805 1.00 58.19 155 MET B N 1
ATOM 3366 C CA . MET B 1 155 ? -20.548 119.544 31.998 1.00 58.97 155 MET B CA 1
ATOM 3367 C C . MET B 1 155 ? -20.659 120.914 32.658 1.00 59.58 155 MET B C 1
ATOM 3368 O O . MET B 1 155 ? -21.765 121.445 32.815 1.00 59.48 155 MET B O 1
ATOM 3373 N N . LEU B 1 156 ? -19.499 121.477 33.016 1.00 60.42 156 LEU B N 1
ATOM 3374 C CA . LEU B 1 156 ? -19.416 122.775 33.681 1.00 61.21 156 LEU B CA 1
ATOM 3375 C C . LEU B 1 156 ? -20.156 123.834 32.897 1.00 61.64 156 LEU B C 1
ATOM 3376 O O . LEU B 1 156 ? -20.949 124.574 33.459 1.00 61.66 156 LEU B O 1
ATOM 3381 N N . ASP B 1 157 ? -19.912 123.890 31.597 1.00 62.37 157 ASP B N 1
ATOM 3382 C CA . ASP B 1 157 ? -20.591 124.854 30.760 1.00 63.75 157 ASP B CA 1
ATOM 3383 C C . ASP B 1 157 ? -22.123 124.719 30.806 1.00 64.80 157 ASP B C 1
ATOM 3384 O O . ASP B 1 157 ? -22.826 125.711 31.040 1.00 64.94 157 ASP B O 1
ATOM 3389 N N . MET B 1 158 ? -22.630 123.502 30.591 1.00 65.86 158 MET B N 1
ATOM 3390 C CA . MET B 1 158 ? -24.072 123.233 30.612 1.00 66.70 158 MET B CA 1
ATOM 3391 C C . MET B 1 158 ? -24.677 123.538 31.980 1.00 67.75 158 MET B C 1
ATOM 3392 O O . MET B 1 158 ? -25.766 124.101 32.064 1.00 68.10 158 MET B O 1
ATOM 3397 N N . GLN B 1 159 ? -23.971 123.162 33.043 1.00 69.06 159 GLN B N 1
ATOM 3398 C CA . GLN B 1 159 ? -24.406 123.417 34.421 1.00 70.51 159 GLN B CA 1
ATOM 3399 C C . GLN B 1 159 ? -24.531 124.914 34.715 1.00 71.55 159 GLN B C 1
ATOM 3400 O O . GLN B 1 159 ? -25.250 125.316 35.623 1.00 71.93 159 GLN B O 1
ATOM 3406 N N . SER B 1 160 ? -23.828 125.724 33.931 1.00 72.90 160 SER B N 1
ATOM 3407 C CA . SER B 1 160 ? -23.698 127.155 34.174 1.00 74.22 160 SER B CA 1
ATOM 3408 C C . SER B 1 160 ? -24.516 127.982 33.189 1.00 75.21 160 SER B C 1
ATOM 3409 O O . SER B 1 160 ? -24.468 129.213 33.212 1.00 75.28 160 SER B O 1
ATOM 3412 N N . GLU B 1 161 ? -25.263 127.292 32.331 1.00 76.65 161 GLU B N 1
ATOM 3413 C CA . GLU B 1 161 ? -26.056 127.921 31.274 1.00 78.13 161 GLU B CA 1
ATOM 3414 C C . GLU B 1 161 ? -27.046 128.923 31.870 1.00 78.46 161 GLU B C 1
ATOM 3415 O O . GLU B 1 161 ? -27.709 128.638 32.873 1.00 78.32 161 GLU B O 1
ATOM 3421 N N . GLY B 1 162 ? -27.108 130.102 31.255 1.00 79.15 162 GLY B N 1
ATOM 3422 C CA . GLY B 1 162 ? -28.021 131.156 31.664 1.00 79.87 162 GLY B CA 1
ATOM 3423 C C . GLY B 1 162 ? -27.898 131.551 33.124 1.00 80.28 162 GLY B C 1
ATOM 3424 O O . GLY B 1 162 ? -28.876 131.482 33.878 1.00 80.45 162 GLY B O 1
ATOM 3425 N N . GLN B 1 163 ? -26.689 131.928 33.533 1.00 80.38 163 GLN B N 1
ATOM 3426 C CA . GLN B 1 163 ? -26.480 132.536 34.847 1.00 80.58 163 GLN B CA 1
ATOM 3427 C C . GLN B 1 163 ? -25.094 133.154 35.001 1.00 80.00 163 GLN B C 1
ATOM 3428 O O . GLN B 1 163 ? -24.118 132.633 34.464 1.00 80.17 163 GLN B O 1
ATOM 3434 N N . PRO B 1 164 ? -25.024 134.287 35.708 1.00 79.44 164 PRO B N 1
ATOM 3435 C CA . PRO B 1 164 ? -23.748 134.967 35.966 1.00 78.52 164 PRO B CA 1
ATOM 3436 C C . PRO B 1 164 ? -22.734 134.048 36.651 1.00 77.29 164 PRO B C 1
ATOM 3437 O O . PRO B 1 164 ? -22.879 133.651 37.811 1.00 77.38 164 PRO B O 1
ATOM 3441 N N . ILE B 1 165 ? -21.701 133.706 35.899 1.00 75.65 165 ILE B N 1
ATOM 3442 C CA . ILE B 1 165 ? -20.627 132.888 36.423 1.00 73.73 165 ILE B CA 1
ATOM 3443 C C . ILE B 1 165 ? -19.413 133.793 36.603 1.00 72.46 165 ILE B C 1
ATOM 3444 O O . ILE B 1 165 ? -19.233 134.740 35.838 1.00 72.26 165 ILE B O 1
ATOM 3449 N N . ASP B 1 166 ? -18.622 133.549 37.643 1.00 70.84 166 ASP B N 1
ATOM 3450 C CA . ASP B 1 166 ? -17.444 134.374 37.900 1.00 69.60 166 ASP B CA 1
ATOM 3451 C C . ASP B 1 166 ? -16.306 134.082 36.913 1.00 68.51 166 ASP B C 1
ATOM 3452 O O . ASP B 1 166 ? -16.391 133.140 36.125 1.00 68.21 166 ASP B O 1
ATOM 3457 N N . LEU B 1 167 ? -15.243 134.883 36.975 1.00 67.22 167 LEU B N 1
ATOM 3458 C CA . LEU B 1 167 ? -14.150 134.811 36.006 1.00 66.04 167 LEU B CA 1
ATOM 3459 C C . LEU B 1 167 ? -13.346 133.526 36.089 1.00 65.47 167 LEU B C 1
ATOM 3460 O O . LEU B 1 167 ? -12.911 133.011 35.048 1.00 65.10 167 LEU B O 1
ATOM 3465 N N . GLU B 1 168 ? -13.118 133.016 37.300 1.00 64.45 168 GLU B N 1
ATOM 3466 C CA . GLU B 1 168 ? -12.274 131.830 37.399 1.00 64.17 168 GLU B CA 1
ATOM 3467 C C . GLU B 1 168 ? -13.007 130.550 36.978 1.00 63.33 168 GLU B C 1
ATOM 3468 O O . GLU B 1 168 ? -12.389 129.624 36.455 1.00 63.32 168 GLU B O 1
ATOM 3474 N N . THR B 1 169 ? -14.326 130.549 37.134 1.00 62.34 169 THR B N 1
ATOM 3475 C CA . THR B 1 169 ? -15.171 129.504 36.569 1.00 61.57 169 THR B CA 1
ATOM 3476 C C . THR B 1 169 ? -15.177 129.531 35.038 1.00 61.00 169 THR B C 1
ATOM 3477 O O . THR B 1 169 ? -15.066 128.483 34.394 1.00 60.99 169 THR B O 1
ATOM 3481 N N . LEU B 1 170 ? -15.313 130.722 34.463 1.00 59.95 170 LEU B N 1
ATOM 3482 C CA . LEU B 1 170 ? -15.344 130.860 33.018 1.00 58.93 170 LEU B CA 1
ATOM 3483 C C . LEU B 1 170 ? -14.030 130.364 32.419 1.00 58.87 170 LEU B C 1
ATOM 3484 O O . LEU B 1 170 ? -14.005 129.791 31.332 1.00 58.78 170 LEU B O 1
ATOM 3489 N N . GLU B 1 171 ? -12.939 130.568 33.142 1.00 58.81 171 GLU B N 1
ATOM 3490 C CA . GLU B 1 171 ? -11.636 130.179 32.637 1.00 58.81 171 GLU B CA 1
ATOM 3491 C C . GLU B 1 171 ? -11.430 128.678 32.798 1.00 58.54 171 GLU B C 1
ATOM 3492 O O . GLU B 1 171 ? -10.792 128.048 31.963 1.00 58.18 171 GLU B O 1
ATOM 3498 N N . MET B 1 172 ? -11.977 128.117 33.872 1.00 58.22 172 MET B N 1
ATOM 3499 C CA . MET B 1 172 ? -11.986 126.680 34.061 1.00 58.03 172 MET B CA 1
ATOM 3500 C C . MET B 1 172 ? -12.734 125.983 32.922 1.00 57.57 172 MET B C 1
ATOM 3501 O O . MET B 1 172 ? -12.249 124.983 32.392 1.00 57.14 172 MET B O 1
ATOM 3506 N N . ILE B 1 173 ? -13.903 126.511 32.554 1.00 56.87 173 ILE B N 1
ATOM 3507 C CA . ILE B 1 173 ? -14.655 125.971 31.435 1.00 56.80 173 ILE B CA 1
ATOM 3508 C C . ILE B 1 173 ? -13.782 125.986 30.179 1.00 57.15 173 ILE B C 1
ATOM 3509 O O . ILE B 1 173 ? -13.679 124.971 29.487 1.00 57.57 173 ILE B O 1
ATOM 3514 N N . HIS B 1 174 ? -13.150 127.122 29.894 1.00 56.98 174 HIS B N 1
ATOM 3515 C CA . HIS B 1 174 ? -12.363 127.265 28.677 1.00 57.11 174 HIS B CA 1
ATOM 3516 C C . HIS B 1 174 ? -11.112 126.394 28.654 1.00 56.93 174 HIS B C 1
ATOM 3517 O O . HIS B 1 174 ? -10.790 125.793 27.639 1.00 57.12 174 HIS B O 1
ATOM 3524 N N . LYS B 1 175 ? -10.418 126.324 29.779 1.00 56.78 175 LYS B N 1
ATOM 3525 C CA . LYS B 1 175 ? -9.231 125.496 29.923 1.00 56.91 175 LYS B CA 1
ATOM 3526 C C . LYS B 1 175 ? -9.516 124.015 29.580 1.00 56.67 175 LYS B C 1
ATOM 3527 O O . LYS B 1 175 ? -8.694 123.352 28.946 1.00 56.59 175 LYS B O 1
ATOM 3533 N N . THR B 1 176 ? -10.679 123.514 29.996 1.00 56.15 176 THR B N 1
ATOM 3534 C CA . THR B 1 176 ? -11.044 122.115 29.788 1.00 55.83 176 THR B CA 1
ATOM 3535 C C . THR B 1 176 ? -11.855 121.888 28.501 1.00 56.29 176 THR B C 1
ATOM 3536 O O . THR B 1 176 ? -11.459 121.074 27.660 1.00 56.65 176 THR B O 1
ATOM 3540 N N . LYS B 1 177 ? -12.972 122.592 28.337 1.00 55.99 177 LYS B N 1
ATOM 3541 C CA . LYS B 1 177 ? -13.798 122.412 27.144 1.00 56.36 177 LYS B CA 1
ATOM 3542 C C . LYS B 1 177 ? -13.006 122.579 25.839 1.00 56.68 177 LYS B C 1
ATOM 3543 O O . LYS B 1 177 ? -13.143 121.756 24.927 1.00 57.45 177 LYS B O 1
ATOM 3549 N N . THR B 1 178 ? -12.168 123.619 25.758 1.00 56.48 178 THR B N 1
ATOM 3550 C CA . THR B 1 178 ? -11.468 123.975 24.515 1.00 55.92 178 THR B CA 1
ATOM 3551 C C . THR B 1 178 ? -9.959 123.842 24.617 1.00 55.66 178 THR B C 1
ATOM 3552 O O . THR B 1 178 ? -9.303 123.399 23.678 1.00 56.21 178 THR B O 1
ATOM 3556 N N . GLY B 1 179 ? -9.410 124.223 25.764 1.00 55.43 179 GLY B N 1
ATOM 3557 C CA . GLY B 1 179 ? -7.978 124.350 25.927 1.00 54.50 179 GLY B CA 1
ATOM 3558 C C . GLY B 1 179 ? -7.241 123.036 25.892 1.00 54.23 179 GLY B C 1
ATOM 3559 O O . GLY B 1 179 ? -6.103 122.970 25.408 1.00 54.47 179 GLY B O 1
ATOM 3560 N N . ALA B 1 180 ? -7.879 121.989 26.411 1.00 53.60 180 ALA B N 1
ATOM 3561 C CA . ALA B 1 180 ? -7.220 120.692 26.563 1.00 52.79 180 ALA B CA 1
ATOM 3562 C C . ALA B 1 180 ? -6.847 120.073 25.203 1.00 52.16 180 ALA B C 1
ATOM 3563 O O . ALA B 1 180 ? -5.753 119.547 25.055 1.00 51.84 180 ALA B O 1
ATOM 3565 N N . LEU B 1 181 ? -7.737 120.174 24.214 1.00 51.81 181 LEU B N 1
ATOM 3566 C CA . LEU B 1 181 ? -7.451 119.649 22.882 1.00 51.46 181 LEU B CA 1
ATOM 3567 C C . LEU B 1 181 ? -6.307 120.392 22.235 1.00 51.82 181 LEU B C 1
ATOM 3568 O O . LEU B 1 181 ? -5.412 119.771 21.652 1.00 52.45 181 LEU B O 1
ATOM 3573 N N . LEU B 1 182 ? -6.320 121.718 22.348 1.00 51.67 182 LEU B N 1
ATOM 3574 C CA . LEU B 1 182 ? -5.289 122.541 21.729 1.00 51.24 182 LEU B CA 1
ATOM 3575 C C . LEU B 1 182 ? -3.939 122.214 22.311 1.00 50.56 182 LEU B C 1
ATOM 3576 O O . LEU B 1 182 ? -2.955 122.095 21.581 1.00 50.55 182 LEU B O 1
ATOM 3581 N N . THR B 1 183 ? -3.910 122.029 23.625 1.00 49.73 183 THR B N 1
ATOM 3582 C CA . THR B 1 183 ? -2.691 121.668 24.319 1.00 49.33 183 THR B CA 1
ATOM 3583 C C . THR B 1 183 ? -2.236 120.282 23.907 1.00 49.19 183 THR B C 1
ATOM 3584 O O . THR B 1 183 ? -1.030 120.042 23.793 1.00 49.20 183 THR B O 1
ATOM 3588 N N . PHE B 1 184 ? -3.202 119.382 23.673 1.00 48.81 184 PHE B N 1
ATOM 3589 C CA . PHE B 1 184 ? -2.917 118.067 23.108 1.00 48.53 184 PHE B CA 1
ATOM 3590 C C . PHE B 1 184 ? -2.198 118.179 21.754 1.00 48.92 184 PHE B C 1
ATOM 3591 O O . PHE B 1 184 ? -1.268 117.418 21.500 1.00 48.98 184 PHE B O 1
ATOM 3599 N N . ALA B 1 185 ? -2.642 119.106 20.895 1.00 49.28 185 ALA B N 1
ATOM 3600 C CA . ALA B 1 185 ? -2.089 119.268 19.544 1.00 50.09 185 ALA B CA 1
ATOM 3601 C C . ALA B 1 185 ? -0.602 119.566 19.584 1.00 50.98 185 ALA B C 1
ATOM 3602 O O . ALA B 1 185 ? 0.154 119.158 18.696 1.00 51.80 185 ALA B O 1
ATOM 3604 N N . VAL B 1 186 ? -0.182 120.261 20.635 1.00 51.03 186 VAL B N 1
ATOM 3605 C CA . VAL B 1 186 ? 1.192 120.713 20.752 1.00 50.80 186 VAL B CA 1
ATOM 3606 C C . VAL B 1 186 ? 2.020 119.670 21.494 1.00 50.77 186 VAL B C 1
ATOM 3607 O O . VAL B 1 186 ? 3.164 119.390 21.116 1.00 51.04 186 VAL B O 1
ATOM 3611 N N . MET B 1 187 ? 1.442 119.096 22.547 1.00 50.15 187 MET B N 1
ATOM 3612 C CA . MET B 1 187 ? 2.169 118.170 23.407 1.00 49.66 187 MET B CA 1
ATOM 3613 C C . MET B 1 187 ? 2.308 116.770 22.817 1.00 50.10 187 MET B C 1
ATOM 3614 O O . MET B 1 187 ? 3.313 116.095 23.075 1.00 50.12 187 MET B O 1
ATOM 3619 N N . SER B 1 188 ? 1.308 116.333 22.038 1.00 50.25 188 SER B N 1
ATOM 3620 C CA . SER B 1 188 ? 1.428 115.112 21.235 1.00 50.42 188 SER B CA 1
ATOM 3621 C C . SER B 1 188 ? 2.578 115.245 20.220 1.00 50.44 188 SER B C 1
ATOM 3622 O O . SER B 1 188 ? 3.406 114.348 20.100 1.00 50.32 188 SER B O 1
ATOM 3625 N N . ALA B 1 189 ? 2.639 116.379 19.524 1.00 51.01 189 ALA B N 1
ATOM 3626 C CA . ALA B 1 189 ? 3.738 116.671 18.599 1.00 51.60 189 ALA B CA 1
ATOM 3627 C C . ALA B 1 189 ? 5.093 116.641 19.319 1.00 52.17 189 ALA B C 1
ATOM 3628 O O . ALA B 1 189 ? 6.068 116.064 18.810 1.00 52.10 189 ALA B O 1
ATOM 3630 N N . ALA B 1 190 ? 5.136 117.211 20.525 1.00 52.75 190 ALA B N 1
ATOM 3631 C CA . ALA B 1 190 ? 6.355 117.186 21.347 1.00 53.30 190 ALA B CA 1
ATOM 3632 C C . ALA B 1 190 ? 6.768 115.773 21.720 1.00 53.90 190 ALA B C 1
ATOM 3633 O O . ALA B 1 190 ? 7.960 115.475 21.857 1.00 54.55 190 ALA B O 1
ATOM 3635 N N . ASP B 1 191 ? 5.788 114.898 21.895 1.00 54.68 191 ASP B N 1
ATOM 3636 C CA . ASP B 1 191 ? 6.079 113.509 22.235 1.00 55.31 191 ASP B CA 1
ATOM 3637 C C . ASP B 1 191 ? 6.560 112.696 21.029 1.00 55.11 191 ASP B C 1
ATOM 3638 O O . ASP B 1 191 ? 7.469 111.876 21.165 1.00 54.91 191 ASP B O 1
ATOM 3643 N N . ILE B 1 192 ? 5.952 112.934 19.865 1.00 54.95 192 ILE B N 1
ATOM 3644 C CA . ILE B 1 192 ? 6.377 112.316 18.613 1.00 54.90 192 ILE B CA 1
ATOM 3645 C C . ILE B 1 192 ? 7.817 112.734 18.259 1.00 55.62 192 ILE B C 1
ATOM 3646 O O . ILE B 1 192 ? 8.648 111.887 17.928 1.00 55.58 192 ILE B O 1
ATOM 3651 N N . ALA B 1 193 ? 8.102 114.033 18.368 1.00 56.23 193 ALA B N 1
ATOM 3652 C CA . ALA B 1 193 ? 9.428 114.589 18.094 1.00 56.73 193 ALA B CA 1
ATOM 3653 C C . ALA B 1 193 ? 10.490 114.186 19.117 1.00 57.25 193 ALA B C 1
ATOM 3654 O O . ALA B 1 193 ? 11.682 114.295 18.846 1.00 57.83 193 ALA B O 1
ATOM 3656 N N . ASN B 1 194 ? 10.060 113.722 20.286 1.00 57.80 194 ASN B N 1
ATOM 3657 C CA . ASN B 1 194 ? 10.975 113.344 21.374 1.00 58.51 194 ASN B CA 1
ATOM 3658 C C . ASN B 1 194 ? 11.877 114.485 21.886 1.00 58.92 194 ASN B C 1
ATOM 3659 O O . ASN B 1 194 ? 13.053 114.307 22.220 1.00 59.05 194 ASN B O 1
ATOM 3664 N N . VAL B 1 195 ? 11.280 115.666 21.944 1.00 59.14 195 VAL B N 1
ATOM 3665 C CA . VAL B 1 195 ? 11.900 116.871 22.444 1.00 58.87 195 VAL B CA 1
ATOM 3666 C C . VAL B 1 195 ? 12.064 116.760 23.972 1.00 58.84 195 VAL B C 1
ATOM 3667 O O . VAL B 1 195 ? 11.412 115.933 24.601 1.00 58.56 195 VAL B O 1
ATOM 3671 N N . ASP B 1 196 ? 12.944 117.566 24.565 1.00 59.20 196 ASP B N 1
ATOM 3672 C CA . ASP B 1 196 ? 13.232 117.463 26.007 1.00 59.44 196 ASP B CA 1
ATOM 3673 C C . ASP B 1 196 ? 12.191 118.152 26.910 1.00 59.28 196 ASP B C 1
ATOM 3674 O O . ASP B 1 196 ? 11.292 118.833 26.427 1.00 59.15 196 ASP B O 1
ATOM 3679 N N . ASP B 1 197 ? 12.326 117.979 28.220 1.00 59.63 197 ASP B N 1
ATOM 3680 C CA . ASP B 1 197 ? 11.325 118.457 29.175 1.00 59.85 197 ASP B CA 1
ATOM 3681 C C . ASP B 1 197 ? 11.157 119.965 29.204 1.00 59.70 197 ASP B C 1
ATOM 3682 O O . ASP B 1 197 ? 10.025 120.457 29.220 1.00 59.69 197 ASP B O 1
ATOM 3687 N N . THR B 1 198 ? 12.277 120.692 29.198 1.00 59.48 198 THR B N 1
ATOM 3688 C CA . THR B 1 198 ? 12.268 122.153 29.128 1.00 59.16 198 THR B CA 1
ATOM 3689 C C . THR B 1 198 ? 11.503 122.663 27.913 1.00 58.95 198 THR B C 1
ATOM 3690 O O . THR B 1 198 ? 10.670 123.565 28.046 1.00 59.08 198 THR B O 1
ATOM 3694 N N . THR B 1 199 ? 11.771 122.085 26.739 1.00 58.43 199 THR B N 1
ATOM 3695 C CA . THR B 1 199 ? 11.027 122.450 25.538 1.00 58.26 199 THR B CA 1
ATOM 3696 C C . THR B 1 199 ? 9.537 122.151 25.688 1.00 58.19 199 THR B C 1
ATOM 3697 O O . THR B 1 199 ? 8.700 122.897 25.170 1.00 58.40 199 THR B O 1
ATOM 3701 N N . LYS B 1 200 ? 9.204 121.079 26.406 1.00 57.94 200 LYS B N 1
ATOM 3702 C CA . LYS B 1 200 ? 7.795 120.707 26.609 1.00 58.00 200 LYS B CA 1
ATOM 3703 C C . LYS B 1 200 ? 7.070 121.715 27.487 1.00 57.56 200 LYS B C 1
ATOM 3704 O O . LYS B 1 200 ? 5.919 122.052 27.219 1.00 57.26 200 LYS B O 1
ATOM 3710 N N . GLU B 1 201 ? 7.753 122.209 28.517 1.00 57.54 201 GLU B N 1
ATOM 3711 C CA . GLU B 1 201 ? 7.151 123.158 29.465 1.00 57.67 201 GLU B CA 1
ATOM 3712 C C . GLU B 1 201 ? 6.847 124.493 28.810 1.00 56.76 201 GLU B C 1
ATOM 3713 O O . GLU B 1 201 ? 5.827 125.099 29.106 1.00 56.95 201 GLU B O 1
ATOM 3719 N N . HIS B 1 202 ? 7.716 124.933 27.903 1.00 55.77 202 HIS B N 1
ATOM 3720 C CA . HIS B 1 202 ? 7.444 126.135 27.121 1.00 55.09 202 HIS B CA 1
ATOM 3721 C C . HIS B 1 202 ? 6.299 125.919 26.135 1.00 54.27 202 HIS B C 1
ATOM 3722 O O . HIS B 1 202 ? 5.422 126.786 25.983 1.00 54.22 202 HIS B O 1
ATOM 3729 N N . LEU B 1 203 ? 6.301 124.768 25.465 1.00 53.09 203 LEU B N 1
ATOM 3730 C CA . LEU B 1 203 ? 5.219 124.430 24.538 1.00 51.91 203 LEU B CA 1
ATOM 3731 C C . LEU B 1 203 ? 3.866 124.352 25.238 1.00 51.35 203 LEU B C 1
ATOM 3732 O O . LEU B 1 203 ? 2.861 124.873 24.746 1.00 50.41 203 LEU B O 1
ATOM 3737 N N . GLU B 1 204 ? 3.854 123.731 26.410 1.00 51.53 204 GLU B N 1
ATOM 3738 C CA . GLU B 1 204 ? 2.627 123.604 27.183 1.00 52.30 204 GLU B CA 1
ATOM 3739 C C . GLU B 1 204 ? 2.108 124.994 27.521 1.00 51.89 204 GLU B C 1
ATOM 3740 O O . GLU B 1 204 ? 0.920 125.294 27.354 1.00 51.99 204 GLU B O 1
ATOM 3746 N N . SER B 1 205 ? 3.026 125.849 27.954 1.00 51.60 205 SER B N 1
ATOM 3747 C CA . SER B 1 205 ? 2.697 127.202 28.361 1.00 51.23 205 SER B CA 1
ATOM 3748 C C . SER B 1 205 ? 2.217 128.046 27.188 1.00 50.23 205 SER B C 1
ATOM 3749 O O . SER B 1 205 ? 1.231 128.769 27.295 1.00 49.59 205 SER B O 1
ATOM 3752 N N . TYR B 1 206 ? 2.890 127.909 26.052 1.00 50.03 206 TYR B N 1
ATOM 3753 C CA . TYR B 1 206 ? 2.442 128.543 24.815 1.00 49.68 206 TYR B CA 1
ATOM 3754 C C . TYR B 1 206 ? 1.015 128.146 24.477 1.00 49.82 206 TYR B C 1
ATOM 3755 O O . TYR B 1 206 ? 0.181 129.010 24.177 1.00 49.46 206 TYR B O 1
ATOM 3764 N N . SER B 1 207 ? 0.735 126.839 24.534 1.00 50.33 207 SER B N 1
ATOM 3765 C CA . SER B 1 207 ? -0.559 126.313 24.095 1.00 50.87 207 SER B CA 1
ATOM 3766 C C . SER B 1 207 ? -1.665 126.835 24.999 1.00 51.06 207 SER B C 1
ATOM 3767 O O . SER B 1 207 ? -2.738 127.240 24.516 1.00 50.84 207 SER B O 1
ATOM 3770 N N . TYR B 1 208 ? -1.375 126.852 26.303 1.00 51.29 208 TYR B N 1
ATOM 3771 C CA . TYR B 1 208 ? -2.271 127.422 27.296 1.00 51.92 208 TYR B CA 1
ATOM 3772 C C . TYR B 1 208 ? -2.629 128.873 26.969 1.00 52.03 208 TYR B C 1
ATOM 3773 O O . TYR B 1 208 ? -3.807 129.215 26.884 1.00 52.05 208 TYR B O 1
ATOM 3782 N N . HIS B 1 209 ? -1.618 129.721 26.786 1.00 52.23 209 HIS B N 1
ATOM 3783 C CA . HIS B 1 209 ? -1.857 131.139 26.469 1.00 52.54 209 HIS B CA 1
ATOM 3784 C C . HIS B 1 209 ? -2.514 131.350 25.103 1.00 52.92 209 HIS B C 1
ATOM 3785 O O . HIS B 1 209 ? -3.324 132.263 24.939 1.00 52.96 209 HIS B O 1
ATOM 3792 N N . LEU B 1 210 ? -2.168 130.508 24.132 1.00 53.28 210 LEU B N 1
ATOM 3793 C CA . LEU B 1 210 ? -2.803 130.552 22.813 1.00 53.93 210 LEU B CA 1
ATOM 3794 C C . LEU B 1 210 ? -4.317 130.320 22.934 1.00 54.33 210 LEU B C 1
ATOM 3795 O O . LEU B 1 210 ? -5.119 131.073 22.367 1.00 54.57 210 LEU B O 1
ATOM 3800 N N . GLY B 1 211 ? -4.697 129.279 23.684 1.00 54.48 211 GLY B N 1
ATOM 3801 C CA . GLY B 1 211 ? -6.089 128.927 23.895 1.00 54.20 211 GLY B CA 1
ATOM 3802 C C . GLY B 1 211 ? -6.875 130.042 24.542 1.00 54.50 211 GLY B C 1
ATOM 3803 O O . GLY B 1 211 ? -7.962 130.391 24.065 1.00 54.83 211 GLY B O 1
ATOM 3804 N N . MET B 1 212 ? -6.339 130.606 25.627 1.00 54.52 212 MET B N 1
ATOM 3805 C CA . MET B 1 212 ? -6.963 131.773 26.255 1.00 54.70 212 MET B CA 1
ATOM 3806 C C . MET B 1 212 ? -7.063 132.930 25.240 1.00 54.20 212 MET B C 1
ATOM 3807 O O . MET B 1 212 ? -8.120 133.534 25.081 1.00 53.59 212 MET B O 1
ATOM 3812 N N . MET B 1 213 ? -5.975 133.213 24.534 1.00 54.56 213 MET B N 1
ATOM 3813 C CA . MET B 1 213 ? -5.997 134.243 23.487 1.00 55.33 213 MET B CA 1
ATOM 3814 C C . MET B 1 213 ? -7.169 134.002 22.539 1.00 55.83 213 MET B C 1
ATOM 3815 O O . MET B 1 213 ? -7.945 134.918 22.283 1.00 55.71 213 MET B O 1
ATOM 3820 N N . PHE B 1 214 ? -7.324 132.758 22.079 1.00 57.06 214 PHE B N 1
ATOM 3821 C CA . PHE B 1 214 ? -8.425 132.369 21.178 1.00 58.33 214 PHE B CA 1
ATOM 3822 C C . PHE B 1 214 ? -9.794 132.707 21.745 1.00 58.76 214 PHE B C 1
ATOM 3823 O O . PHE B 1 214 ? -10.633 133.271 21.051 1.00 58.97 214 PHE B O 1
ATOM 3831 N N . GLN B 1 215 ? -10.020 132.341 23.002 1.00 60.00 215 GLN B N 1
ATOM 3832 C CA . GLN B 1 215 ? -11.327 132.518 23.631 1.00 61.16 215 GLN B CA 1
ATOM 3833 C C . GLN B 1 215 ? -11.671 133.979 23.822 1.00 61.24 215 GLN B C 1
ATOM 3834 O O . GLN B 1 215 ? -12.818 134.370 23.621 1.00 61.81 215 GLN B O 1
ATOM 3840 N N . ILE B 1 216 ? -10.682 134.782 24.212 1.00 61.27 216 ILE B N 1
ATOM 3841 C CA . ILE B 1 216 ? -10.911 136.200 24.449 1.00 61.37 216 ILE B CA 1
ATOM 3842 C C . ILE B 1 216 ? -11.250 136.899 23.130 1.00 62.27 216 ILE B C 1
ATOM 3843 O O . ILE B 1 216 ? -12.213 137.672 23.062 1.00 62.30 216 ILE B O 1
ATOM 3848 N N . LYS B 1 217 ? -10.467 136.600 22.090 1.00 63.07 217 LYS B N 1
ATOM 3849 C CA . LYS B 1 217 ? -10.690 137.129 20.750 1.00 64.26 217 LYS B CA 1
ATOM 3850 C C . LYS B 1 217 ? -12.116 136.920 20.256 1.00 65.13 217 LYS B C 1
ATOM 3851 O O . LYS B 1 217 ? -12.704 137.822 19.646 1.00 65.54 217 LYS B O 1
ATOM 3857 N N . ASP B 1 218 ? -12.664 135.735 20.522 1.00 65.94 218 ASP B N 1
ATOM 3858 C CA . ASP B 1 218 ? -14.004 135.389 20.071 1.00 66.64 218 ASP B CA 1
ATOM 3859 C C . ASP B 1 218 ? -15.054 136.262 20.716 1.00 66.94 218 ASP B C 1
ATOM 3860 O O . ASP B 1 218 ? -15.917 136.787 20.027 1.00 67.04 218 ASP B O 1
ATOM 3865 N N . ASP B 1 219 ? -14.980 136.426 22.033 1.00 67.70 219 ASP B N 1
ATOM 3866 C CA . ASP B 1 219 ? -15.915 137.299 22.739 1.00 68.55 219 ASP B CA 1
ATOM 3867 C C . ASP B 1 219 ? -15.856 138.728 22.204 1.00 68.70 219 ASP B C 1
ATOM 3868 O O . ASP B 1 219 ? -16.880 139.388 22.078 1.00 68.35 219 ASP B O 1
ATOM 3873 N N . LEU B 1 220 ? -14.649 139.185 21.880 1.00 69.38 220 LEU B N 1
ATOM 3874 C CA . LEU B 1 220 ? -14.443 140.520 21.320 1.00 70.34 220 LEU B CA 1
ATOM 3875 C C . LEU B 1 220 ? -15.044 140.646 19.917 1.00 71.30 220 LEU B C 1
ATOM 3876 O O . LEU B 1 220 ? -15.763 141.603 19.629 1.00 71.08 220 LEU B O 1
ATOM 3881 N N . LEU B 1 221 ? -14.761 139.664 19.060 1.00 72.75 221 LEU B N 1
ATOM 3882 C CA . LEU B 1 221 ? -15.318 139.628 17.709 1.00 74.16 221 LEU B CA 1
ATOM 3883 C C . LEU B 1 221 ? -16.847 139.592 17.682 1.00 75.34 221 LEU B C 1
ATOM 3884 O O . LEU B 1 221 ? -17.455 140.124 16.745 1.00 75.72 221 LEU B O 1
ATOM 3889 N N . ASP B 1 222 ? -17.457 138.985 18.705 1.00 76.48 222 ASP B N 1
ATOM 3890 C CA . ASP B 1 222 ? -18.920 138.889 18.818 1.00 77.89 222 ASP B CA 1
ATOM 3891 C C . ASP B 1 222 ? -19.659 140.220 19.061 1.00 78.60 222 ASP B C 1
ATOM 3892 O O . ASP B 1 222 ? -20.894 140.243 19.032 1.00 78.72 222 ASP B O 1
ATOM 3897 N N . CYS B 1 223 ? -18.916 141.309 19.305 1.00 79.43 223 CYS B N 1
ATOM 3898 C CA . CYS B 1 223 ? -19.489 142.669 19.326 1.00 80.34 223 CYS B CA 1
ATOM 3899 C C . CYS B 1 223 ? -18.934 143.575 18.210 1.00 80.19 223 CYS B C 1
ATOM 3900 O O . CYS B 1 223 ? -17.740 143.908 18.171 1.00 80.10 223 CYS B O 1
ATOM 3903 N N . SER B 1 243 ? -20.735 134.959 32.061 1.00 60.19 243 SER B N 1
ATOM 3904 C CA . SER B 1 243 ? -21.119 134.658 30.679 1.00 60.35 243 SER B CA 1
ATOM 3905 C C . SER B 1 243 ? -19.961 134.744 29.663 1.00 59.94 243 SER B C 1
ATOM 3906 O O . SER B 1 243 ? -19.549 133.717 29.120 1.00 60.53 243 SER B O 1
ATOM 3909 N N . THR B 1 244 ? -19.450 135.947 29.389 1.00 59.24 244 THR B N 1
ATOM 3910 C CA . THR B 1 244 ? -18.279 136.112 28.508 1.00 58.70 244 THR B CA 1
ATOM 3911 C C . THR B 1 244 ? -17.213 137.045 29.111 1.00 58.75 244 THR B C 1
ATOM 3912 O O . THR B 1 244 ? -17.422 137.642 30.172 1.00 58.97 244 THR B O 1
ATOM 3916 N N . TYR B 1 245 ? -16.078 137.167 28.428 1.00 58.39 245 TYR B N 1
ATOM 3917 C CA . TYR B 1 245 ? -14.989 138.036 28.858 1.00 58.32 245 TYR B CA 1
ATOM 3918 C C . TYR B 1 245 ? -15.388 139.505 28.828 1.00 58.39 245 TYR B C 1
ATOM 3919 O O . TYR B 1 245 ? -15.058 140.273 29.747 1.00 58.31 245 TYR B O 1
ATOM 3928 N N . VAL B 1 246 ? -16.113 139.879 27.773 1.00 57.90 246 VAL B N 1
ATOM 3929 C CA . VAL B 1 246 ? -16.629 141.231 27.612 1.00 57.16 246 VAL B CA 1
ATOM 3930 C C . VAL B 1 246 ? -17.671 141.561 28.672 1.00 56.91 246 VAL B C 1
ATOM 3931 O O . VAL B 1 246 ? -17.639 142.630 29.251 1.00 57.49 246 VAL B O 1
ATOM 3935 N N . SER B 1 247 ? -18.602 140.652 28.927 1.00 56.47 247 SER B N 1
ATOM 3936 C CA . SER B 1 247 ? -19.666 140.931 29.891 1.00 55.75 247 SER B CA 1
ATOM 3937 C C . SER B 1 247 ? -19.156 141.004 31.332 1.00 55.09 247 SER B C 1
ATOM 3938 O O . SER B 1 247 ? -19.765 141.650 32.162 1.00 55.31 247 SER B O 1
ATOM 3941 N N . LEU B 1 248 ? -18.039 140.346 31.616 1.00 54.62 248 LEU B N 1
ATOM 3942 C CA . LEU B 1 248 ? -17.458 140.336 32.956 1.00 53.91 248 LEU B CA 1
ATOM 3943 C C . LEU B 1 248 ? -16.476 141.484 33.199 1.00 53.91 248 LEU B C 1
ATOM 3944 O O . LEU B 1 248 ? -16.491 142.095 34.256 1.00 53.69 248 LEU B O 1
ATOM 3949 N N . LEU B 1 249 ? -15.632 141.778 32.218 1.00 54.05 249 LEU B N 1
ATOM 3950 C CA . LEU B 1 249 ? -14.593 142.783 32.383 1.00 54.40 249 LEU B CA 1
ATOM 3951 C C . LEU B 1 249 ? -14.861 144.089 31.635 1.00 55.30 249 LEU B C 1
ATOM 3952 O O . LEU B 1 249 ? -14.214 145.109 31.911 1.00 55.70 249 LEU B O 1
ATOM 3957 N N . GLY B 1 250 ? -15.798 144.063 30.691 1.00 55.68 250 GLY B N 1
ATOM 3958 C CA . GLY B 1 250 ? -15.975 145.163 29.765 1.00 56.52 250 GLY B CA 1
ATOM 3959 C C . GLY B 1 250 ? -14.945 145.062 28.659 1.00 57.65 250 GLY B C 1
ATOM 3960 O O . GLY B 1 250 ? -13.932 144.378 28.814 1.00 57.42 250 GLY B O 1
ATOM 3961 N N . LYS B 1 251 ? -15.198 145.754 27.549 1.00 58.80 251 LYS B N 1
ATOM 3962 C CA . LYS B 1 251 ? -14.360 145.674 26.356 1.00 60.17 251 LYS B CA 1
ATOM 3963 C C . LYS B 1 251 ? -12.850 145.887 26.590 1.00 60.77 251 LYS B C 1
ATOM 3964 O O . LYS B 1 251 ? -12.031 145.090 26.119 1.00 60.95 251 LYS B O 1
ATOM 3970 N N . ASP B 1 252 ? -12.485 146.951 27.313 1.00 61.52 252 ASP B N 1
ATOM 3971 C CA . ASP B 1 252 ? -11.071 147.295 27.550 1.00 61.94 252 ASP B CA 1
ATOM 3972 C C . ASP B 1 252 ? -10.382 146.298 28.462 1.00 61.74 252 ASP B C 1
ATOM 3973 O O . ASP B 1 252 ? -9.200 146.017 28.292 1.00 61.69 252 ASP B O 1
ATOM 3978 N N . GLY B 1 253 ? -11.124 145.780 29.437 1.00 61.55 253 GLY B N 1
ATOM 3979 C CA . GLY B 1 253 ? -10.629 144.728 30.300 1.00 61.73 253 GLY B CA 1
ATOM 3980 C C . GLY B 1 253 ? -10.342 143.470 29.498 1.00 61.97 253 GLY B C 1
ATOM 3981 O O . GLY B 1 253 ? -9.306 142.821 29.685 1.00 61.96 253 GLY B O 1
ATOM 3982 N N . ALA B 1 254 ? -11.268 143.138 28.596 1.00 62.17 254 ALA B N 1
ATOM 3983 C CA . ALA B 1 254 ? -11.134 141.994 27.702 1.00 62.15 254 ALA B CA 1
ATOM 3984 C C . ALA B 1 254 ? -9.923 142.162 26.797 1.00 62.34 254 ALA B C 1
ATOM 3985 O O . ALA B 1 254 ? -9.150 141.227 26.610 1.00 62.46 254 ALA B O 1
ATOM 3987 N N . GLU B 1 255 ? -9.744 143.367 26.270 1.00 62.82 255 GLU B N 1
ATOM 3988 C CA . GLU B 1 255 ? -8.586 143.699 25.443 1.00 63.53 255 GLU B CA 1
ATOM 3989 C C . GLU B 1 255 ? -7.245 143.615 26.177 1.00 63.24 255 GLU B C 1
ATOM 3990 O O . GLU B 1 255 ? -6.233 143.232 25.578 1.00 63.04 255 GLU B O 1
ATOM 3996 N N . ASP B 1 256 ? -7.236 144.000 27.459 1.00 63.06 256 ASP B N 1
ATOM 3997 C CA . ASP B 1 256 ? -6.047 143.847 28.303 1.00 63.07 256 ASP B CA 1
ATOM 3998 C C . ASP B 1 256 ? -5.650 142.365 28.358 1.00 61.87 256 ASP B C 1
ATOM 3999 O O . ASP B 1 256 ? -4.502 142.011 28.077 1.00 61.66 256 ASP B O 1
ATOM 4004 N N . LYS B 1 257 ? -6.615 141.514 28.708 1.00 60.68 257 LYS B N 1
ATOM 4005 C CA . LYS B 1 257 ? -6.395 140.074 28.811 1.00 59.92 257 LYS B CA 1
ATOM 4006 C C . LYS B 1 257 ? -5.913 139.446 27.496 1.00 58.64 257 LYS B C 1
ATOM 4007 O O . LYS B 1 257 ? -4.963 138.669 27.487 1.00 57.80 257 LYS B O 1
ATOM 4013 N N . LEU B 1 258 ? -6.553 139.818 26.394 1.00 57.80 258 LEU B N 1
ATOM 4014 C CA . LEU B 1 258 ? -6.148 139.362 25.070 1.00 57.30 258 LEU B CA 1
ATOM 4015 C C . LEU B 1 258 ? -4.656 139.579 24.821 1.00 57.14 258 LEU B C 1
ATOM 4016 O O . LEU B 1 258 ? -3.933 138.648 24.458 1.00 57.11 258 LEU B O 1
ATOM 4021 N N . THR B 1 259 ? -4.203 140.810 25.036 1.00 57.16 259 THR B N 1
ATOM 4022 C CA . THR B 1 259 ? -2.816 141.197 24.799 1.00 56.87 259 THR B CA 1
ATOM 4023 C C . THR B 1 259 ? -1.886 140.517 25.801 1.00 56.69 259 THR B C 1
ATOM 4024 O O . THR B 1 259 ? -0.797 140.056 25.434 1.00 56.69 259 THR B O 1
ATOM 4028 N N . TYR B 1 260 ? -2.324 140.416 27.051 1.00 56.35 260 TYR B N 1
ATOM 4029 C CA . TYR B 1 260 ? -1.536 139.700 28.041 1.00 56.73 260 TYR B CA 1
ATOM 4030 C C . TYR B 1 260 ? -1.216 138.286 27.558 1.00 56.66 260 TYR B C 1
ATOM 4031 O O . TYR B 1 260 ? -0.077 137.832 27.678 1.00 57.38 260 TYR B O 1
ATOM 4040 N N . HIS B 1 261 ? -2.217 137.600 27.001 1.00 56.19 261 HIS B N 1
ATOM 4041 C CA . HIS B 1 261 ? -2.058 136.207 26.576 1.00 55.30 261 HIS B CA 1
ATOM 4042 C C . HIS B 1 261 ? -1.253 136.051 25.289 1.00 55.12 261 HIS B C 1
ATOM 4043 O O . HIS B 1 261 ? -0.434 135.141 25.181 1.00 54.57 261 HIS B O 1
ATOM 4050 N N . ARG B 1 262 ? -1.454 136.965 24.345 1.00 55.62 262 ARG B N 1
ATOM 4051 C CA . ARG B 1 262 ? -0.649 137.014 23.123 1.00 56.01 262 ARG B CA 1
ATOM 4052 C C . ARG B 1 262 ? 0.830 137.147 23.457 1.00 56.57 262 ARG B C 1
ATOM 4053 O O . ARG B 1 262 ? 1.675 136.493 22.838 1.00 56.85 262 ARG B O 1
ATOM 4061 N N . ASP B 1 263 ? 1.140 137.976 24.456 1.00 56.90 263 ASP B N 1
ATOM 4062 C CA . ASP B 1 263 ? 2.523 138.294 24.771 1.00 56.99 263 ASP B CA 1
ATOM 4063 C C . ASP B 1 263 ? 3.159 137.173 25.540 1.00 57.05 263 ASP B C 1
ATOM 4064 O O . ASP B 1 263 ? 4.342 136.884 25.353 1.00 57.19 263 ASP B O 1
ATOM 4069 N N . ALA B 1 264 ? 2.378 136.535 26.407 1.00 57.17 264 ALA B N 1
ATOM 4070 C CA . ALA B 1 264 ? 2.878 135.391 27.156 1.00 57.05 264 ALA B CA 1
ATOM 4071 C C . ALA B 1 264 ? 3.152 134.225 26.208 1.00 57.15 264 ALA B C 1
ATOM 4072 O O . ALA B 1 264 ? 4.146 133.524 26.351 1.00 57.24 264 ALA B O 1
ATOM 4074 N N . ALA B 1 265 ? 2.288 134.043 25.218 1.00 57.68 265 ALA B N 1
ATOM 4075 C CA . ALA B 1 265 ? 2.464 132.961 24.248 1.00 58.41 265 ALA B CA 1
ATOM 4076 C C . ALA B 1 265 ? 3.774 133.158 23.484 1.00 58.72 265 ALA B C 1
ATOM 4077 O O . ALA B 1 265 ? 4.596 132.244 23.391 1.00 58.93 265 ALA B O 1
ATOM 4079 N N . VAL B 1 266 ? 3.968 134.366 22.971 1.00 59.48 266 VAL B N 1
ATOM 4080 C CA . VAL B 1 266 ? 5.212 134.741 22.306 1.00 60.38 266 VAL B CA 1
ATOM 4081 C C . VAL B 1 266 ? 6.449 134.643 23.236 1.00 61.07 266 VAL B C 1
ATOM 4082 O O . VAL B 1 266 ? 7.484 134.145 22.797 1.00 61.25 266 VAL B O 1
ATOM 4086 N N . ASP B 1 267 ? 6.343 135.082 24.502 1.00 61.79 267 ASP B N 1
ATOM 4087 C CA . ASP B 1 267 ? 7.452 134.937 25.483 1.00 62.71 267 ASP B CA 1
ATOM 4088 C C . ASP B 1 267 ? 7.946 133.503 25.636 1.00 62.30 267 ASP B C 1
ATOM 4089 O O . ASP B 1 267 ? 9.144 133.266 25.820 1.00 62.28 267 ASP B O 1
ATOM 4094 N N . GLU B 1 268 ? 7.009 132.559 25.621 1.00 62.05 268 GLU B N 1
ATOM 4095 C CA . GLU B 1 268 ? 7.341 131.145 25.722 1.00 61.85 268 GLU B CA 1
ATOM 4096 C C . GLU B 1 268 ? 8.067 130.689 24.459 1.00 61.54 268 GLU B C 1
ATOM 4097 O O . GLU B 1 268 ? 9.031 129.943 24.536 1.00 61.54 268 GLU B O 1
ATOM 4103 N N . LEU B 1 269 ? 7.612 131.162 23.303 1.00 61.26 269 LEU B N 1
ATOM 4104 C CA . LEU B 1 269 ? 8.255 130.846 22.029 1.00 61.40 269 LEU B CA 1
ATOM 4105 C C . LEU B 1 269 ? 9.704 131.317 21.912 1.00 61.79 269 LEU B C 1
ATOM 4106 O O . LEU B 1 269 ? 10.510 130.671 21.223 1.00 62.00 269 LEU B O 1
ATOM 4111 N N . THR B 1 270 ? 10.040 132.439 22.552 1.00 61.75 270 THR B N 1
ATOM 4112 C CA . THR B 1 270 ? 11.402 132.958 22.435 1.00 62.14 270 THR B CA 1
ATOM 4113 C C . THR B 1 270 ? 12.374 132.285 23.406 1.00 61.72 270 THR B C 1
ATOM 4114 O O . THR B 1 270 ? 13.586 132.321 23.188 1.00 61.86 270 THR B O 1
ATOM 4118 N N . GLN B 1 271 ? 11.844 131.657 24.453 1.00 61.39 271 GLN B N 1
ATOM 4119 C CA . GLN B 1 271 ? 12.662 130.900 25.410 1.00 61.14 271 GLN B CA 1
ATOM 4120 C C . GLN B 1 271 ? 13.042 129.495 24.914 1.00 61.68 271 GLN B C 1
ATOM 4121 O O . GLN B 1 271 ? 13.898 128.826 25.504 1.00 61.34 271 GLN B O 1
ATOM 4127 N N . ILE B 1 272 ? 12.410 129.047 23.832 1.00 62.40 272 ILE B N 1
ATOM 4128 C CA . ILE B 1 272 ? 12.680 127.708 23.308 1.00 63.13 272 ILE B CA 1
ATOM 4129 C C . ILE B 1 272 ? 14.057 127.619 22.642 1.00 63.76 272 ILE B C 1
ATOM 4130 O O . ILE B 1 272 ? 14.476 128.536 21.938 1.00 63.78 272 ILE B O 1
ATOM 4135 N N . ASP B 1 273 ? 14.752 126.516 22.907 1.00 64.78 273 ASP B N 1
ATOM 4136 C CA . ASP B 1 273 ? 16.055 126.206 22.322 1.00 65.91 273 ASP B CA 1
ATOM 4137 C C . ASP B 1 273 ? 16.078 126.593 20.846 1.00 66.15 273 ASP B C 1
ATOM 4138 O O . ASP B 1 273 ? 15.191 126.205 20.089 1.00 66.15 273 ASP B O 1
ATOM 4143 N N . GLU B 1 274 ? 17.082 127.359 20.428 1.00 66.90 274 GLU B N 1
ATOM 4144 C CA . GLU B 1 274 ? 17.039 127.911 19.067 1.00 67.50 274 GLU B CA 1
ATOM 4145 C C . GLU B 1 274 ? 17.426 126.964 17.930 1.00 66.71 274 GLU B C 1
ATOM 4146 O O . GLU B 1 274 ? 17.388 127.366 16.771 1.00 66.67 274 GLU B O 1
ATOM 4152 N N . GLN B 1 275 ? 17.744 125.712 18.257 1.00 66.11 275 GLN B N 1
ATOM 4153 C CA . GLN B 1 275 ? 17.773 124.655 17.246 1.00 65.81 275 GLN B CA 1
ATOM 4154 C C . GLN B 1 275 ? 16.385 124.484 16.601 1.00 65.44 275 GLN B C 1
ATOM 4155 O O . GLN B 1 275 ? 16.272 123.954 15.491 1.00 65.30 275 GLN B O 1
ATOM 4161 N N . PHE B 1 276 ? 15.343 124.950 17.296 1.00 64.81 276 PHE B N 1
ATOM 4162 C CA . PHE B 1 276 ? 13.975 124.902 16.784 1.00 64.38 276 PHE B CA 1
ATOM 4163 C C . PHE B 1 276 ? 13.549 126.280 16.320 1.00 64.74 276 PHE B C 1
ATOM 4164 O O . PHE B 1 276 ? 13.589 127.237 17.092 1.00 64.98 276 PHE B O 1
ATOM 4172 N N . ASN B 1 277 ? 13.136 126.373 15.061 1.00 65.01 277 ASN B N 1
ATOM 4173 C CA . ASN B 1 277 ? 12.583 127.603 14.517 1.00 65.30 277 ASN B CA 1
ATOM 4174 C C . ASN B 1 277 ? 11.095 127.707 14.857 1.00 65.28 277 ASN B C 1
ATOM 4175 O O . ASN B 1 277 ? 10.288 126.944 14.335 1.00 65.44 277 ASN B O 1
ATOM 4180 N N . THR B 1 278 ? 10.735 128.661 15.715 1.00 65.36 278 THR B N 1
ATOM 4181 C CA . THR B 1 278 ? 9.355 128.789 16.206 1.00 65.43 278 THR B CA 1
ATOM 4182 C C . THR B 1 278 ? 8.478 129.685 15.339 1.00 65.20 278 THR B C 1
ATOM 4183 O O . THR B 1 278 ? 7.356 130.018 15.716 1.00 65.28 278 THR B O 1
ATOM 4187 N N . LYS B 1 279 ? 8.987 130.058 14.174 1.00 65.14 279 LYS B N 1
ATOM 4188 C CA . LYS B 1 279 ? 8.301 130.978 13.275 1.00 65.12 279 LYS B CA 1
ATOM 4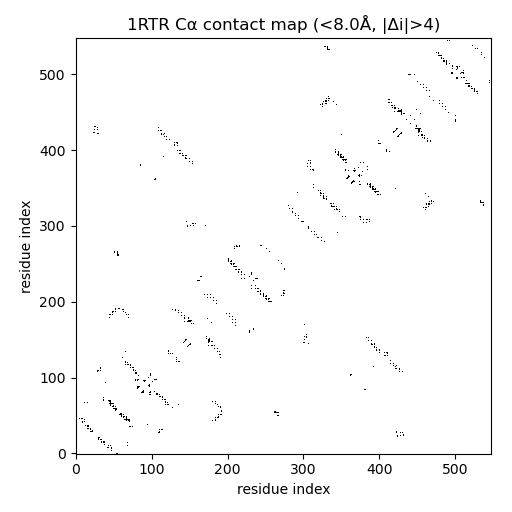189 C C . LYS B 1 279 ? 6.829 130.628 13.004 1.00 64.78 279 LYS B C 1
ATOM 4190 O O . LYS B 1 279 ? 5.978 131.511 13.073 1.00 65.01 279 LYS B O 1
ATOM 4196 N N . HIS B 1 280 ? 6.526 129.358 12.719 1.00 64.40 280 HIS B N 1
ATOM 4197 C CA . HIS B 1 280 ? 5.153 128.940 12.396 1.00 64.26 280 HIS B CA 1
ATOM 4198 C C . HIS B 1 280 ? 4.195 129.153 13.554 1.00 63.61 280 HIS B C 1
ATOM 4199 O O . HIS B 1 280 ? 3.071 129.602 13.371 1.00 63.43 280 HIS B O 1
ATOM 4206 N N . LEU B 1 281 ? 4.657 128.824 14.751 1.00 63.36 281 LEU B N 1
ATOM 4207 C CA . LEU B 1 281 ? 3.877 128.997 15.964 1.00 63.20 281 LEU B CA 1
ATOM 4208 C C . LEU B 1 281 ? 3.611 130.468 16.271 1.00 63.47 281 LEU B C 1
ATOM 4209 O O . LEU B 1 281 ? 2.539 130.822 16.765 1.00 63.33 281 LEU B O 1
ATOM 4214 N N . LEU B 1 282 ? 4.585 131.318 15.955 1.00 63.97 282 LEU B N 1
ATOM 4215 C CA . LEU B 1 282 ? 4.415 132.762 16.048 1.00 64.22 282 LEU B CA 1
ATOM 4216 C C . LEU B 1 282 ? 3.404 133.277 15.022 1.00 64.44 282 LEU B C 1
ATOM 4217 O O . LEU B 1 282 ? 2.600 134.165 15.324 1.00 64.27 282 LEU B O 1
ATOM 4222 N N . GLU B 1 283 ? 3.433 132.708 13.823 1.00 65.02 283 GLU B N 1
ATOM 4223 C CA . GLU B 1 283 ? 2.515 133.122 12.763 1.00 66.31 283 GLU B CA 1
ATOM 4224 C C . GLU B 1 283 ? 1.071 132.791 13.122 1.00 66.56 283 GLU B C 1
ATOM 4225 O O . GLU B 1 283 ? 0.137 133.434 12.637 1.00 66.64 283 GLU B O 1
ATOM 4231 N N . ILE B 1 284 ? 0.893 131.788 13.982 1.00 66.92 284 ILE B N 1
ATOM 4232 C CA . ILE B 1 284 ? -0.438 131.408 14.423 1.00 66.97 284 ILE B CA 1
ATOM 4233 C C . ILE B 1 284 ? -0.992 132.443 15.401 1.00 67.24 284 ILE B C 1
ATOM 4234 O O . ILE B 1 284 ? -2.096 132.945 15.193 1.00 66.90 284 ILE B O 1
ATOM 4239 N N . VAL B 1 285 ? -0.228 132.797 16.436 1.00 67.70 285 VAL B N 1
ATOM 4240 C CA . VAL B 1 285 ? -0.731 133.780 17.399 1.00 68.47 285 VAL B CA 1
ATOM 4241 C C . VAL B 1 285 ? -1.071 135.092 16.699 1.00 69.22 285 VAL B C 1
ATOM 4242 O O . VAL B 1 285 ? -2.087 135.714 17.002 1.00 69.34 285 VAL B O 1
ATOM 4246 N N . ASP B 1 286 ? -0.254 135.474 15.725 1.00 70.29 286 ASP B N 1
ATOM 4247 C CA . ASP B 1 286 ? -0.439 136.744 15.036 1.00 71.35 286 ASP B CA 1
ATOM 4248 C C . ASP B 1 286 ? -1.607 136.754 14.057 1.00 72.15 286 ASP B C 1
ATOM 4249 O O . ASP B 1 286 ? -2.267 137.781 13.888 1.00 72.36 286 ASP B O 1
ATOM 4254 N N . LEU B 1 287 ? -1.868 135.605 13.437 1.00 73.20 287 LEU B N 1
ATOM 4255 C CA . LEU B 1 287 ? -3.020 135.417 12.564 1.00 74.14 287 LEU B CA 1
ATOM 4256 C C . LEU B 1 287 ? -4.328 135.679 13.302 1.00 74.71 287 LEU B C 1
ATOM 4257 O O . LEU B 1 287 ? -5.217 136.369 12.797 1.00 75.07 287 LEU B O 1
ATOM 4262 N N . PHE B 1 288 ? -4.427 135.147 14.513 1.00 75.18 288 PHE B N 1
ATOM 4263 C CA . PHE B 1 288 ? -5.670 135.182 15.263 1.00 75.64 288 PHE B CA 1
ATOM 4264 C C . PHE B 1 288 ? -5.789 136.374 16.198 1.00 76.08 288 PHE B C 1
ATOM 4265 O O . PHE B 1 288 ? -6.894 136.765 16.572 1.00 76.01 288 PHE B O 1
ATOM 4273 N N . TYR B 1 289 ? -4.654 136.954 16.568 1.00 76.74 289 TYR B N 1
ATOM 4274 C CA . TYR B 1 289 ? -4.661 138.171 17.368 1.00 77.48 289 TYR B CA 1
ATOM 4275 C C . TYR B 1 289 ? -5.161 139.340 16.519 1.00 78.05 289 TYR B C 1
ATOM 4276 O O . TYR B 1 289 ? -5.973 140.143 16.979 1.00 77.70 289 TYR B O 1
ATOM 4285 N N . SER B 1 290 ? -4.697 139.395 15.268 1.00 79.13 290 SER B N 1
ATOM 4286 C CA . SER B 1 290 ? -4.988 140.507 14.361 1.00 80.11 290 SER B CA 1
ATOM 4287 C C . SER B 1 290 ? -6.417 140.487 13.813 1.00 80.60 290 SER B C 1
ATOM 4288 O O . SER B 1 290 ? -6.981 141.552 13.535 1.00 80.88 290 SER B O 1
ATOM 4291 N N . ARG B 1 291 ? -6.983 139.285 13.660 1.00 81.10 291 ARG B N 1
ATOM 4292 C CA . ARG B 1 291 ? -8.415 139.069 13.361 1.00 81.60 291 ARG B CA 1
ATOM 4293 C C . ARG B 1 291 ? -8.647 137.734 12.655 1.00 81.55 291 ARG B C 1
ATOM 4294 O O . ARG B 1 291 ? -9.646 137.054 12.904 1.00 81.66 291 ARG B O 1
#

B-factor: mean 61.82, std 10.92, range [33.74, 244.68]

Nearest PDB structures (foldseek):
  1rtr-assembly1_B  TM=1.004E+00  e=6.575E-36  Staphylococcus aureus
  1rtr-assembly1_A  TM=9.993E-01  e=4.723E-33  Staphylococcus aureus
  5ayp-assembly1_A  TM=9.425E-01  e=1.712E-17  Geobacillus stearothermophilus
  6sxn-assembly1_A  TM=8.749E-01  e=1.913E-15  Picosynechococcus sp. PCC 7002
  6sxn-assembly3_F  TM=8.962E-01  e=6.425E-15  Picosynechococcus sp. PCC 7002

CATH classification: 1.10.600.10

Solvent-accessible surface area: 22758 Å² total; per-residue (Å²): 111,131,29,64,52,95,140,5,38,74,47,0,48,99,72,0,59,112,24,2,120,140,42,142,31,123,13,80,0,7,83,0,0,15,68,16,0,64,59,30,31,133,13,20,26,0,1,2,0,0,6,0,0,16,3,6,100,25,104,38,43,49,0,6,72,0,0,6,0,0,6,0,0,36,6,4,13,44,5,2,13,6,4,54,33,14,60,88,46,62,141,92,158,73,124,75,6,6,12,112,63,30,30,70,63,1,0,5,7,0,0,1,0,0,0,0,32,0,1,30,20,0,1,33,1,133,141,13,86,46,100,24,7,9,67,0,0,60,68,0,3,82,9,0,4,20,74,2,8,4,1,0,6,0,12,47,18,77,13,117,77,99,130,29,83,41,140,38,8,43,58,2,23,93,10,49,10,7,20,4,0,28,1,0,0,7,0,0,0,6,17,21,112,15,80,117,85,4,43,82,28,0,79,31,0,0,76,23,0,2,2,0,46,43,0,42,65,22,0,63,99,25,68,45,118,116,62,244,76,49,0,34,78,67,61,33,71,95,22,0,54,102,61,7,50,122,6,69,72,19,0,41,84,33,6,93,104,13,74,172,116,20,84,28,88,14,0,64,100,10,0,62,107,16,65,63,183,125,128,25,49,62,96,132,4,32,83,45,0,50,96,67,0,51,110,22,6,118,200,25,129,12,121,26,80,0,14,106,0,0,40,56,16,0,68,44,22,33,119,15,15,35,0,0,0,0,0,5,0,0,15,3,9,97,26,103,34,44,44,0,10,73,0,0,5,0,0,7,0,0,33,4,3,15,46,4,1,13,5,5,53,30,10,66,78,44,51,142,83,143,70,112,80,5,6,9,110,66,31,29,74,72,0,0,6,5,0,0,1,0,0,0,0,29,0,0,30,19,0,2,41,2,131,130,12,90,45,92,22,13,10,82,0,1,54,72,0,4,75,10,0,4,25,76,1,8,3,1,0,8,1,13,51,18,76,14,113,81,99,132,27,84,44,140,35,10,42,84,5,22,105,14,57,22,14,20,4,2,31,2,0,0,10,0,0,0,8,18,24,120,12,90,102,86,4,42,117,28,1,87,30,0,1,80,21,0,4,5,0,23,25,0,23,75,20,20,70,124,125,83,46,0,29,79,68,65,33,136,103,19,0,73,101,72,9,52,133,9,55,59,15,0,21,79,31,5,102,108,6,78,146,122,16,100,23,114,23,1,63,88,3,0,54,99,36,69,85,183

Sequence (548 aa):
TNLPMNKLIDEVNNELSVAINKSVMDTQLEESMLYSLNAGGKRIRPVLLLLTLDSLNTEYELGMKSAIALEMIHTYSLIHDDLPAMDNDDYRRGKLTNHKVYGEWTAILAGDALLTKAFELISSDDRLTDEVKIKVLQRLSIASGHVGMVGGQMLDMQSEGQPIDLETLEMIHKTKTGALLTFAVMSAADIANVDDTTKEHLESYSYHLGMMFQIKDDLLDCYGDEAKSTYVSLLGKDGAEDKLTYHRDAAVDELTQIDEQFNTKHLLEIVDLFYSRTNLPMNKLIDEVNNELSVAINKSVMDTQLEESMLYSLNAGGKRIRPVLLLLTLDSLNTEYELGMKSAIALEMIHTYSLIHDDLPAMDNDDYRRGKLTNHKVYGEWTAILAGDALLTKAFELISSDDRLTDEVKIKVLQRLSIASGHVGMVGGQMLDMQSEGQPIDLETLEMIHKTKTGALLTFAVMSAADIANVDDTTKEHLESYSYHLGMMFQIKDDLLDCSTYVSLLGKDGAEDKLTYHRDAAVDELTQIDEQFNTKHLLEIVDLFYSR

Foldseek 3Di:
DDDPLVNVLVVLLVCQLPVDDDDPPPDCLVVLLNVLSNVDDSLCLLSLLLVLLVLLVHHSVLCSLLSNLLSLLVSLVVLVCCDPVHVVDQDDPRDGHSCVVPNDVSSNVSSVVSNVVSLVSLCPRPSDDNVLSCVLNVLVDCQRDCQAQVVLSVLVRVCPPHLDADVSVLSSQCRNFQSSQLSSNLSSCSRSVDDPVLSVLSNLLSSLLSVLQQLLVVLVVVVVVVVCSGQCVHLNNVRSLVSNVVSLVSNVVSVVPRDDVGDCPPSNVSSVVSNPD/DDDDQVNVLVVLLVCLLPVADDDPVDDCLSVLLSVLSNPDDSLCLLVLLLLLLVLLVHHSVLCSLVSNLLSLLVSLVVLVQCDPVHPVDQDDPHDGHSCNVPNDVSSNSSSVVSNVVSLVSLVPRPSADPVLSCVLSVLVDCQRDCQAQVVLSVLVRVCPPHDDADVSVLSSQCGNPLSSQLSSNQSSCSRSVPDDLLNVLSSQLSSLLSQLQQLLVVQVVVVHQCVHQNNVSSVVSNVVSLVSNVVSLVPHDVVGDCVSVNVSSVVSSVD

Radius of gyration: 24.56 Å; Cα contacts (8 Å, |Δi|>4): 844; chains: 2; bounding box: 68×77×42 Å